Protein AF-A0A835YLX3-F1 (afdb_monomer_lite)

Radius of gyration: 23.57 Å; chains: 1; bounding box: 64×49×77 Å

Secondary structure (DSSP, 8-state):
--TT-S--HHHHHHTTSS--HHHHHHHHHTT----PPPS-HHHHHHHHHTTS--SPPP--SSTTSHHHHHHHHHHHHHHHTT-S---SS--TT-PPPP-PPPPPPTT------------HHHHHHHHHHHHHHHHHHHHHTT--TT--SSPPPHHHHHHHHHHHHHHHHHHHHHHHHHHHTT-S-SS-HHHHHHHHHHHHHHTT--HHHHIIIIIIIIHHHTT-TTT-HHHHTTTTT----TTS-GGGS-HHHHHTHHHHHHHHHHTSS-HHHHHHHHHHHHHHHTEETTEE-TT-TT---HHHHHHHHHHHHHHHTT--HHHHHHHHHHHHHHHHHHHHHHHS-HHHHHHHHH---TT----HHHHHHHHHT--PPPPP--------

pLDDT: mean 73.24, std 22.65, range [23.77, 98.12]

InterPro domains:
  IPR012171 Fatty acid desaturase [PTHR19353] (4-370)

Foldseek 3Di:
DPPPDPACVLVVVLCVLPPPVVVVCVVVVVVDQDDDDDPPQPVQVVCVVVVNDPDDDGFDPDVVGDVVVNVVVVLCVLVVVVPPPPPPDDDPPDDDADPFDDPADVVDDDDPFDNQAADPVNVVVLVVLVVLL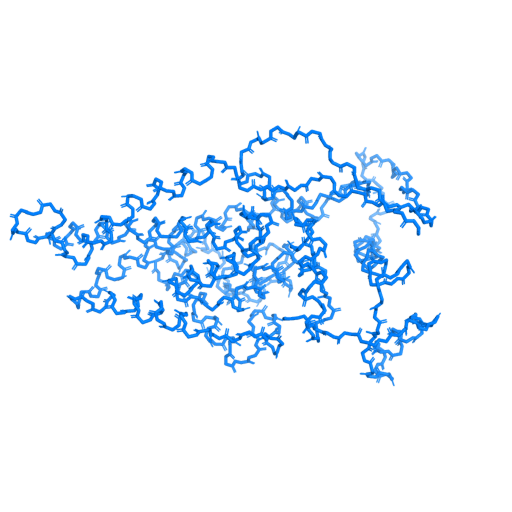VVLLCLLLQNPPPPPPDTDDPVSSLVSLLSNLLSLLVNLVVLLVCLLSVRYDNPPVVVSLVSNLLSCLLLLHHSLVVCLQPRNQCLVQFLPCQGNLLQQLCPQQEHLHPPNDVVRHDPVNHVCVVPVVLCVQQAVVHVSVSNSVQRVVCVVVQHGSNRGNVPSPDPRDPVSVVSNCVSVVSCPNVPDVSSNRSNSSSNRNNNCVVDSPLRSDPVNSCCQSPVSHSHDNPSVSNVVSCVVRPPDDDDDDDDDDDDD

Organism: NCBI:txid303371

Sequence (388 aa):
MARGLEDVTALFESYHALSNLTAIRHGLKAHLYTGKVTDDLQAKEAAMMRGVDRNPLAYTYEPGGFYDVLKARVKAHFLGCHTRTPPASPLPWEEAPKAAAPPLTPGESVTITRYVKATPAWYAKMAALLAVYIPLYLAMLGVDVLGRGAGLGVGARLAAAFAAGALLQCISFCALHDASHYALWRRAGAAQEALSRCCNAWTLWNHAMWMLHHVYGHHSFTGDPTRDPDLIHARPFIRKSLLSPLHEYFRWFVDWQHVVAPGFMCVIPGQSLGQTISYARGAAQGHVWRVPARDVRGGIRWYEWCVYALSVGSHLWGMNIFVSYAYLMGINTLYHLTIAPDHDTYESAVLNARHPKPSAPQDWGEAQVRNGHGRSRAKSGIQIHASM

Structure (mmCIF, N/CA/C/O backbone):
data_AF-A0A835YLX3-F1
#
_entry.id   AF-A0A835YLX3-F1
#
loop_
_atom_site.group_PDB
_atom_site.id
_atom_site.type_symbol
_atom_site.label_atom_id
_atom_site.label_alt_id
_atom_site.label_comp_id
_atom_site.label_asym_id
_atom_site.label_entity_id
_atom_site.label_seq_id
_atom_site.pdbx_PDB_ins_code
_atom_site.Cartn_x
_atom_site.Cartn_y
_atom_site.Cartn_z
_atom_site.occupancy
_atom_site.B_iso_or_equiv
_atom_site.auth_seq_id
_atom_site.auth_comp_id
_atom_site.auth_asym_id
_atom_site.auth_atom_id
_atom_site.pdbx_PDB_model_num
ATOM 1 N N . MET A 1 1 ? 18.430 -9.402 -2.420 1.00 48.00 1 MET A N 1
ATOM 2 C CA . MET A 1 1 ? 17.217 -9.879 -3.128 1.00 48.00 1 MET A CA 1
ATOM 3 C C . MET A 1 1 ? 17.434 -10.187 -4.620 1.00 48.00 1 MET A C 1
ATOM 5 O O . MET A 1 1 ? 16.495 -10.644 -5.241 1.00 48.00 1 MET A O 1
ATOM 9 N N . ALA A 1 2 ? 18.622 -9.984 -5.214 1.00 36.75 2 ALA A N 1
ATOM 10 C CA . ALA A 1 2 ? 18.773 -9.973 -6.683 1.00 36.75 2 ALA A CA 1
ATOM 11 C C . ALA A 1 2 ? 19.370 -11.242 -7.335 1.00 36.75 2 ALA A C 1
ATOM 13 O O . ALA A 1 2 ? 19.553 -11.286 -8.546 1.00 36.75 2 ALA A O 1
ATOM 14 N N . ARG A 1 3 ? 19.762 -12.255 -6.555 1.00 37.16 3 ARG A N 1
ATOM 15 C CA . ARG A 1 3 ? 20.468 -13.427 -7.098 1.00 37.16 3 ARG A CA 1
ATOM 16 C C . ARG A 1 3 ? 19.458 -14.357 -7.769 1.00 37.16 3 ARG A C 1
ATOM 18 O O . ARG A 1 3 ? 18.631 -14.878 -7.044 1.00 37.16 3 ARG A O 1
ATOM 25 N N . GLY A 1 4 ? 19.576 -14.588 -9.078 1.00 43.16 4 GLY A N 1
ATOM 26 C CA . GLY A 1 4 ? 18.703 -15.505 -9.831 1.00 43.16 4 GLY A CA 1
ATOM 27 C C . GLY A 1 4 ? 17.626 -14.833 -10.692 1.00 43.16 4 GLY A C 1
ATOM 28 O O . GLY A 1 4 ? 16.935 -15.531 -11.428 1.00 43.16 4 GLY A O 1
ATOM 29 N N . LEU A 1 5 ? 17.504 -13.502 -10.652 1.00 44.09 5 LEU A N 1
ATOM 30 C CA . LEU A 1 5 ? 16.558 -12.759 -11.492 1.00 44.09 5 LEU A CA 1
ATOM 31 C C . LEU A 1 5 ? 17.104 -12.599 -12.924 1.00 44.09 5 LEU A C 1
ATOM 33 O O . LEU A 1 5 ? 18.274 -12.266 -13.104 1.00 44.09 5 LEU A O 1
ATOM 37 N N . GLU A 1 6 ? 16.249 -12.832 -13.925 1.00 40.06 6 GLU A N 1
ATOM 38 C CA . GLU A 1 6 ? 16.574 -12.782 -15.367 1.00 40.06 6 GLU A CA 1
ATOM 39 C C . GLU A 1 6 ? 16.941 -11.368 -15.850 1.00 40.06 6 GLU A C 1
ATOM 41 O O . GLU A 1 6 ? 17.797 -11.178 -16.717 1.00 40.06 6 GLU A O 1
ATOM 46 N N . ASP A 1 7 ? 16.327 -10.372 -15.223 1.00 41.53 7 ASP A N 1
ATOM 47 C CA . ASP A 1 7 ? 16.539 -8.953 -15.450 1.00 41.53 7 ASP A CA 1
ATOM 48 C C . ASP A 1 7 ? 16.528 -8.277 -14.081 1.00 41.53 7 ASP A C 1
ATOM 50 O O . ASP A 1 7 ? 15.596 -8.502 -13.324 1.00 41.53 7 ASP A O 1
ATOM 54 N N . VAL A 1 8 ? 17.551 -7.504 -13.711 1.00 48.03 8 VAL A N 1
ATOM 55 C CA . VAL A 1 8 ? 17.537 -6.713 -12.464 1.00 48.03 8 VAL A CA 1
ATOM 56 C C . VAL A 1 8 ? 17.347 -5.224 -12.742 1.00 48.03 8 VAL A C 1
ATOM 58 O O . VAL A 1 8 ? 17.501 -4.435 -11.815 1.00 48.03 8 VAL A O 1
ATOM 61 N N . THR A 1 9 ? 16.990 -4.842 -13.979 1.00 46.12 9 THR A N 1
ATOM 62 C CA . THR A 1 9 ? 16.852 -3.451 -14.428 1.00 46.12 9 THR A CA 1
ATOM 63 C C . THR A 1 9 ? 15.955 -2.650 -13.519 1.00 46.12 9 THR A C 1
ATOM 65 O O . THR A 1 9 ? 16.436 -1.642 -13.049 1.00 46.12 9 THR A O 1
ATOM 68 N N . ALA A 1 10 ? 14.741 -3.071 -13.151 1.00 43.00 10 ALA A N 1
ATOM 69 C CA . ALA A 1 10 ? 13.945 -2.224 -12.255 1.00 43.00 10 ALA A CA 1
ATOM 70 C C . ALA A 1 10 ? 14.370 -2.263 -10.799 1.00 43.00 10 ALA A C 1
ATOM 72 O O . ALA A 1 10 ? 14.240 -1.252 -10.118 1.00 43.00 10 ALA A O 1
ATOM 73 N N . LEU A 1 11 ? 14.937 -3.372 -10.305 1.00 45.88 11 LEU A N 1
ATOM 74 C CA . LEU A 1 11 ? 15.575 -3.340 -8.986 1.00 45.88 11 LEU A CA 1
ATOM 75 C C . LEU A 1 11 ? 16.687 -2.288 -9.000 1.00 45.88 11 LEU A C 1
ATOM 77 O O . LEU A 1 11 ? 16.893 -1.570 -8.040 1.00 45.88 11 LEU A O 1
ATOM 81 N N . PHE A 1 12 ? 17.373 -2.181 -10.125 1.00 48.97 12 PHE A N 1
ATOM 82 C CA . PHE A 1 12 ? 18.469 -1.281 -10.372 1.00 48.97 12 PHE A CA 1
ATOM 83 C C . PHE A 1 12 ? 18.027 0.158 -10.740 1.00 48.97 12 PHE A C 1
ATOM 85 O O . PHE A 1 12 ? 18.686 1.110 -10.331 1.00 48.97 12 PHE A O 1
ATOM 92 N N . GLU A 1 13 ? 16.885 0.343 -11.408 1.00 45.34 13 GLU A N 1
ATOM 93 C CA . GLU A 1 13 ? 16.304 1.625 -11.824 1.00 45.34 13 GLU A CA 1
ATOM 94 C C . GLU A 1 13 ? 15.510 2.294 -10.706 1.00 45.34 13 GLU A C 1
ATOM 96 O O . GLU A 1 13 ? 15.596 3.506 -10.520 1.00 45.34 13 GLU A O 1
ATOM 101 N N . SER A 1 14 ? 14.872 1.508 -9.845 1.00 44.91 14 SER A N 1
ATOM 102 C CA . SER A 1 14 ? 14.398 1.988 -8.545 1.00 44.91 14 SER A CA 1
ATOM 103 C C . SER A 1 14 ? 15.556 2.457 -7.662 1.00 44.91 14 SER A C 1
ATOM 105 O O . SER A 1 14 ? 15.439 3.469 -6.973 1.00 44.91 14 SER A O 1
ATOM 107 N N . TYR A 1 15 ? 16.728 1.815 -7.771 1.00 42.78 15 TYR A N 1
ATOM 108 C CA . TYR A 1 15 ? 17.997 2.363 -7.289 1.00 42.78 15 TYR A CA 1
ATOM 109 C C . TYR A 1 15 ? 18.579 3.483 -8.175 1.00 42.78 15 TYR A C 1
ATOM 111 O O . TYR A 1 15 ? 19.517 4.128 -7.735 1.00 42.78 15 TYR A O 1
ATOM 119 N N . HIS A 1 16 ? 18.083 3.797 -9.372 1.00 40.06 16 HIS A N 1
ATOM 120 C CA . HIS A 1 16 ? 18.569 4.917 -10.200 1.00 40.06 16 HIS A CA 1
ATOM 121 C C . HIS A 1 16 ? 17.765 6.203 -10.101 1.00 40.06 16 HIS A C 1
ATOM 123 O O . HIS A 1 16 ? 18.376 7.270 -10.201 1.00 40.06 16 HIS A O 1
ATOM 129 N N . ALA A 1 17 ? 16.503 6.140 -9.671 1.00 39.38 17 ALA A N 1
ATOM 130 C CA . ALA A 1 17 ? 15.872 7.273 -8.987 1.00 39.38 17 ALA A CA 1
ATOM 131 C C . ALA A 1 17 ? 16.725 7.757 -7.779 1.00 39.38 17 ALA A C 1
ATOM 133 O O . ALA A 1 17 ? 16.572 8.868 -7.262 1.00 39.38 17 ALA A O 1
ATOM 134 N N . LEU A 1 18 ? 17.692 6.932 -7.352 1.00 43.41 18 LEU A N 1
ATOM 135 C CA . LEU A 1 18 ? 18.589 7.105 -6.226 1.00 43.41 18 LEU A CA 1
ATOM 136 C C . LEU A 1 18 ? 20.063 6.973 -6.619 1.00 43.41 18 LEU A C 1
ATOM 138 O O . LEU A 1 18 ? 20.703 5.974 -6.325 1.00 43.41 18 LEU A O 1
ATOM 142 N N . SER A 1 19 ? 20.692 8.006 -7.162 1.00 43.28 19 SER A N 1
ATOM 143 C CA . SER A 1 19 ? 22.127 8.003 -7.509 1.00 43.28 19 SER A CA 1
ATOM 144 C C . SER A 1 19 ? 23.124 7.833 -6.321 1.00 43.28 19 SER A C 1
ATOM 146 O O . SER A 1 19 ? 24.205 8.416 -6.304 1.00 43.28 19 SER A O 1
ATOM 148 N N . ASN A 1 20 ? 22.819 7.065 -5.268 1.00 51.44 20 ASN A N 1
ATOM 149 C CA . ASN A 1 20 ? 23.735 6.657 -4.206 1.00 51.44 20 ASN A CA 1
ATOM 150 C C . ASN A 1 20 ? 24.485 5.376 -4.610 1.00 51.44 20 ASN A C 1
ATOM 152 O O . ASN A 1 20 ? 24.236 4.286 -4.090 1.00 51.44 20 ASN A O 1
ATOM 156 N N . LEU A 1 21 ? 25.457 5.545 -5.511 1.00 49.66 21 LEU A N 1
ATOM 157 C CA . LEU A 1 21 ? 26.354 4.479 -5.964 1.00 49.66 21 LEU A CA 1
ATOM 158 C C . LEU A 1 21 ? 27.045 3.748 -4.806 1.00 49.66 21 LEU A C 1
ATOM 160 O O . LEU A 1 21 ? 27.321 2.564 -4.931 1.00 49.66 21 LEU A O 1
ATOM 164 N N . THR A 1 22 ? 27.297 4.398 -3.667 1.00 50.78 22 THR A N 1
ATOM 165 C CA . THR A 1 22 ? 27.907 3.750 -2.496 1.00 50.78 22 THR A CA 1
ATOM 166 C C . THR A 1 22 ? 26.954 2.766 -1.820 1.00 50.78 22 THR A C 1
ATOM 168 O O . THR A 1 22 ? 27.378 1.668 -1.478 1.00 50.78 22 THR A O 1
ATOM 171 N N . ALA A 1 23 ? 25.674 3.114 -1.656 1.00 51.25 23 ALA A N 1
ATOM 172 C CA . ALA A 1 23 ? 24.664 2.211 -1.099 1.00 51.25 23 ALA A CA 1
ATOM 173 C C . ALA A 1 23 ? 24.350 1.053 -2.058 1.00 51.25 23 ALA A C 1
ATOM 175 O O . ALA A 1 23 ? 24.272 -0.090 -1.615 1.00 51.25 23 ALA A O 1
ATOM 176 N N . ILE A 1 24 ? 24.277 1.339 -3.363 1.00 52.44 24 ILE A N 1
ATOM 177 C CA . ILE A 1 24 ? 24.155 0.335 -4.431 1.00 52.44 24 ILE A CA 1
ATOM 178 C C . ILE A 1 24 ? 25.353 -0.623 -4.382 1.00 52.44 24 ILE A C 1
ATOM 180 O O . ILE A 1 24 ? 25.182 -1.831 -4.245 1.00 52.44 24 ILE A O 1
ATOM 184 N N . ARG A 1 25 ? 26.583 -0.087 -4.383 1.00 51.38 25 ARG A N 1
ATOM 185 C CA . ARG A 1 25 ? 27.822 -0.873 -4.269 1.00 51.38 25 ARG A CA 1
ATOM 186 C C . ARG A 1 25 ? 27.879 -1.665 -2.967 1.00 51.38 25 ARG A C 1
ATOM 188 O O . ARG A 1 25 ? 28.347 -2.791 -2.992 1.00 51.38 25 ARG A O 1
ATOM 195 N N . HIS A 1 26 ? 27.421 -1.121 -1.841 1.00 54.31 26 HIS A N 1
ATOM 196 C CA . HIS A 1 26 ? 27.420 -1.818 -0.551 1.00 54.31 26 HIS A CA 1
ATOM 197 C C . HIS A 1 26 ? 26.390 -2.960 -0.512 1.00 54.31 26 HIS A C 1
ATOM 199 O O . HIS A 1 26 ? 26.727 -4.073 -0.113 1.00 54.31 26 HIS A O 1
ATOM 205 N N . GLY A 1 27 ? 25.161 -2.718 -0.982 1.00 49.38 27 GLY A N 1
ATOM 206 C CA . GLY A 1 27 ? 24.114 -3.739 -1.089 1.00 49.38 27 GLY A CA 1
ATOM 207 C C . GLY A 1 27 ? 24.485 -4.860 -2.062 1.00 49.38 27 GLY A C 1
ATOM 208 O O . GLY A 1 27 ? 24.259 -6.032 -1.772 1.00 49.38 27 GLY A O 1
ATOM 209 N N . LEU A 1 28 ? 25.139 -4.521 -3.174 1.00 49.88 28 LEU A N 1
ATOM 210 C CA . LEU A 1 28 ? 25.584 -5.492 -4.174 1.00 49.88 28 LEU A CA 1
ATOM 211 C C . LEU A 1 28 ? 26.897 -6.197 -3.775 1.00 49.88 28 LEU A C 1
ATOM 213 O O . LEU A 1 28 ? 27.042 -7.386 -4.051 1.00 49.88 28 LEU A O 1
ATOM 217 N N . LYS A 1 29 ? 27.807 -5.547 -3.027 1.00 47.22 29 LYS A N 1
ATOM 218 C CA . LYS A 1 29 ? 28.975 -6.202 -2.390 1.00 47.22 29 LYS A CA 1
ATOM 219 C C . LYS A 1 29 ? 28.552 -7.282 -1.394 1.00 47.22 29 LYS A C 1
ATOM 221 O O . LYS A 1 29 ? 29.153 -8.351 -1.377 1.00 47.22 29 LYS A O 1
ATOM 226 N N . ALA A 1 30 ? 27.482 -7.054 -0.631 1.00 47.19 30 ALA A N 1
ATOM 227 C CA . ALA A 1 30 ? 26.878 -8.071 0.237 1.00 47.19 30 ALA A CA 1
ATOM 228 C C . ALA A 1 30 ? 26.235 -9.245 -0.542 1.00 47.19 30 ALA A C 1
ATOM 230 O O . ALA A 1 30 ? 25.746 -10.206 0.057 1.00 47.19 30 ALA A O 1
ATOM 231 N N . HIS A 1 31 ? 26.208 -9.180 -1.877 1.00 43.66 31 HIS A N 1
ATOM 232 C CA . HIS A 1 31 ? 25.627 -10.185 -2.764 1.00 43.66 31 HIS A CA 1
ATOM 233 C C . HIS A 1 31 ? 26.649 -10.873 -3.690 1.00 43.66 31 HIS A C 1
ATOM 235 O O . HIS A 1 31 ? 26.215 -11.626 -4.555 1.00 43.66 31 HIS A O 1
ATOM 241 N N . LEU A 1 32 ? 27.960 -10.676 -3.448 1.00 35.72 32 LEU A N 1
ATOM 242 C CA . LEU A 1 32 ? 29.123 -11.391 -4.016 1.00 35.72 32 LEU A CA 1
ATOM 243 C C . LEU A 1 32 ? 28.914 -11.966 -5.430 1.00 35.72 32 LEU A C 1
ATOM 245 O O . LEU A 1 32 ? 28.464 -13.098 -5.600 1.00 35.72 32 LEU A O 1
ATOM 249 N N . TYR A 1 33 ? 29.352 -11.205 -6.434 1.00 36.12 33 TYR A N 1
ATOM 250 C CA . TYR A 1 33 ? 29.658 -11.720 -7.767 1.00 36.12 33 TYR A CA 1
ATOM 251 C C . TYR A 1 33 ? 31.161 -11.559 -7.998 1.00 36.12 33 TYR A C 1
ATOM 253 O O . TYR A 1 33 ? 31.660 -10.454 -8.199 1.00 36.12 33 TYR A O 1
ATOM 261 N N . THR A 1 34 ? 31.903 -12.656 -7.880 1.00 31.73 34 THR A N 1
ATOM 262 C CA . THR A 1 34 ? 33.357 -12.698 -8.072 1.00 31.73 34 THR A CA 1
ATOM 263 C C . THR A 1 34 ? 33.653 -13.435 -9.365 1.00 31.73 34 THR A C 1
ATOM 265 O O . THR A 1 34 ? 33.739 -14.659 -9.386 1.00 31.73 34 THR A O 1
ATOM 268 N N . GLY A 1 35 ? 33.792 -12.690 -10.453 1.00 34.97 35 GLY A N 1
ATOM 269 C CA . GLY A 1 35 ? 34.266 -13.219 -11.724 1.00 34.97 35 GLY A CA 1
ATOM 270 C C . GLY A 1 35 ? 34.690 -12.077 -12.634 1.00 34.97 35 GLY A C 1
ATOM 271 O O . GLY A 1 35 ? 33.958 -11.099 -12.769 1.00 34.97 35 GLY A O 1
ATOM 272 N N . LYS A 1 36 ? 35.885 -12.180 -13.223 1.00 33.69 36 LYS A N 1
ATOM 273 C CA . LYS A 1 36 ? 36.305 -11.297 -14.316 1.00 33.69 36 LYS A CA 1
ATOM 274 C C . LYS A 1 36 ? 35.461 -11.615 -15.554 1.00 33.69 36 LYS A C 1
ATOM 276 O O . LYS A 1 36 ? 35.225 -12.786 -15.847 1.00 33.69 36 LYS A O 1
ATOM 281 N N . VAL A 1 37 ? 35.034 -10.575 -16.265 1.00 38.25 37 VAL A N 1
ATOM 282 C CA . VAL A 1 37 ? 34.420 -10.691 -17.593 1.00 38.25 37 VAL A CA 1
ATOM 283 C C . VAL A 1 37 ? 35.453 -11.290 -18.548 1.00 38.25 37 VAL A C 1
ATOM 285 O O . VAL A 1 37 ? 36.580 -10.810 -18.622 1.00 38.25 37 VAL A O 1
ATOM 288 N N . THR A 1 38 ? 35.080 -12.373 -19.227 1.00 44.38 38 THR A N 1
ATOM 289 C CA . THR A 1 38 ? 35.796 -12.893 -20.400 1.00 44.38 38 THR A CA 1
ATOM 290 C C . THR A 1 38 ? 35.095 -12.384 -21.654 1.00 44.38 38 THR A C 1
ATOM 292 O O . THR A 1 38 ? 33.864 -12.367 -21.662 1.00 44.38 38 THR A O 1
ATOM 295 N N . ASP A 1 39 ? 35.864 -12.061 -22.695 1.00 43.47 39 ASP A N 1
ATOM 296 C CA . ASP A 1 39 ? 35.484 -11.357 -23.939 1.00 43.47 39 ASP A CA 1
ATOM 297 C C . ASP A 1 39 ? 34.405 -12.019 -24.825 1.00 43.47 39 ASP A C 1
ATOM 299 O O . ASP A 1 39 ? 34.158 -11.575 -25.941 1.00 43.47 39 ASP A O 1
ATOM 303 N N . ASP A 1 40 ? 33.714 -13.052 -24.343 1.00 55.28 40 ASP A N 1
ATOM 304 C CA . ASP A 1 40 ? 32.722 -13.810 -25.111 1.00 55.28 40 ASP A CA 1
ATOM 305 C C . ASP A 1 40 ? 31.344 -13.849 -24.430 1.00 55.28 40 ASP A C 1
ATOM 307 O O . ASP A 1 40 ? 30.772 -14.895 -24.108 1.00 55.28 40 ASP A O 1
ATOM 311 N N . LEU A 1 41 ? 30.823 -12.659 -24.132 1.00 53.41 41 LEU A N 1
ATOM 312 C CA . LEU A 1 41 ? 29.540 -12.484 -23.449 1.00 53.41 41 LEU A CA 1
ATOM 313 C C . LEU A 1 41 ? 28.360 -12.864 -24.359 1.00 53.41 41 LEU A C 1
ATOM 315 O O . LEU A 1 41 ? 27.400 -13.478 -23.899 1.00 53.41 41 LEU A O 1
ATOM 319 N N . GLN A 1 42 ? 28.470 -12.587 -25.662 1.00 52.03 42 GLN A N 1
ATOM 320 C CA . GLN A 1 42 ? 27.434 -12.908 -26.645 1.00 52.03 42 GLN A CA 1
ATOM 321 C C . GLN A 1 42 ? 27.316 -14.412 -26.924 1.00 52.03 42 GLN A C 1
ATOM 323 O O . GLN A 1 42 ? 26.189 -14.911 -26.987 1.00 52.03 42 GLN A O 1
ATOM 328 N N . ALA A 1 43 ? 28.416 -15.171 -27.056 1.00 56.00 43 ALA A N 1
ATOM 329 C CA . ALA A 1 43 ? 28.285 -16.611 -27.286 1.00 56.00 43 ALA A CA 1
ATOM 330 C C . ALA A 1 43 ? 27.841 -17.355 -26.022 1.00 56.00 43 ALA A C 1
ATOM 332 O O . ALA A 1 43 ? 27.058 -18.301 -26.134 1.00 56.00 43 ALA A O 1
ATOM 333 N N . LYS A 1 44 ? 28.253 -16.905 -24.826 1.00 54.03 44 LYS A N 1
ATOM 334 C CA . LYS A 1 44 ? 27.749 -17.449 -23.553 1.00 54.03 44 LYS A CA 1
ATOM 335 C C . LYS A 1 44 ? 26.266 -17.151 -23.336 1.00 54.03 44 LYS A C 1
ATOM 337 O O . LYS A 1 44 ? 25.528 -18.055 -22.957 1.00 54.03 44 LYS A O 1
ATOM 342 N N . GLU A 1 45 ? 25.795 -15.941 -23.639 1.00 49.97 45 GLU A N 1
ATOM 343 C CA . GLU A 1 45 ? 24.361 -15.611 -23.615 1.00 49.97 45 GLU A CA 1
ATOM 344 C C . GLU A 1 45 ? 23.564 -16.474 -24.596 1.00 49.97 45 GLU A C 1
ATOM 346 O O . GLU A 1 45 ? 22.542 -17.057 -24.229 1.00 49.97 45 GLU A O 1
ATOM 351 N N . ALA A 1 46 ? 24.063 -16.635 -25.823 1.00 55.44 46 ALA A N 1
ATOM 352 C CA . ALA A 1 46 ? 23.431 -17.487 -26.820 1.00 55.44 46 ALA A CA 1
ATOM 353 C C . ALA A 1 46 ? 23.436 -18.972 -26.408 1.00 55.44 46 ALA A C 1
ATOM 355 O O . ALA A 1 46 ? 22.477 -19.694 -26.679 1.00 55.44 46 ALA A O 1
ATOM 356 N N . ALA A 1 47 ? 24.489 -19.447 -25.739 1.00 53.09 47 ALA A N 1
ATOM 357 C CA . ALA A 1 47 ? 24.556 -20.798 -25.186 1.00 53.09 47 ALA A CA 1
ATOM 358 C C . ALA A 1 47 ? 23.568 -20.994 -24.025 1.00 53.09 47 ALA A C 1
ATOM 360 O O . ALA A 1 47 ? 22.900 -22.026 -23.972 1.00 53.09 47 ALA A O 1
ATOM 361 N N . MET A 1 48 ? 23.410 -19.997 -23.151 1.00 47.50 48 MET A N 1
ATOM 362 C CA . MET A 1 48 ? 22.487 -20.040 -22.014 1.00 47.50 48 MET A CA 1
ATOM 363 C C . MET A 1 48 ? 21.019 -20.018 -22.464 1.00 47.50 48 MET A C 1
ATOM 365 O O . MET A 1 48 ? 20.223 -20.834 -22.005 1.00 47.50 48 MET A O 1
ATOM 369 N N . MET A 1 49 ? 20.677 -19.178 -23.450 1.00 49.25 49 MET A N 1
ATOM 370 C CA . MET A 1 49 ? 19.338 -19.133 -24.065 1.00 49.25 49 MET A CA 1
ATOM 371 C C . MET A 1 49 ? 18.976 -20.430 -24.802 1.00 49.25 49 MET A C 1
ATOM 373 O O . MET A 1 49 ? 17.804 -20.786 -24.898 1.00 49.25 49 MET A O 1
ATOM 377 N N . ARG A 1 50 ? 19.978 -21.169 -25.296 1.00 59.62 50 ARG A N 1
ATOM 378 C CA . ARG A 1 50 ? 19.806 -22.510 -25.879 1.00 59.62 50 ARG A CA 1
ATOM 379 C C . ARG A 1 50 ? 19.843 -23.638 -24.837 1.00 59.62 50 ARG A C 1
ATOM 381 O O . ARG A 1 50 ? 19.743 -24.802 -25.210 1.00 59.62 50 ARG A O 1
ATOM 388 N N . GLY A 1 51 ? 20.017 -23.319 -23.552 1.00 49.94 51 GLY A N 1
ATOM 389 C CA . GLY A 1 51 ? 20.136 -24.296 -22.464 1.00 49.94 51 GLY A CA 1
ATOM 390 C C . GLY A 1 51 ? 21.426 -25.126 -22.481 1.00 49.94 51 GLY A C 1
ATOM 391 O O . GLY A 1 51 ? 21.505 -26.130 -21.774 1.00 49.94 51 GLY A O 1
ATOM 392 N N . VAL A 1 52 ? 22.417 -24.721 -23.282 1.00 58.59 52 VAL A N 1
ATOM 393 C CA . VAL A 1 52 ? 23.708 -25.403 -23.480 1.00 58.59 52 VAL A CA 1
ATOM 394 C C . VAL A 1 52 ? 24.692 -25.070 -22.356 1.00 58.59 52 VAL A C 1
ATOM 396 O O . VAL A 1 52 ? 25.490 -25.920 -21.972 1.00 58.59 52 VAL A O 1
ATOM 399 N N . ASP A 1 53 ? 24.604 -23.867 -21.786 1.00 43.12 53 ASP A N 1
ATOM 400 C CA . ASP A 1 53 ? 25.361 -23.464 -20.599 1.00 43.12 53 ASP A CA 1
ATOM 401 C C . ASP A 1 53 ? 24.386 -23.044 -19.490 1.00 43.12 53 ASP A C 1
ATOM 403 O O . ASP A 1 53 ? 23.417 -22.332 -19.742 1.00 43.12 53 ASP A O 1
ATOM 407 N N . ARG A 1 54 ? 24.605 -23.521 -18.262 1.00 47.56 54 ARG A N 1
ATOM 408 C CA . ARG A 1 54 ? 23.784 -23.188 -17.080 1.00 47.56 54 ARG A CA 1
ATOM 409 C C . ARG A 1 54 ? 24.550 -22.356 -16.056 1.00 47.56 54 ARG A C 1
ATOM 411 O O . ARG A 1 54 ? 24.022 -22.072 -14.980 1.00 47.56 54 ARG A O 1
ATOM 418 N N . ASN A 1 55 ? 25.794 -21.994 -16.359 1.00 46.72 55 ASN A N 1
ATOM 419 C CA . ASN A 1 55 ? 26.591 -21.177 -15.466 1.00 46.72 55 ASN A CA 1
ATOM 420 C C . ASN A 1 55 ? 26.109 -19.718 -15.526 1.00 46.72 55 ASN A C 1
ATOM 422 O O . ASN A 1 55 ? 25.975 -19.164 -16.617 1.00 46.72 55 ASN A O 1
ATOM 426 N N . PRO A 1 56 ? 25.852 -19.071 -14.375 1.00 45.03 56 PRO A N 1
ATOM 427 C CA . PRO A 1 56 ? 25.419 -17.680 -14.343 1.00 45.03 56 PRO A CA 1
ATOM 428 C C . PRO A 1 56 ? 26.443 -16.756 -15.013 1.00 45.03 56 PRO A C 1
ATOM 430 O O . PRO A 1 56 ? 27.631 -16.800 -14.683 1.00 45.03 56 PRO A O 1
ATOM 433 N N . LEU A 1 57 ? 25.987 -15.877 -15.908 1.00 45.50 57 LEU A N 1
ATOM 434 C CA . LEU A 1 57 ? 26.834 -14.839 -16.500 1.00 45.50 57 LEU A CA 1
ATOM 435 C C . LEU A 1 57 ? 27.367 -13.905 -15.409 1.00 45.50 57 LEU A C 1
ATOM 437 O O . LEU A 1 57 ? 26.622 -13.462 -14.532 1.00 45.50 57 LEU A O 1
ATOM 441 N N . ALA A 1 58 ? 28.672 -13.639 -15.447 1.00 48.03 58 ALA A N 1
ATOM 442 C CA . ALA A 1 58 ? 29.343 -12.731 -14.529 1.00 48.03 58 ALA A CA 1
ATOM 443 C C . ALA A 1 58 ? 29.485 -11.353 -15.153 1.00 48.03 58 ALA A C 1
ATOM 445 O O . ALA A 1 58 ? 30.162 -11.187 -16.163 1.00 48.03 58 ALA A O 1
ATOM 446 N N . TYR A 1 59 ? 28.850 -10.372 -14.522 1.00 48.25 59 TYR A N 1
ATOM 447 C CA . TYR A 1 59 ? 28.904 -8.986 -14.948 1.00 48.25 59 TYR A CA 1
ATOM 448 C C . TYR A 1 59 ? 29.817 -8.178 -14.018 1.00 48.25 59 TYR A C 1
ATOM 450 O O . TYR A 1 59 ? 29.701 -8.259 -12.794 1.00 48.25 59 TYR A O 1
ATOM 458 N N . THR A 1 60 ? 30.728 -7.391 -14.592 1.00 48.69 60 THR A N 1
ATOM 459 C CA . THR A 1 60 ? 31.595 -6.449 -13.860 1.00 48.69 60 THR A CA 1
ATOM 460 C C . THR A 1 60 ? 31.022 -5.028 -13.901 1.00 48.69 60 THR A C 1
ATOM 462 O O . THR A 1 60 ? 30.060 -4.759 -14.612 1.00 48.69 60 THR A O 1
ATOM 465 N N . TYR A 1 61 ? 31.593 -4.106 -13.121 1.00 44.25 61 TYR A N 1
ATOM 466 C CA . TYR A 1 61 ? 31.232 -2.674 -13.141 1.00 44.25 61 TYR A CA 1
ATOM 467 C C . TYR A 1 61 ? 32.127 -1.833 -14.057 1.00 44.25 61 TYR A C 1
ATOM 469 O O . TYR A 1 61 ? 31.974 -0.615 -14.105 1.00 44.25 61 TYR A O 1
ATOM 477 N N . GLU A 1 62 ? 33.075 -2.475 -14.732 1.00 55.00 62 GLU A N 1
ATOM 478 C CA . GLU A 1 62 ? 33.953 -1.818 -15.692 1.00 55.00 62 GLU A CA 1
ATOM 479 C C . GLU A 1 62 ? 33.176 -1.482 -16.975 1.00 55.00 62 GLU A C 1
ATOM 481 O O . GLU A 1 62 ? 32.132 -2.097 -17.229 1.00 55.00 62 GLU A O 1
ATOM 486 N N . PRO A 1 63 ? 33.656 -0.532 -17.794 1.00 47.06 63 PRO A N 1
ATOM 487 C CA . PRO A 1 63 ? 33.139 -0.325 -19.146 1.00 47.06 63 PRO A CA 1
ATOM 488 C C . PRO A 1 63 ? 33.032 -1.658 -19.914 1.00 47.06 63 PRO A C 1
ATOM 490 O O . PRO A 1 63 ? 33.954 -2.471 -19.881 1.00 47.06 63 PRO A O 1
ATOM 493 N N . GLY A 1 64 ? 31.892 -1.908 -20.560 1.00 55.16 64 GLY A N 1
ATOM 494 C CA . GLY A 1 64 ? 31.522 -3.190 -21.179 1.00 55.16 64 GLY A CA 1
ATOM 495 C C . GLY A 1 64 ? 30.874 -4.210 -20.227 1.00 55.16 64 GLY A C 1
ATOM 496 O O . GLY A 1 64 ? 30.494 -5.299 -20.655 1.00 55.16 64 GLY A O 1
ATOM 497 N N . GLY A 1 65 ? 30.741 -3.878 -18.940 1.00 57.16 65 GLY A N 1
ATOM 498 C CA . GLY A 1 65 ? 30.167 -4.732 -17.903 1.00 57.16 65 GLY A CA 1
ATOM 499 C C . GLY A 1 65 ? 28.639 -4.640 -17.777 1.00 57.16 65 GLY A C 1
ATOM 500 O O . GLY A 1 65 ? 27.921 -4.317 -18.722 1.00 57.16 65 GLY A O 1
ATOM 501 N N . PHE A 1 66 ? 28.126 -4.914 -16.575 1.00 54.06 66 PHE A N 1
ATOM 502 C CA . PHE A 1 66 ? 26.698 -5.030 -16.249 1.00 54.06 66 PHE A CA 1
ATOM 503 C C . PHE A 1 66 ? 25.845 -3.909 -16.851 1.00 54.06 66 PHE A C 1
ATOM 505 O O . PHE A 1 66 ? 24.829 -4.169 -17.485 1.00 54.06 66 PHE A O 1
ATOM 512 N N . TYR A 1 67 ? 26.281 -2.663 -16.671 1.00 47.91 67 TYR A N 1
ATOM 513 C CA . TYR A 1 67 ? 25.529 -1.475 -17.063 1.00 47.91 67 TYR A CA 1
ATOM 514 C C . TYR A 1 67 ? 25.381 -1.309 -18.565 1.00 47.91 67 TYR A C 1
ATOM 516 O O . TYR A 1 67 ? 24.324 -0.885 -19.028 1.00 47.91 67 TYR A O 1
ATOM 524 N N . ASP A 1 68 ? 26.431 -1.613 -19.316 1.00 51.97 68 ASP A N 1
ATOM 525 C CA . ASP A 1 68 ? 26.412 -1.437 -20.762 1.00 51.97 68 ASP A CA 1
ATOM 526 C C . ASP A 1 68 ? 25.570 -2.536 -21.406 1.00 51.97 68 ASP A C 1
ATOM 528 O O . ASP A 1 68 ? 24.782 -2.250 -22.307 1.00 51.97 68 ASP A O 1
ATOM 532 N N . VAL A 1 69 ? 25.619 -3.754 -20.852 1.00 51.16 69 VAL A N 1
ATOM 533 C CA . VAL A 1 69 ? 24.728 -4.853 -21.246 1.00 51.16 69 VAL A CA 1
ATOM 534 C C . VAL A 1 69 ? 23.273 -4.538 -20.899 1.00 51.16 69 VAL A C 1
ATOM 536 O O . VAL A 1 69 ? 22.395 -4.710 -21.741 1.00 51.16 69 VAL A O 1
ATOM 539 N N . LEU A 1 70 ? 23.000 -4.028 -19.696 1.00 51.75 70 LEU A N 1
ATOM 540 C CA . LEU A 1 70 ? 21.652 -3.661 -19.263 1.00 51.75 70 LEU A CA 1
ATOM 541 C C . LEU A 1 70 ? 21.066 -2.548 -20.141 1.00 51.75 70 LEU A C 1
ATOM 543 O O . LEU A 1 70 ? 19.985 -2.705 -20.701 1.00 51.75 70 LEU A O 1
ATOM 547 N N . LYS A 1 71 ? 21.819 -1.459 -20.349 1.00 48.03 71 LYS A N 1
ATOM 548 C CA . LYS A 1 71 ? 21.432 -0.370 -21.257 1.00 48.03 71 LYS A CA 1
ATOM 549 C C . LYS A 1 71 ? 21.191 -0.881 -22.672 1.00 48.03 71 LYS A C 1
ATOM 551 O O . LYS A 1 71 ? 20.211 -0.482 -23.295 1.00 48.03 71 LYS A O 1
ATOM 556 N N . ALA A 1 72 ? 22.061 -1.752 -23.185 1.00 49.84 72 ALA A N 1
ATOM 557 C CA . ALA A 1 72 ? 21.904 -2.335 -24.512 1.00 49.84 72 ALA A CA 1
ATOM 558 C C . ALA A 1 72 ? 20.647 -3.208 -24.609 1.00 49.84 72 ALA A C 1
ATOM 560 O O . ALA A 1 72 ? 19.941 -3.121 -25.608 1.00 49.84 72 ALA A O 1
ATOM 561 N N . ARG A 1 73 ? 20.324 -3.991 -23.573 1.00 50.81 73 ARG A N 1
ATOM 562 C CA . ARG A 1 73 ? 19.126 -4.844 -23.510 1.00 50.81 73 ARG A CA 1
ATOM 563 C C . ARG A 1 73 ? 17.838 -4.048 -23.395 1.00 50.81 73 ARG A C 1
ATOM 565 O O . ARG A 1 73 ? 16.912 -4.322 -24.145 1.00 50.81 73 ARG A O 1
ATOM 572 N N . VAL A 1 74 ? 17.792 -3.042 -22.526 1.00 46.53 74 VAL A N 1
ATOM 573 C CA . VAL A 1 74 ? 16.655 -2.116 -22.425 1.00 46.53 74 VAL A CA 1
ATOM 574 C C . VAL A 1 74 ? 16.438 -1.442 -23.777 1.00 46.53 74 VAL A C 1
ATOM 576 O O . VAL A 1 74 ? 15.351 -1.507 -24.347 1.00 46.53 74 VAL A O 1
ATOM 579 N N . LYS A 1 75 ? 17.509 -0.901 -24.369 1.00 46.38 75 LYS A N 1
ATOM 580 C CA . LYS A 1 75 ? 17.464 -0.292 -25.700 1.00 46.38 75 LYS A CA 1
ATOM 581 C C . LYS A 1 75 ? 16.992 -1.290 -26.765 1.00 46.38 75 LYS A C 1
ATOM 583 O O . LYS A 1 75 ? 16.131 -0.944 -27.562 1.00 46.38 75 LYS A O 1
ATOM 588 N N . ALA A 1 76 ? 17.492 -2.523 -26.768 1.00 48.88 76 ALA A N 1
ATOM 589 C CA . ALA A 1 76 ? 17.097 -3.563 -27.717 1.00 48.88 76 ALA A CA 1
ATOM 590 C C . ALA A 1 76 ? 15.658 -4.058 -27.509 1.00 48.88 76 ALA A C 1
ATOM 592 O O . ALA A 1 76 ? 14.983 -4.334 -28.491 1.00 48.88 76 ALA A O 1
ATOM 593 N N . HIS A 1 77 ? 15.164 -4.140 -26.272 1.00 50.41 77 HIS A N 1
ATOM 594 C CA . HIS A 1 77 ? 13.782 -4.509 -25.962 1.00 50.41 77 HIS A CA 1
ATOM 595 C C . HIS A 1 77 ? 12.812 -3.474 -26.533 1.00 50.41 77 HIS A C 1
ATOM 597 O O . HIS A 1 77 ? 11.907 -3.821 -27.289 1.00 50.41 77 HIS A O 1
ATOM 603 N N . PHE A 1 78 ? 13.060 -2.192 -26.260 1.00 44.19 78 PHE A N 1
ATOM 604 C CA . PHE A 1 78 ? 12.237 -1.113 -26.797 1.00 44.19 78 PHE A CA 1
ATOM 605 C C . PHE A 1 78 ? 12.371 -0.983 -28.322 1.00 44.19 78 PHE A C 1
ATOM 607 O O . PHE A 1 78 ? 11.366 -0.817 -29.004 1.00 44.19 78 PHE A O 1
ATOM 614 N N . LEU A 1 79 ? 13.569 -1.158 -28.893 1.00 47.22 79 LEU A N 1
ATOM 615 C CA . LEU A 1 79 ? 13.759 -1.154 -30.352 1.00 47.22 79 LEU A CA 1
ATOM 616 C C . LEU A 1 79 ? 13.166 -2.396 -31.046 1.00 47.22 79 LEU A C 1
ATOM 618 O O . LEU A 1 79 ? 12.673 -2.293 -32.166 1.00 47.22 79 LEU A O 1
ATOM 622 N N . GLY A 1 80 ? 13.178 -3.561 -30.397 1.00 43.94 80 GLY A N 1
ATOM 623 C CA . GLY A 1 80 ? 12.641 -4.825 -30.910 1.00 43.94 80 GLY A CA 1
ATOM 624 C C . GLY A 1 80 ? 11.114 -4.898 -30.867 1.00 43.94 80 GLY A C 1
ATOM 625 O O . GLY A 1 80 ? 10.499 -5.467 -31.762 1.00 43.94 80 GLY A O 1
ATOM 626 N N . CYS A 1 81 ? 10.467 -4.240 -29.903 1.00 42.91 81 CYS A N 1
ATOM 627 C CA . CYS A 1 81 ? 9.012 -4.051 -29.913 1.00 42.91 81 CYS A CA 1
ATOM 628 C C . CYS A 1 81 ? 8.526 -3.194 -31.104 1.00 42.91 81 CYS A C 1
ATOM 630 O O . CYS A 1 81 ? 7.351 -3.263 -31.470 1.00 42.91 81 CYS A O 1
ATOM 632 N N . HIS A 1 82 ? 9.427 -2.447 -31.753 1.00 41.03 82 HIS A N 1
ATOM 633 C CA . HIS A 1 82 ? 9.156 -1.648 -32.951 1.00 41.03 82 HIS A CA 1
ATOM 634 C C . HIS A 1 82 ? 9.500 -2.346 -34.279 1.00 41.03 82 HIS A C 1
ATOM 636 O O . HIS A 1 82 ? 9.272 -1.762 -35.334 1.00 41.03 82 HIS A O 1
ATOM 642 N N . THR A 1 83 ? 9.994 -3.593 -34.273 1.00 39.50 83 THR A N 1
ATOM 643 C CA . THR A 1 83 ? 10.206 -4.363 -35.519 1.00 39.50 83 THR A CA 1
ATOM 644 C C . THR A 1 83 ? 8.973 -5.141 -35.976 1.00 39.50 83 THR A C 1
ATOM 646 O O . THR A 1 83 ? 9.026 -5.825 -37.000 1.00 39.50 83 THR A O 1
ATOM 649 N N . ARG A 1 84 ? 7.821 -4.993 -35.297 1.00 41.06 84 ARG A N 1
ATOM 650 C CA . ARG A 1 84 ? 6.534 -5.240 -35.962 1.00 41.06 84 ARG A CA 1
ATOM 651 C C . ARG A 1 84 ? 6.484 -4.323 -37.172 1.00 41.06 84 ARG A C 1
ATOM 653 O O . ARG A 1 84 ? 6.545 -3.110 -37.008 1.00 41.06 84 ARG A O 1
ATOM 660 N N . THR A 1 85 ? 6.423 -4.925 -38.357 1.00 43.03 85 THR A N 1
ATOM 661 C CA . THR A 1 85 ? 6.434 -4.229 -39.641 1.00 43.03 85 THR A CA 1
ATOM 662 C C . THR A 1 85 ? 5.493 -3.027 -39.554 1.00 43.03 85 THR A C 1
ATOM 664 O O . THR A 1 85 ? 4.299 -3.230 -39.309 1.00 43.03 85 THR A O 1
ATOM 667 N N . PRO A 1 86 ? 6.006 -1.787 -39.655 1.00 46.56 86 PRO A N 1
ATOM 668 C CA . PRO A 1 86 ? 5.142 -0.621 -39.632 1.00 46.56 86 PRO A CA 1
ATOM 669 C C . PRO A 1 86 ? 4.135 -0.745 -40.785 1.00 46.56 86 PRO A C 1
ATOM 671 O O . PRO A 1 86 ? 4.468 -1.335 -41.821 1.00 46.56 86 PRO A O 1
ATOM 674 N N . PRO A 1 87 ? 2.893 -0.251 -40.625 1.00 48.38 87 PRO A N 1
ATOM 675 C CA . PRO A 1 87 ? 1.954 -0.194 -41.737 1.00 48.38 87 PRO A CA 1
ATOM 676 C C . PRO A 1 87 ? 2.630 0.485 -42.936 1.00 48.38 87 PRO A C 1
ATOM 678 O O . PRO A 1 87 ? 3.399 1.428 -42.769 1.00 48.38 87 PRO A O 1
ATOM 681 N N . ALA A 1 88 ? 2.365 -0.022 -44.144 1.00 61.25 88 ALA A N 1
ATOM 682 C CA . ALA A 1 88 ? 3.105 0.298 -45.372 1.00 61.25 88 ALA A CA 1
ATOM 683 C C . ALA A 1 88 ? 3.091 1.785 -45.793 1.00 61.25 88 ALA A C 1
ATOM 685 O O . ALA A 1 88 ? 3.747 2.147 -46.767 1.00 61.25 88 ALA A O 1
ATOM 686 N N . SER A 1 89 ? 2.381 2.651 -45.069 1.00 51.34 89 SER A N 1
ATOM 687 C CA . SER A 1 89 ? 2.484 4.098 -45.209 1.00 51.34 89 SER A CA 1
ATOM 688 C C . SER A 1 89 ? 2.666 4.750 -43.834 1.00 51.34 89 SER A C 1
ATOM 690 O O . SER A 1 89 ? 1.830 4.496 -42.958 1.00 51.34 89 SER A O 1
ATOM 692 N N . PRO A 1 90 ? 3.680 5.617 -43.644 1.00 50.59 90 PRO A N 1
ATOM 693 C CA . PRO A 1 90 ? 3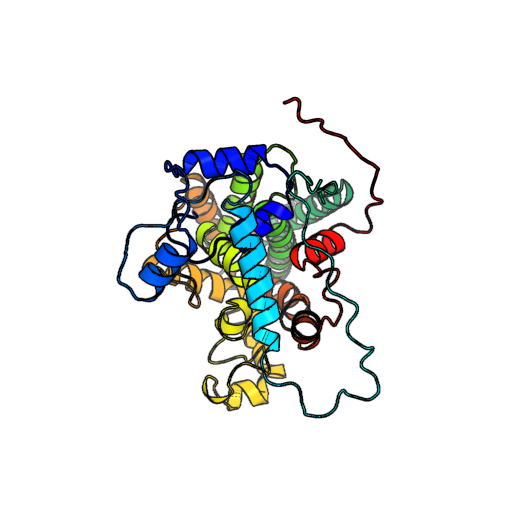.735 6.480 -42.471 1.00 50.59 90 PRO A CA 1
ATOM 694 C C . PRO A 1 90 ? 2.458 7.316 -42.415 1.00 50.59 90 PRO A C 1
ATOM 696 O O . PRO A 1 90 ? 1.947 7.772 -43.446 1.00 50.59 90 PRO A O 1
ATOM 699 N N . LEU A 1 91 ? 1.901 7.477 -41.218 1.00 59.66 91 LEU A N 1
ATOM 700 C CA . LEU A 1 91 ? 0.714 8.308 -41.059 1.00 59.66 91 LEU A CA 1
ATOM 701 C C . LEU A 1 91 ? 1.087 9.764 -41.405 1.00 59.66 91 LEU A C 1
ATOM 703 O O . LEU A 1 91 ? 2.205 10.179 -41.100 1.00 59.66 91 LEU A O 1
ATOM 707 N N . PRO A 1 92 ? 0.187 10.572 -42.002 1.00 59.78 92 PRO A N 1
ATOM 708 C CA . PRO A 1 92 ? 0.496 11.928 -42.488 1.00 59.78 92 PRO A CA 1
ATOM 709 C C . PRO A 1 92 ? 1.071 12.908 -41.447 1.00 59.78 92 PRO A C 1
ATOM 711 O O . PRO A 1 92 ? 1.485 14.007 -41.802 1.00 59.78 92 PRO A O 1
ATOM 714 N N . TRP A 1 93 ? 1.065 12.538 -40.167 1.00 59.94 93 TRP A N 1
ATOM 715 C CA . TRP A 1 93 ? 1.550 13.325 -39.034 1.00 59.94 93 TRP A CA 1
ATOM 716 C C . TRP A 1 93 ? 2.815 12.752 -38.368 1.00 59.94 93 TRP A C 1
ATOM 718 O O . TRP A 1 93 ? 3.244 13.273 -37.339 1.00 59.94 93 TRP A O 1
ATOM 728 N N . GLU A 1 94 ? 3.413 11.684 -38.901 1.00 43.78 94 GLU A N 1
ATOM 729 C CA . GLU A 1 94 ? 4.690 11.162 -38.407 1.00 43.78 94 GLU A CA 1
ATOM 730 C C . GLU A 1 94 ? 5.851 11.969 -39.007 1.00 43.78 94 GLU A C 1
ATOM 732 O O . GLU A 1 94 ? 6.189 11.840 -40.183 1.00 43.78 94 GLU A O 1
ATOM 737 N N . GLU A 1 95 ? 6.468 12.833 -38.192 1.00 49.53 95 GLU A N 1
ATOM 738 C CA . GLU A 1 95 ? 7.755 13.447 -38.531 1.00 49.53 95 GLU A CA 1
ATOM 739 C C . GLU A 1 95 ? 8.788 12.344 -38.815 1.00 49.53 95 GLU A C 1
ATOM 741 O O . GLU A 1 95 ? 8.876 11.362 -38.073 1.00 49.53 95 GLU A O 1
ATOM 746 N N . ALA A 1 96 ? 9.594 12.518 -39.870 1.00 56.03 96 ALA A N 1
ATOM 747 C CA . ALA A 1 96 ? 10.685 11.602 -40.192 1.00 56.03 96 ALA A CA 1
ATOM 748 C C . ALA A 1 96 ? 11.543 11.319 -38.937 1.00 56.03 96 ALA A C 1
ATOM 750 O O . ALA A 1 96 ? 11.861 12.261 -38.198 1.00 56.03 96 ALA A O 1
ATOM 751 N N . PRO A 1 97 ? 11.932 10.054 -38.680 1.00 51.81 97 PRO A N 1
ATOM 752 C CA . PRO A 1 97 ? 12.674 9.705 -37.481 1.00 51.81 97 PRO A CA 1
ATOM 753 C C . PRO A 1 97 ? 13.952 10.539 -37.402 1.00 51.81 97 PRO A C 1
ATOM 755 O O . PRO A 1 97 ? 14.825 10.454 -38.268 1.00 51.81 97 PRO A O 1
ATOM 758 N N . LYS A 1 98 ? 14.070 11.364 -36.356 1.00 44.88 98 LYS A N 1
ATOM 759 C CA . LYS A 1 98 ? 15.327 12.053 -36.055 1.00 44.88 98 LYS A CA 1
ATOM 760 C C . LYS A 1 98 ? 16.411 10.996 -35.875 1.00 44.88 98 LYS A C 1
ATOM 762 O O . LYS A 1 98 ? 16.184 10.005 -35.179 1.00 44.88 98 LYS A O 1
ATOM 767 N N . ALA A 1 99 ? 17.565 11.216 -36.508 1.00 56.50 99 ALA A N 1
ATOM 768 C CA . ALA A 1 99 ? 18.719 10.332 -36.414 1.00 56.50 99 ALA A CA 1
ATOM 769 C C . ALA A 1 99 ? 18.960 9.927 -34.952 1.00 56.50 99 ALA A C 1
ATOM 771 O O . ALA A 1 99 ? 18.923 10.773 -34.052 1.00 56.50 99 ALA A O 1
ATOM 772 N N . ALA A 1 100 ? 19.150 8.625 -34.720 1.00 50.75 100 ALA A N 1
ATOM 773 C CA . ALA A 1 100 ? 19.402 8.093 -33.390 1.00 50.75 100 ALA A CA 1
ATOM 774 C C . ALA A 1 100 ? 20.574 8.845 -32.746 1.00 50.75 100 ALA A C 1
ATOM 776 O O . ALA A 1 100 ? 21.576 9.121 -33.408 1.00 50.75 100 ALA A O 1
ATOM 777 N N . ALA A 1 101 ? 20.445 9.173 -31.458 1.00 47.75 101 ALA A N 1
ATOM 778 C CA . ALA A 1 101 ? 21.542 9.783 -30.719 1.00 47.75 101 ALA A CA 1
ATOM 779 C C . ALA A 1 101 ? 22.800 8.899 -30.855 1.00 47.75 101 ALA A C 1
ATOM 781 O O . ALA A 1 101 ? 22.678 7.668 -30.753 1.00 47.75 101 ALA A O 1
ATOM 782 N N . PRO A 1 102 ? 23.980 9.494 -31.109 1.00 61.25 102 PRO A N 1
ATOM 783 C CA . PRO A 1 102 ? 25.210 8.732 -31.244 1.00 61.25 102 PRO A CA 1
ATOM 784 C C . PRO A 1 102 ? 25.467 7.913 -29.967 1.00 61.25 102 PRO A C 1
ATOM 786 O O . PRO A 1 102 ? 25.078 8.336 -28.873 1.00 61.25 102 PRO A O 1
ATOM 789 N N . PRO A 1 103 ? 26.069 6.717 -30.085 1.00 57.44 103 PRO A N 1
ATOM 790 C CA . PRO A 1 103 ? 26.486 5.952 -28.918 1.00 57.44 103 PRO A CA 1
ATOM 791 C C . PRO A 1 103 ? 27.435 6.792 -28.054 1.00 57.44 103 PRO A C 1
ATOM 793 O O . PRO A 1 103 ? 28.232 7.566 -28.584 1.00 57.44 103 PRO A O 1
ATOM 796 N N . LEU A 1 104 ? 27.336 6.631 -26.730 1.00 43.69 104 LEU A N 1
ATOM 797 C CA . LEU A 1 104 ? 28.269 7.250 -25.787 1.00 43.69 104 LEU A CA 1
ATOM 798 C C . LEU A 1 104 ? 29.698 6.855 -26.165 1.00 43.69 104 LEU A C 1
ATOM 800 O O . LEU A 1 104 ? 29.965 5.691 -26.479 1.00 43.69 104 LEU A O 1
ATOM 804 N N . THR A 1 105 ? 30.607 7.821 -26.135 1.00 63.44 105 THR A N 1
ATOM 805 C CA . THR A 1 105 ? 32.017 7.552 -26.420 1.00 63.44 105 THR A CA 1
ATOM 806 C C . THR A 1 105 ? 32.663 6.794 -25.252 1.00 63.44 105 THR A C 1
ATOM 808 O O . THR A 1 105 ? 32.330 7.052 -24.092 1.00 63.44 105 THR A O 1
ATOM 811 N N . PRO A 1 106 ? 33.580 5.837 -25.501 1.00 53.38 106 PRO A N 1
ATOM 812 C CA . PRO A 1 106 ? 34.341 5.195 -24.431 1.00 53.38 106 PRO A CA 1
ATOM 813 C C . PRO A 1 106 ? 35.024 6.249 -23.542 1.00 53.38 106 PRO A C 1
ATOM 815 O O . PRO A 1 106 ? 35.788 7.073 -24.034 1.00 53.38 106 PRO A O 1
ATOM 818 N N . GLY A 1 107 ? 34.722 6.240 -22.239 1.00 65.25 107 GLY A N 1
ATOM 819 C CA . GLY A 1 107 ? 35.199 7.243 -21.270 1.00 65.25 107 GLY A CA 1
ATOM 820 C C . GLY A 1 107 ? 34.195 8.354 -20.932 1.00 65.25 107 GLY A C 1
ATOM 821 O O . GLY A 1 107 ? 34.426 9.127 -20.002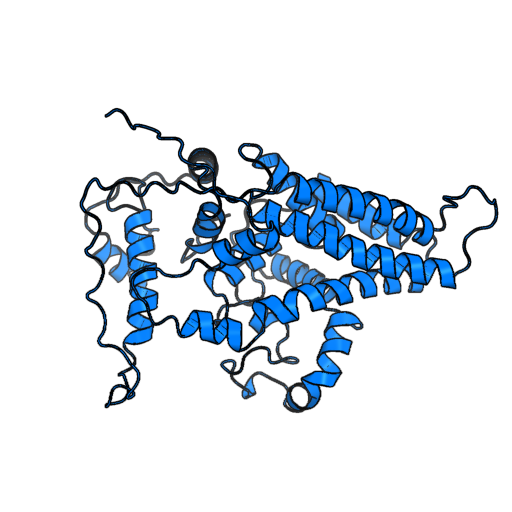 1.00 65.25 107 GLY A O 1
ATOM 822 N N . GLU A 1 108 ? 33.055 8.420 -21.618 1.00 46.16 108 GLU A N 1
ATOM 823 C CA . GLU A 1 108 ? 32.008 9.400 -21.341 1.00 46.16 108 GLU A CA 1
ATOM 824 C C . GLU A 1 108 ? 31.204 8.996 -20.092 1.00 46.16 108 GLU A C 1
ATOM 826 O O . GLU A 1 108 ? 30.437 8.030 -20.084 1.00 46.16 108 GLU A O 1
ATOM 831 N N . SER A 1 109 ? 31.402 9.724 -18.989 1.00 44.69 109 SER A N 1
ATOM 832 C CA . SER A 1 109 ? 30.675 9.471 -17.742 1.00 44.69 109 SER A CA 1
ATOM 833 C C . SER A 1 109 ? 29.323 10.188 -17.740 1.00 44.69 109 SER A C 1
ATOM 835 O O . SER A 1 109 ? 29.230 11.415 -17.784 1.00 44.69 109 SER A O 1
ATOM 837 N N . VAL A 1 110 ? 28.237 9.418 -17.652 1.00 39.97 110 VAL A N 1
ATOM 838 C CA . VAL A 1 110 ? 26.901 9.986 -17.440 1.00 39.97 110 VAL A CA 1
ATOM 839 C C . VAL A 1 110 ? 26.793 10.421 -15.982 1.00 39.97 110 VAL A C 1
ATOM 841 O O . VAL A 1 110 ? 26.649 9.599 -15.076 1.00 39.97 110 VAL A O 1
ATOM 844 N N . THR A 1 111 ? 26.858 11.729 -15.740 1.00 39.78 111 THR A N 1
ATOM 845 C CA . THR A 1 111 ? 26.651 12.281 -14.398 1.00 39.78 111 THR A CA 1
ATOM 846 C C . THR A 1 111 ? 25.153 12.437 -14.136 1.00 39.78 111 THR A C 1
ATOM 848 O O . THR A 1 111 ? 24.524 13.395 -14.587 1.00 39.78 111 THR A O 1
ATOM 851 N N . ILE A 1 112 ? 24.569 11.515 -13.366 1.00 43.66 112 ILE A N 1
ATOM 852 C CA . ILE A 1 112 ? 23.194 11.654 -12.862 1.00 43.66 112 ILE A CA 1
ATOM 853 C C . ILE A 1 112 ? 23.197 12.726 -11.762 1.00 43.66 112 ILE A C 1
ATOM 855 O O . ILE A 1 112 ? 23.461 12.457 -10.592 1.00 43.66 112 ILE A O 1
ATOM 859 N N . THR A 1 113 ? 22.944 13.975 -12.148 1.00 41.44 113 THR A N 1
ATOM 860 C CA . THR A 1 113 ? 23.041 15.151 -11.263 1.00 41.44 113 THR A CA 1
ATOM 861 C C . THR A 1 113 ? 21.803 15.396 -10.400 1.00 41.44 113 THR A C 1
ATOM 863 O O . THR A 1 113 ? 21.827 16.286 -9.548 1.00 41.44 113 THR A O 1
ATOM 866 N N . ARG A 1 114 ? 20.713 14.640 -10.580 1.00 50.81 114 ARG A N 1
ATOM 867 C CA . ARG A 1 114 ? 19.446 14.900 -9.885 1.00 50.81 114 ARG A CA 1
ATOM 868 C C . ARG A 1 114 ? 19.069 13.751 -8.964 1.00 50.81 114 ARG A C 1
ATOM 870 O O . ARG A 1 114 ? 18.708 12.674 -9.408 1.00 50.81 114 ARG A O 1
ATOM 877 N N . TYR A 1 115 ? 19.134 14.031 -7.668 1.00 59.38 115 TYR A N 1
ATOM 878 C CA . TYR A 1 115 ? 18.450 13.248 -6.649 1.00 59.38 115 TYR A CA 1
ATOM 879 C C . TYR A 1 115 ? 17.101 13.909 -6.420 1.00 59.38 115 TYR A C 1
ATOM 881 O O . TYR A 1 115 ? 17.062 15.060 -5.975 1.00 59.38 115 TYR A O 1
ATOM 889 N N . VAL A 1 116 ? 16.011 13.202 -6.685 1.00 65.44 116 VAL A N 1
ATOM 890 C CA . VAL A 1 116 ? 14.709 13.654 -6.203 1.00 65.44 116 VAL A CA 1
ATOM 891 C C . VAL A 1 116 ? 14.554 13.118 -4.780 1.00 65.44 116 VAL A C 1
ATOM 893 O O . VAL A 1 116 ? 14.811 11.943 -4.512 1.00 65.44 116 VAL A O 1
ATOM 896 N N . LYS A 1 117 ? 14.282 14.014 -3.832 1.00 79.00 117 LYS A N 1
ATOM 897 C CA . LYS A 1 117 ? 14.180 13.689 -2.407 1.00 79.00 117 LYS A CA 1
ATOM 898 C C . LYS A 1 117 ? 12.925 14.292 -1.818 1.00 79.00 117 LYS A C 1
ATOM 900 O O . LYS A 1 117 ? 12.500 15.368 -2.245 1.00 79.00 117 LYS A O 1
ATOM 905 N N . ALA A 1 118 ? 12.417 13.630 -0.781 1.00 84.75 118 ALA A N 1
ATOM 906 C CA . ALA A 1 118 ? 11.350 14.172 0.037 1.00 84.75 118 ALA A CA 1
ATOM 907 C C . ALA A 1 118 ? 11.724 15.577 0.527 1.00 84.75 118 ALA A C 1
ATOM 909 O O . ALA A 1 118 ? 12.778 15.807 1.130 1.00 84.75 118 ALA A O 1
ATOM 910 N N . THR A 1 119 ? 10.856 16.536 0.223 1.00 88.38 119 THR A N 1
ATOM 911 C CA . THR A 1 119 ? 11.019 17.934 0.617 1.00 88.38 119 THR A CA 1
ATOM 912 C C . THR A 1 119 ? 10.586 18.122 2.075 1.00 88.38 119 THR A C 1
ATOM 914 O O . THR A 1 119 ? 9.820 17.311 2.598 1.00 88.38 119 THR A O 1
ATOM 917 N N . PRO A 1 120 ? 10.987 19.212 2.757 1.00 92.88 120 PRO A N 1
ATOM 918 C CA . PRO A 1 120 ? 10.450 19.538 4.082 1.00 92.88 120 PRO A CA 1
ATOM 919 C C . PRO A 1 120 ? 8.913 19.556 4.133 1.00 92.88 120 PRO A C 1
ATOM 921 O O . PRO A 1 120 ? 8.324 19.132 5.123 1.00 92.88 120 PRO A O 1
ATOM 924 N N . ALA A 1 121 ? 8.258 19.971 3.042 1.00 91.12 121 ALA A N 1
ATOM 925 C CA . ALA A 1 121 ? 6.802 19.954 2.921 1.00 91.12 121 ALA A CA 1
ATOM 926 C C . ALA A 1 121 ? 6.215 18.531 2.952 1.00 91.12 121 ALA A C 1
ATOM 928 O O . ALA A 1 121 ? 5.160 18.324 3.548 1.00 91.12 121 ALA A O 1
ATOM 929 N N . TRP A 1 122 ? 6.903 17.543 2.370 1.00 92.50 122 TRP A N 1
ATOM 930 C CA . TRP A 1 122 ? 6.500 16.137 2.464 1.00 92.50 122 TRP A CA 1
ATOM 931 C C . TRP A 1 122 ? 6.507 15.662 3.924 1.00 92.50 122 TRP A C 1
ATOM 933 O O . TRP A 1 122 ? 5.519 15.099 4.392 1.00 92.50 122 TRP A O 1
ATOM 943 N N . TYR A 1 123 ? 7.570 15.968 4.678 1.00 94.06 123 TYR A N 1
ATOM 944 C CA . TYR A 1 123 ? 7.663 15.596 6.097 1.00 94.06 123 TYR A CA 1
ATOM 945 C C . TYR A 1 123 ? 6.600 16.298 6.944 1.00 94.06 123 TYR A C 1
ATOM 947 O O . TYR A 1 123 ? 5.969 15.658 7.783 1.00 94.06 123 TYR A O 1
ATOM 955 N N . ALA A 1 124 ? 6.356 17.587 6.691 1.00 95.00 124 ALA A N 1
ATOM 956 C CA . ALA A 1 124 ? 5.296 18.338 7.355 1.00 95.00 124 ALA A CA 1
ATOM 957 C C . ALA A 1 124 ? 3.908 17.735 7.075 1.00 95.00 124 ALA A C 1
ATOM 959 O O . ALA A 1 124 ? 3.116 17.568 8.000 1.00 95.00 124 ALA A O 1
ATOM 960 N N . LYS A 1 125 ? 3.634 17.335 5.824 1.00 95.00 125 LYS A N 1
ATOM 961 C CA . LYS A 1 125 ? 2.399 16.630 5.449 1.00 95.00 125 LYS A CA 1
ATOM 962 C C . LYS A 1 125 ? 2.257 15.314 6.215 1.00 95.00 125 LYS A C 1
ATOM 964 O O . LYS A 1 125 ? 1.203 15.070 6.791 1.00 95.00 125 LYS A O 1
ATOM 969 N N . MET A 1 126 ? 3.301 14.483 6.256 1.00 96.06 126 MET A N 1
ATOM 970 C CA . MET A 1 126 ? 3.259 13.207 6.983 1.00 96.06 126 MET A CA 1
ATOM 971 C C . MET A 1 126 ? 3.048 13.401 8.486 1.00 96.06 126 MET A C 1
ATOM 973 O O . MET A 1 126 ? 2.239 12.694 9.083 1.00 96.06 126 MET A O 1
ATOM 977 N N . ALA A 1 127 ? 3.711 14.390 9.090 1.00 96.75 127 ALA A N 1
ATOM 978 C CA . ALA A 1 127 ? 3.520 14.729 10.497 1.00 96.75 127 ALA A CA 1
ATOM 979 C C . ALA A 1 127 ? 2.082 15.188 10.787 1.00 96.75 127 ALA A C 1
ATOM 981 O O . ALA A 1 127 ? 1.482 14.737 11.760 1.00 96.75 127 ALA A O 1
ATOM 982 N N . ALA A 1 128 ? 1.501 16.027 9.922 1.00 97.19 128 ALA A N 1
ATOM 983 C CA . ALA A 1 128 ? 0.116 16.472 10.057 1.00 97.19 128 ALA A CA 1
ATOM 984 C C . ALA A 1 128 ? -0.881 15.308 9.934 1.00 97.19 128 ALA A C 1
ATOM 986 O O . ALA A 1 128 ? -1.795 15.193 10.747 1.00 97.19 128 ALA A O 1
ATOM 987 N N . LEU A 1 129 ? -0.684 14.408 8.963 1.00 97.00 129 LEU A N 1
ATOM 988 C CA . LEU A 1 129 ? -1.525 13.218 8.815 1.00 97.00 129 LEU A CA 1
ATOM 989 C C . LEU A 1 129 ? -1.427 12.306 10.047 1.00 97.00 129 LEU A C 1
ATOM 991 O O . LEU A 1 129 ? -2.456 11.853 10.543 1.00 97.00 129 LEU A O 1
ATOM 995 N N . LEU A 1 130 ? -0.221 12.079 10.579 1.00 97.31 130 LEU A N 1
ATOM 996 C CA . LEU A 1 130 ? -0.013 11.297 11.803 1.00 97.31 130 LEU A CA 1
ATOM 997 C C . LEU A 1 130 ? -0.692 11.931 13.023 1.00 97.31 130 LEU A C 1
ATOM 999 O O . LEU A 1 130 ? -1.322 11.219 13.804 1.00 97.31 130 LEU A O 1
ATOM 1003 N N . ALA A 1 131 ? -0.612 13.256 13.161 1.00 97.06 131 ALA A N 1
ATOM 1004 C CA . ALA A 1 131 ? -1.243 13.989 14.256 1.00 97.06 131 ALA A CA 1
ATOM 1005 C C . ALA A 1 131 ? -2.775 13.840 14.270 1.00 97.06 131 ALA A C 1
ATOM 1007 O O . ALA A 1 131 ? -3.374 13.869 15.341 1.00 97.06 131 ALA A O 1
ATOM 1008 N N . VAL A 1 132 ? -3.404 13.640 13.106 1.00 97.62 132 VAL A N 1
ATOM 1009 C CA . VAL A 1 132 ? -4.848 13.367 12.986 1.00 97.62 132 VAL A CA 1
ATOM 1010 C C . VAL A 1 132 ? -5.156 11.870 13.104 1.00 97.62 132 VAL A C 1
ATOM 1012 O O . VAL A 1 132 ? -6.139 11.483 13.732 1.00 97.62 132 VAL A O 1
ATOM 1015 N N . TYR A 1 133 ? -4.310 11.012 12.537 1.00 97.56 133 TYR A N 1
ATOM 1016 C CA . TYR A 1 133 ? -4.482 9.560 12.568 1.00 97.56 133 TYR A CA 1
ATOM 1017 C C . TYR A 1 133 ? -4.476 8.998 13.994 1.00 97.56 133 TYR A C 1
ATOM 1019 O O . TYR A 1 133 ? -5.371 8.234 14.344 1.00 97.56 133 TYR A O 1
ATOM 1027 N N . ILE A 1 134 ? -3.504 9.389 14.825 1.00 96.38 134 ILE A N 1
ATOM 1028 C CA . ILE A 1 134 ? -3.345 8.857 16.188 1.00 96.38 134 ILE A CA 1
ATOM 1029 C C . ILE A 1 134 ? -4.624 9.015 17.033 1.00 96.38 134 ILE A C 1
ATOM 1031 O O . ILE A 1 134 ? -5.108 8.002 17.540 1.00 96.38 134 ILE A O 1
ATOM 1035 N N . PRO A 1 135 ? -5.224 10.213 17.187 1.00 96.19 135 PRO A N 1
ATOM 1036 C CA . PRO A 1 135 ? -6.438 10.360 17.987 1.00 96.19 135 PRO A CA 1
ATOM 1037 C C . PRO A 1 135 ? -7.637 9.605 17.398 1.00 96.19 135 PRO A C 1
ATOM 1039 O O . PRO A 1 135 ? -8.415 9.040 18.162 1.00 96.19 135 PRO A O 1
ATOM 1042 N N . LEU A 1 136 ? -7.777 9.526 16.068 1.00 96.38 136 LEU A N 1
ATOM 1043 C CA . LEU A 1 136 ? -8.840 8.735 15.430 1.00 96.38 136 LEU A CA 1
ATOM 1044 C C . LEU A 1 136 ? -8.666 7.232 15.674 1.00 96.38 136 LEU A C 1
ATOM 1046 O O . LEU A 1 136 ? -9.636 6.527 15.951 1.00 96.38 136 LEU A O 1
ATOM 1050 N N . TYR A 1 137 ? -7.429 6.747 15.617 1.00 96.31 137 TYR A N 1
ATOM 1051 C CA . TYR A 1 137 ? -7.099 5.360 15.906 1.00 96.31 137 TYR A CA 1
ATOM 1052 C C . TYR A 1 137 ? -7.361 5.014 17.378 1.00 96.31 137 TYR A C 1
ATOM 1054 O O . TYR A 1 137 ? -7.983 4.000 17.678 1.00 96.31 137 TYR A O 1
ATOM 1062 N N . LEU A 1 138 ? -6.980 5.886 18.314 1.00 94.19 138 LEU A N 1
ATOM 1063 C CA . LEU A 1 138 ? -7.301 5.710 19.735 1.00 94.19 138 LEU A CA 1
ATOM 1064 C C . LEU A 1 138 ? -8.820 5.743 19.989 1.00 94.19 138 LEU A C 1
ATOM 1066 O O . LEU A 1 138 ? -9.342 4.898 20.718 1.00 94.19 138 LEU A O 1
ATOM 1070 N N . ALA A 1 139 ? -9.542 6.653 19.330 1.00 93.50 139 ALA A N 1
ATOM 1071 C CA . ALA A 1 139 ? -11.000 6.728 19.382 1.00 93.50 139 ALA A CA 1
ATOM 1072 C C . ALA A 1 139 ? -11.669 5.439 18.868 1.00 93.50 139 ALA A C 1
ATOM 1074 O O . ALA A 1 139 ? -12.603 4.932 19.493 1.00 93.50 139 ALA A O 1
ATOM 1075 N N . MET A 1 140 ? -11.166 4.857 17.773 1.00 94.81 140 MET A N 1
ATOM 1076 C CA . MET A 1 140 ? -11.603 3.549 17.267 1.00 94.81 140 MET A CA 1
ATOM 1077 C C . MET A 1 140 ? -11.472 2.455 18.340 1.00 94.81 140 MET A C 1
ATOM 1079 O O . MET A 1 140 ? -12.418 1.689 18.574 1.00 94.81 140 MET A O 1
ATOM 1083 N N . LEU A 1 141 ? -10.332 2.414 19.037 1.00 93.06 141 LEU A N 1
ATOM 1084 C CA . LEU A 1 141 ? -10.057 1.457 20.117 1.00 93.06 141 LEU A CA 1
ATOM 1085 C C . LEU A 1 141 ? -10.923 1.679 21.368 1.00 93.06 141 LEU A C 1
ATOM 1087 O O . LEU A 1 141 ? -10.898 0.859 22.284 1.00 93.06 141 LEU A O 1
ATOM 1091 N N . GLY A 1 142 ? -11.729 2.745 21.400 1.00 90.00 142 GLY A N 1
ATOM 1092 C CA . GLY A 1 142 ? -12.572 3.097 22.539 1.00 90.00 142 GLY A CA 1
ATOM 1093 C C . GLY A 1 142 ? -11.801 3.772 23.672 1.00 90.00 142 GLY A C 1
ATOM 1094 O O . GLY A 1 142 ? -12.334 3.886 24.772 1.00 90.00 142 GLY A O 1
ATOM 1095 N N . VAL A 1 143 ? -10.566 4.218 23.417 1.00 88.50 143 VAL A N 1
ATOM 1096 C CA . VAL A 1 143 ? -9.805 5.025 24.370 1.00 88.50 143 VAL A CA 1
ATOM 1097 C C . VAL A 1 143 ? -10.425 6.416 24.408 1.00 88.50 143 VAL A C 1
ATOM 1099 O O . VAL A 1 143 ? -10.590 7.066 23.374 1.00 88.50 143 VAL A O 1
ATOM 1102 N N . ASP A 1 144 ? -10.776 6.874 25.604 1.00 80.62 144 ASP A N 1
ATOM 1103 C CA . ASP A 1 144 ? -11.314 8.212 25.814 1.00 80.62 144 ASP A CA 1
ATOM 1104 C C . ASP A 1 144 ? -10.198 9.260 25.724 1.00 80.62 144 ASP A C 1
ATOM 1106 O O . ASP A 1 144 ? -9.604 9.674 26.716 1.00 80.62 144 ASP A O 1
ATOM 1110 N N . VAL A 1 145 ? -9.906 9.685 24.495 1.00 75.69 145 VAL A N 1
ATOM 1111 C CA . VAL A 1 145 ? -8.889 10.707 24.203 1.00 75.69 145 VAL A CA 1
ATOM 1112 C C . VAL A 1 145 ? -9.254 12.069 24.814 1.00 75.69 145 VAL A C 1
ATOM 1114 O O . VAL A 1 145 ? -8.375 12.901 25.021 1.00 75.69 145 VAL A O 1
ATOM 1117 N N . LEU A 1 146 ? -10.537 12.315 25.110 1.00 76.69 146 LEU A N 1
ATOM 1118 C CA . LEU A 1 146 ? -11.031 13.601 25.612 1.00 76.69 146 LEU A CA 1
ATOM 1119 C C . LEU A 1 146 ? -11.239 13.626 27.134 1.00 76.69 146 LEU A C 1
ATOM 1121 O O . LEU A 1 146 ? -11.628 14.670 27.657 1.00 76.69 146 LEU A O 1
ATOM 1125 N N . GLY A 1 147 ? -11.006 12.509 27.831 1.00 75.75 147 GLY A N 1
ATOM 1126 C CA . GLY A 1 147 ? -11.155 12.399 29.285 1.00 75.75 147 GLY A CA 1
ATOM 1127 C C . GLY A 1 147 ? -12.568 12.708 29.795 1.00 75.75 147 GLY A C 1
ATOM 1128 O O . GLY A 1 147 ? -12.723 13.208 30.907 1.00 75.75 147 GLY A O 1
ATOM 1129 N N . ARG A 1 148 ? -13.602 12.472 28.980 1.00 71.69 148 ARG A N 1
ATOM 1130 C CA . ARG A 1 148 ? -15.009 12.749 29.315 1.00 71.69 148 ARG A CA 1
ATOM 1131 C C . ARG A 1 148 ? -15.684 11.645 30.136 1.00 71.69 148 ARG A C 1
ATOM 1133 O O . ARG A 1 148 ? -16.839 11.810 30.514 1.00 71.69 148 ARG A O 1
ATOM 1140 N N . GLY A 1 149 ? -15.017 10.523 30.400 1.00 66.25 149 GLY A N 1
ATOM 1141 C CA . GLY A 1 149 ? -15.498 9.422 31.242 1.00 66.25 149 GLY A CA 1
ATOM 1142 C C . GLY A 1 149 ? -16.586 8.543 30.610 1.00 66.25 149 GLY A C 1
ATOM 1143 O O . GLY A 1 149 ? -16.828 7.437 31.088 1.00 66.25 149 GLY A O 1
ATOM 1144 N N . ALA A 1 150 ? -17.211 8.985 29.516 1.00 68.06 150 ALA A N 1
ATOM 1145 C CA . ALA A 1 150 ? -18.137 8.198 28.710 1.00 68.06 150 ALA A CA 1
ATOM 1146 C C . ALA A 1 150 ? -17.441 7.743 27.420 1.00 68.06 150 ALA A C 1
ATOM 1148 O O . ALA A 1 150 ? -17.017 8.566 26.608 1.00 68.06 150 ALA A O 1
ATOM 1149 N N . GLY A 1 151 ? -17.326 6.427 27.226 1.00 78.81 151 GLY A N 1
ATOM 1150 C CA . GLY A 1 151 ? -16.785 5.858 25.993 1.00 78.81 151 GLY A CA 1
ATOM 1151 C C . GLY A 1 151 ? -17.561 6.330 24.757 1.00 78.81 151 GLY A C 1
ATOM 1152 O O . GLY A 1 151 ? -18.766 6.579 24.814 1.00 78.81 151 GLY A O 1
ATOM 1153 N N . LEU A 1 152 ? -16.875 6.445 23.618 1.00 85.94 152 LEU A N 1
ATOM 1154 C CA . LEU A 1 152 ? -17.512 6.820 22.355 1.00 85.94 152 LEU A CA 1
ATOM 1155 C C . LEU A 1 152 ? -18.572 5.787 21.948 1.00 85.94 152 LEU A C 1
ATOM 1157 O O . LEU A 1 152 ? -18.319 4.579 21.955 1.00 85.94 152 LEU A O 1
ATOM 1161 N N . GLY A 1 153 ? -19.744 6.270 21.526 1.00 91.38 153 GLY A N 1
ATOM 1162 C CA . GLY A 1 153 ? -20.787 5.420 20.955 1.00 91.38 153 GLY A CA 1
ATOM 1163 C C . GLY A 1 153 ? -20.295 4.665 19.715 1.00 91.38 153 GLY A C 1
ATOM 1164 O O . GLY A 1 153 ? -19.410 5.130 18.994 1.00 91.38 153 GLY A O 1
ATOM 1165 N N . VAL A 1 154 ? -20.889 3.500 19.436 1.00 92.12 154 VAL A N 1
ATOM 1166 C CA . VAL A 1 154 ? -20.441 2.608 18.349 1.00 92.12 154 VAL A CA 1
ATOM 1167 C C . VAL A 1 154 ? -20.384 3.302 16.983 1.00 92.12 154 VAL A C 1
ATOM 1169 O O . VAL A 1 154 ? -19.422 3.106 16.249 1.00 92.12 154 VAL A O 1
ATOM 1172 N N . GLY A 1 155 ? -21.344 4.179 16.668 1.00 94.56 155 GLY A N 1
ATOM 1173 C CA . GLY A 1 155 ? -21.350 4.942 15.415 1.00 94.56 155 GLY A CA 1
ATOM 1174 C C . GLY A 1 155 ? -20.145 5.878 15.272 1.00 94.56 155 GLY A C 1
ATOM 1175 O O . GLY A 1 155 ? -19.501 5.899 14.226 1.00 94.56 155 GLY A O 1
ATOM 1176 N N . ALA A 1 156 ? -19.779 6.590 16.343 1.00 93.50 156 ALA A N 1
ATOM 1177 C CA . ALA A 1 156 ? -18.595 7.448 16.353 1.00 93.50 156 ALA A CA 1
ATOM 1178 C C . ALA A 1 156 ? -17.304 6.628 16.212 1.00 93.50 156 ALA A C 1
ATOM 1180 O O . ALA A 1 156 ? -16.397 7.027 15.485 1.00 93.50 156 ALA A O 1
ATOM 1181 N N . ARG A 1 157 ? -17.243 5.448 16.845 1.00 94.31 157 ARG A N 1
ATOM 1182 C CA . ARG A 1 157 ? -16.111 4.521 16.703 1.00 94.31 157 ARG A CA 1
ATOM 1183 C C . ARG A 1 157 ? -15.981 3.982 15.281 1.00 94.31 157 ARG A C 1
ATOM 1185 O O . ARG A 1 157 ? -14.866 3.920 14.785 1.00 94.31 157 ARG A O 1
ATOM 1192 N N . LEU A 1 158 ? -17.086 3.636 14.617 1.00 96.44 158 LEU A N 1
ATOM 1193 C CA . LEU A 1 158 ? -17.094 3.193 13.215 1.00 96.44 158 LEU A CA 1
ATOM 1194 C C . LEU A 1 158 ? -16.594 4.292 12.268 1.00 96.44 158 LEU A C 1
ATOM 1196 O O . LEU A 1 158 ? -15.751 4.029 11.413 1.00 96.44 158 LEU A O 1
ATOM 1200 N N . ALA A 1 159 ? -17.066 5.528 12.448 1.00 96.75 159 ALA A N 1
ATOM 1201 C CA . ALA A 1 159 ? -16.610 6.670 11.657 1.00 96.75 159 ALA A CA 1
ATOM 1202 C C . ALA A 1 159 ? -15.118 6.964 11.888 1.00 96.75 159 ALA A C 1
ATOM 1204 O O . ALA A 1 159 ? -14.365 7.146 10.930 1.00 96.75 159 ALA A O 1
ATOM 1205 N N . ALA A 1 160 ? -14.678 6.949 13.151 1.00 96.31 160 ALA A N 1
ATOM 1206 C CA . ALA A 1 160 ? -13.272 7.110 13.509 1.00 96.31 160 ALA A CA 1
ATOM 1207 C C . ALA A 1 160 ? -12.405 5.987 12.926 1.00 96.31 160 ALA A C 1
ATOM 1209 O O . ALA A 1 160 ? -11.332 6.268 12.403 1.00 96.31 160 ALA A O 1
ATOM 1210 N N . ALA A 1 161 ? -12.887 4.741 12.948 1.00 97.00 161 ALA A N 1
ATOM 1211 C CA . ALA A 1 161 ? -12.216 3.590 12.358 1.00 97.00 161 ALA A CA 1
ATOM 1212 C C . ALA A 1 161 ? -12.012 3.767 10.853 1.00 97.00 161 ALA A C 1
ATOM 1214 O O . ALA A 1 161 ? -10.886 3.678 10.373 1.00 97.00 161 ALA A O 1
ATOM 1215 N N . PHE A 1 162 ? -13.075 4.084 10.112 1.00 97.94 162 PHE A N 1
ATOM 1216 C CA . PHE A 1 162 ? -12.983 4.312 8.672 1.00 97.94 162 PHE A CA 1
ATOM 1217 C C . PHE A 1 162 ? -11.993 5.437 8.337 1.00 97.94 162 PHE A C 1
ATOM 1219 O O . PHE A 1 162 ? -11.104 5.256 7.504 1.00 97.94 162 PHE A O 1
ATOM 1226 N N . ALA A 1 163 ? -12.091 6.576 9.031 1.00 98.00 163 ALA A N 1
ATOM 1227 C CA . ALA A 1 163 ? -11.184 7.704 8.829 1.00 98.00 163 ALA A CA 1
ATOM 1228 C C . ALA A 1 163 ? -9.729 7.361 9.198 1.00 98.00 163 ALA A C 1
ATOM 1230 O O . ALA A 1 163 ? -8.808 7.721 8.464 1.00 98.00 163 ALA A O 1
ATOM 1231 N N . ALA A 1 164 ? -9.510 6.633 10.297 1.00 97.94 164 ALA A N 1
ATOM 1232 C CA . ALA A 1 164 ? -8.187 6.173 10.702 1.00 97.94 164 ALA A CA 1
ATOM 1233 C C . ALA A 1 164 ? -7.590 5.203 9.673 1.00 97.94 164 ALA A C 1
ATOM 1235 O O . ALA A 1 164 ? -6.425 5.350 9.322 1.00 97.94 164 ALA A O 1
ATOM 1236 N N . GLY A 1 165 ? -8.376 4.266 9.139 1.00 97.81 165 GLY A N 1
ATOM 1237 C CA . GLY A 1 165 ? -7.928 3.340 8.098 1.00 97.81 165 GLY A CA 1
ATOM 1238 C C . GLY A 1 165 ? -7.553 4.060 6.801 1.00 97.81 165 GLY A C 1
ATOM 1239 O O . GLY A 1 165 ? -6.488 3.820 6.235 1.00 97.81 165 GLY A O 1
ATOM 1240 N N . ALA A 1 166 ? -8.380 5.015 6.372 1.00 97.94 166 ALA A N 1
ATOM 1241 C CA . ALA A 1 166 ? -8.098 5.866 5.218 1.00 97.94 166 ALA A CA 1
ATOM 1242 C C . ALA A 1 166 ? -6.796 6.672 5.394 1.00 97.94 166 ALA A C 1
ATOM 1244 O O . ALA A 1 166 ? -5.939 6.687 4.509 1.00 97.94 166 ALA A O 1
ATOM 1245 N N . LEU A 1 167 ? -6.613 7.309 6.557 1.00 97.69 167 LEU A N 1
ATOM 1246 C CA . LEU A 1 167 ? -5.398 8.065 6.867 1.00 97.69 167 LEU A CA 1
ATOM 1247 C C . LEU A 1 167 ? -4.172 7.171 6.998 1.00 97.69 167 LEU A C 1
ATOM 1249 O O . LEU A 1 167 ? -3.104 7.558 6.521 1.00 97.69 167 LEU A O 1
ATOM 1253 N N . LEU A 1 168 ? -4.313 5.983 7.594 1.00 97.38 168 LEU A N 1
ATOM 1254 C CA . LEU A 1 168 ? -3.236 5.008 7.613 1.00 97.38 168 LEU A CA 1
ATOM 1255 C C . LEU A 1 168 ? -2.791 4.718 6.189 1.00 97.38 168 LEU A C 1
ATOM 1257 O O . LEU A 1 168 ? -1.592 4.736 5.937 1.00 97.38 168 LEU A O 1
ATOM 1261 N N . GLN A 1 169 ? -3.713 4.452 5.264 1.00 97.06 169 GLN A N 1
ATOM 1262 C CA . GLN A 1 169 ? -3.338 4.160 3.887 1.00 97.06 169 GLN A CA 1
ATOM 1263 C C . GLN A 1 169 ? -2.595 5.340 3.253 1.00 97.06 169 GLN A C 1
ATOM 1265 O O . GLN A 1 169 ? -1.551 5.129 2.651 1.00 97.06 169 GLN A O 1
ATOM 1270 N N . CYS A 1 170 ? -3.042 6.582 3.456 1.00 95.69 170 CYS A N 1
ATOM 1271 C CA . CYS A 1 170 ? -2.318 7.764 2.975 1.00 95.69 170 CYS A CA 1
ATOM 1272 C C . CYS A 1 170 ? -0.890 7.863 3.545 1.00 95.69 170 CYS A C 1
ATOM 1274 O O . CYS A 1 170 ? 0.056 8.126 2.806 1.00 95.69 170 CYS A O 1
ATOM 1276 N N . ILE A 1 171 ? -0.726 7.665 4.856 1.00 95.81 171 ILE A N 1
ATOM 1277 C CA . ILE A 1 171 ? 0.573 7.766 5.539 1.00 95.81 171 ILE A CA 1
ATOM 1278 C C . ILE A 1 171 ? 1.478 6.614 5.118 1.00 95.81 171 ILE A C 1
ATOM 1280 O O . ILE A 1 171 ? 2.596 6.829 4.654 1.00 95.81 171 ILE A O 1
ATOM 1284 N N . SER A 1 172 ? 0.989 5.389 5.305 1.00 95.00 172 SER A N 1
ATOM 1285 C CA . SER A 1 172 ? 1.737 4.166 5.056 1.00 95.00 172 SER A CA 1
ATOM 1286 C C . SER A 1 172 ? 2.089 4.055 3.588 1.00 95.00 172 SER A C 1
ATOM 1288 O O . SER A 1 172 ? 3.257 3.837 3.321 1.00 95.00 172 SER A O 1
ATOM 1290 N N . PHE A 1 173 ? 1.164 4.286 2.650 1.00 93.38 173 PHE A N 1
ATOM 1291 C CA . PHE A 1 173 ? 1.459 4.178 1.225 1.00 93.38 173 PHE A CA 1
ATOM 1292 C C . PHE A 1 173 ? 2.517 5.187 0.795 1.00 93.38 173 PHE A C 1
ATOM 1294 O O . PHE A 1 173 ? 3.510 4.777 0.215 1.00 93.38 173 PHE A O 1
ATOM 1301 N N . CYS A 1 174 ? 2.394 6.471 1.154 1.00 92.69 174 CYS A N 1
ATOM 1302 C CA . CYS A 1 174 ? 3.431 7.454 0.828 1.00 92.69 174 CYS A CA 1
ATOM 1303 C C . CYS A 1 174 ? 4.783 7.103 1.468 1.00 92.69 174 CYS A C 1
ATOM 1305 O O . CYS A 1 174 ? 5.808 7.102 0.790 1.00 92.69 174 CYS A O 1
ATOM 1307 N N . ALA A 1 175 ? 4.802 6.789 2.766 1.00 94.94 175 ALA A N 1
ATOM 1308 C CA . ALA A 1 175 ? 6.038 6.483 3.477 1.00 94.94 175 ALA A CA 1
ATOM 1309 C C . ALA A 1 175 ? 6.688 5.187 2.977 1.00 94.94 175 ALA A C 1
ATOM 1311 O O . ALA A 1 175 ? 7.890 5.170 2.731 1.00 94.94 175 ALA A O 1
ATOM 1312 N N . LEU A 1 176 ? 5.916 4.111 2.802 1.00 95.31 176 LEU A N 1
ATOM 1313 C CA . LEU A 1 176 ? 6.406 2.810 2.346 1.00 95.31 176 LEU A CA 1
ATOM 1314 C C . LEU A 1 176 ? 6.844 2.852 0.889 1.00 95.31 176 LEU A C 1
ATOM 1316 O O . LEU A 1 176 ? 7.869 2.247 0.579 1.00 95.31 176 LEU A O 1
ATOM 1320 N N . HIS A 1 177 ? 6.109 3.574 0.035 1.00 93.38 177 HIS A N 1
ATOM 1321 C CA . HIS A 1 177 ? 6.417 3.751 -1.379 1.00 93.38 177 HIS A CA 1
ATOM 1322 C C . HIS A 1 177 ? 7.760 4.461 -1.520 1.00 93.38 177 HIS A C 1
ATOM 1324 O O . HIS A 1 177 ? 8.728 3.885 -2.020 1.00 93.38 177 HIS A O 1
ATOM 1330 N N . ASP A 1 178 ? 7.860 5.668 -0.965 1.00 91.06 178 ASP A N 1
ATOM 1331 C CA . ASP A 1 178 ? 9.050 6.502 -1.092 1.00 91.06 178 ASP A CA 1
ATOM 1332 C C . ASP A 1 178 ? 10.251 5.875 -0.370 1.00 91.06 178 ASP A C 1
ATOM 1334 O O . ASP A 1 178 ? 11.379 5.953 -0.857 1.00 91.06 178 ASP A O 1
ATOM 1338 N N . ALA A 1 179 ? 10.039 5.195 0.763 1.00 92.56 179 ALA A N 1
ATOM 1339 C CA . ALA A 1 179 ? 11.106 4.477 1.454 1.00 92.56 179 ALA A CA 1
ATOM 1340 C C . ALA A 1 179 ? 11.575 3.224 0.697 1.00 92.56 179 ALA A C 1
ATOM 1342 O O . ALA A 1 179 ? 12.773 2.938 0.712 1.00 92.56 179 ALA A O 1
ATOM 1343 N N . SER A 1 180 ? 10.677 2.497 0.015 1.00 91.19 180 SER A N 1
ATOM 1344 C CA . SER A 1 180 ? 11.055 1.359 -0.845 1.00 91.19 180 SER A CA 1
ATOM 1345 C C . SER A 1 180 ? 11.901 1.795 -2.044 1.00 91.19 180 SER A C 1
ATOM 1347 O O . SER A 1 180 ? 12.802 1.074 -2.462 1.00 91.19 180 SER A O 1
ATOM 1349 N N . HIS A 1 181 ? 11.695 3.036 -2.487 1.00 85.06 181 HIS A N 1
ATOM 1350 C CA . HIS A 1 181 ? 12.508 3.740 -3.474 1.00 85.06 181 HIS A CA 1
ATOM 1351 C C . HIS A 1 181 ? 13.592 4.613 -2.847 1.00 85.06 181 HIS A C 1
ATOM 1353 O O . HIS A 1 181 ? 14.027 5.556 -3.488 1.00 85.06 181 HIS A O 1
ATOM 1359 N N . TYR A 1 182 ? 14.001 4.379 -1.591 1.00 85.69 182 TYR A N 1
ATOM 1360 C CA . TYR A 1 182 ? 14.974 5.155 -0.791 1.00 85.69 182 TYR A CA 1
ATOM 1361 C C . TYR A 1 182 ? 14.981 6.697 -0.994 1.00 85.69 182 TYR A C 1
ATOM 1363 O O . TYR A 1 182 ? 16.026 7.369 -0.875 1.00 85.69 182 TYR A O 1
ATOM 1371 N N . ALA A 1 183 ? 13.821 7.286 -1.280 1.00 86.88 183 ALA A N 1
ATOM 1372 C CA . ALA A 1 183 ? 13.644 8.681 -1.673 1.00 86.88 183 ALA A CA 1
ATOM 1373 C C . ALA A 1 183 ? 13.577 9.652 -0.481 1.00 86.88 183 ALA A C 1
ATOM 1375 O O . ALA A 1 183 ? 13.677 10.867 -0.659 1.00 86.88 183 ALA A O 1
ATOM 1376 N N . LEU A 1 184 ? 13.501 9.148 0.750 1.00 88.31 184 LEU A N 1
ATOM 1377 C CA . LEU A 1 184 ? 13.388 9.969 1.955 1.00 88.31 184 LEU A CA 1
ATOM 1378 C C . LEU A 1 184 ? 14.745 10.540 2.382 1.00 88.31 184 LEU A C 1
ATOM 1380 O O . LEU A 1 184 ? 14.931 11.758 2.441 1.00 88.31 184 LEU A O 1
ATOM 1384 N N . TRP A 1 185 ? 15.739 9.676 2.621 1.00 89.19 185 TRP A N 1
ATOM 1385 C CA . TRP A 1 185 ? 17.018 10.073 3.231 1.00 89.19 185 TRP A CA 1
ATOM 1386 C C . TRP A 1 185 ? 18.234 9.750 2.349 1.00 89.19 185 TRP A C 1
ATOM 1388 O O . TRP A 1 185 ? 18.319 8.710 1.702 1.00 89.19 185 TRP A O 1
ATOM 1398 N N . ARG A 1 186 ? 19.244 10.636 2.330 1.00 79.12 186 ARG A N 1
ATOM 1399 C CA . ARG A 1 186 ? 20.415 10.512 1.429 1.00 79.12 186 ARG A CA 1
ATOM 1400 C C . ARG A 1 186 ? 21.395 9.400 1.829 1.00 79.12 186 ARG A C 1
ATOM 1402 O O . ARG A 1 186 ? 22.110 8.890 0.972 1.00 79.12 186 ARG A O 1
ATOM 1409 N N . ARG A 1 187 ? 21.464 9.041 3.114 1.00 81.00 187 ARG A N 1
ATOM 1410 C CA . ARG A 1 187 ? 22.488 8.124 3.660 1.00 81.00 187 ARG A CA 1
ATOM 1411 C C . ARG A 1 187 ? 21.965 7.166 4.732 1.00 81.00 187 ARG A C 1
ATOM 1413 O O . ARG A 1 187 ? 22.754 6.544 5.427 1.00 81.00 187 ARG A O 1
ATOM 1420 N N . ALA A 1 188 ? 20.649 7.028 4.854 1.00 88.50 188 ALA A N 1
ATOM 1421 C CA . ALA A 1 188 ? 20.023 6.194 5.877 1.00 88.50 188 ALA A CA 1
ATOM 1422 C C . ALA A 1 188 ? 19.294 5.004 5.237 1.00 88.50 188 ALA A C 1
ATOM 1424 O O . ALA A 1 188 ? 18.092 4.839 5.404 1.00 88.50 188 ALA A O 1
ATOM 1425 N N . GLY A 1 189 ? 20.018 4.196 4.452 1.00 87.25 189 GLY A N 1
ATOM 1426 C CA . GLY A 1 189 ? 19.433 3.066 3.718 1.00 87.25 189 GLY A CA 1
ATOM 1427 C C . GLY A 1 189 ? 18.689 2.092 4.634 1.00 87.25 189 GLY A C 1
ATOM 1428 O O . GLY A 1 189 ? 17.520 1.804 4.408 1.00 87.25 189 GLY A O 1
ATOM 1429 N N . ALA A 1 190 ? 19.334 1.688 5.730 1.00 89.75 190 ALA A N 1
ATOM 1430 C CA . ALA A 1 190 ? 18.730 0.811 6.731 1.00 89.75 190 ALA A CA 1
ATOM 1431 C C . ALA A 1 190 ? 17.474 1.418 7.384 1.00 89.75 190 ALA A C 1
ATOM 1433 O O . ALA A 1 190 ? 16.519 0.696 7.645 1.00 89.75 190 ALA A O 1
ATOM 1434 N N . ALA A 1 191 ? 17.449 2.736 7.613 1.00 93.56 191 ALA A N 1
ATOM 1435 C CA . ALA A 1 191 ? 16.287 3.405 8.200 1.00 93.56 191 ALA A CA 1
ATOM 1436 C C . ALA A 1 191 ? 15.092 3.434 7.236 1.00 93.56 191 ALA A C 1
ATOM 1438 O O . ALA A 1 191 ? 13.957 3.276 7.669 1.00 93.56 191 ALA A O 1
ATOM 1439 N N . GLN A 1 192 ? 15.335 3.601 5.932 1.00 93.62 192 GLN A N 1
ATOM 1440 C CA . GLN A 1 192 ? 14.275 3.550 4.917 1.00 93.62 192 GLN A CA 1
ATOM 1441 C C . GLN A 1 192 ? 13.734 2.137 4.748 1.00 93.62 192 GLN A C 1
ATOM 1443 O O . GLN A 1 192 ? 12.524 1.948 4.735 1.00 93.62 192 GLN A O 1
ATOM 1448 N N . GLU A 1 193 ? 14.616 1.137 4.704 1.00 92.62 193 GLU A N 1
ATOM 1449 C CA . GLU A 1 193 ? 14.182 -0.259 4.686 1.00 92.62 193 GLU A CA 1
ATOM 1450 C C . GLU A 1 193 ? 13.347 -0.586 5.934 1.00 92.62 193 GLU A C 1
ATOM 1452 O O . GLU A 1 193 ? 12.259 -1.142 5.810 1.00 92.62 193 GLU A O 1
ATOM 1457 N N . ALA A 1 194 ? 13.807 -0.186 7.125 1.00 96.19 194 ALA A N 1
ATOM 1458 C CA . ALA A 1 194 ? 13.066 -0.382 8.368 1.00 96.19 194 ALA A CA 1
ATOM 1459 C C . ALA A 1 194 ? 11.704 0.331 8.349 1.00 96.19 194 ALA A C 1
ATOM 1461 O O . ALA A 1 194 ? 10.704 -0.275 8.723 1.00 96.19 194 ALA A O 1
ATOM 1462 N N . LEU A 1 195 ? 11.636 1.577 7.866 1.00 97.00 195 LEU A N 1
ATOM 1463 C CA . LEU A 1 195 ? 10.373 2.303 7.724 1.00 97.00 195 LEU A CA 1
ATOM 1464 C C . LEU A 1 195 ? 9.421 1.590 6.755 1.00 97.00 195 LEU A C 1
ATOM 1466 O O . LEU A 1 195 ? 8.267 1.356 7.104 1.00 97.00 195 LEU A O 1
ATOM 1470 N N . SER A 1 196 ? 9.904 1.192 5.574 1.00 96.25 196 SER A N 1
ATOM 1471 C CA . SER A 1 196 ? 9.101 0.455 4.592 1.00 96.25 196 SER A CA 1
ATOM 1472 C C . SER A 1 196 ? 8.587 -0.864 5.173 1.00 96.25 196 SER A C 1
ATOM 1474 O O . SER A 1 196 ? 7.411 -1.185 5.005 1.00 96.25 196 SER A O 1
ATOM 1476 N N . ARG A 1 197 ? 9.428 -1.597 5.914 1.00 97.06 197 ARG A N 1
ATOM 1477 C CA . ARG A 1 197 ? 9.053 -2.829 6.623 1.00 97.06 197 ARG A CA 1
ATOM 1478 C C . ARG A 1 197 ? 7.992 -2.597 7.688 1.00 97.06 197 ARG A C 1
ATOM 1480 O O . ARG A 1 197 ? 7.008 -3.324 7.707 1.00 97.06 197 ARG A O 1
ATOM 1487 N N . CYS A 1 198 ? 8.147 -1.577 8.528 1.00 98.00 198 CYS A N 1
ATOM 1488 C CA . CYS A 1 198 ? 7.160 -1.244 9.553 1.00 98.00 198 CYS A CA 1
ATOM 1489 C C . CYS A 1 198 ? 5.815 -0.834 8.942 1.00 98.00 198 CYS A C 1
ATOM 1491 O O . CYS A 1 198 ? 4.778 -1.300 9.400 1.00 98.00 198 CYS A O 1
ATOM 1493 N N . CYS A 1 199 ? 5.812 -0.011 7.890 1.00 97.88 199 CYS A N 1
ATOM 1494 C CA . CYS A 1 199 ? 4.574 0.375 7.216 1.00 97.88 199 CYS A CA 1
ATOM 1495 C C . CYS A 1 199 ? 3.883 -0.824 6.555 1.00 97.88 199 CYS A C 1
ATOM 1497 O O . CYS A 1 199 ? 2.681 -0.989 6.739 1.00 97.88 199 CYS A O 1
ATOM 1499 N N . ASN A 1 200 ? 4.641 -1.679 5.857 1.00 97.44 200 ASN A N 1
ATOM 1500 C CA . ASN A 1 200 ? 4.120 -2.921 5.286 1.00 97.44 200 ASN A CA 1
ATOM 1501 C C . ASN A 1 200 ? 3.547 -3.835 6.379 1.00 97.44 200 ASN A C 1
ATOM 1503 O O . ASN A 1 200 ? 2.406 -4.268 6.280 1.00 97.44 200 ASN A O 1
ATOM 1507 N N . ALA A 1 201 ? 4.283 -4.073 7.466 1.00 97.75 201 ALA A N 1
ATOM 1508 C CA . ALA A 1 201 ? 3.803 -4.927 8.548 1.00 97.75 201 ALA A CA 1
ATOM 1509 C C . ALA A 1 201 ? 2.542 -4.362 9.226 1.00 97.75 201 ALA A C 1
ATOM 1511 O O . ALA A 1 201 ? 1.633 -5.116 9.570 1.00 97.75 201 ALA A O 1
ATOM 1512 N N . TRP A 1 202 ? 2.439 -3.036 9.366 1.00 97.75 202 TRP A N 1
ATOM 1513 C CA . TRP A 1 202 ? 1.253 -2.393 9.932 1.00 97.75 202 TRP A CA 1
ATOM 1514 C C . TRP A 1 202 ? 0.018 -2.550 9.032 1.00 97.75 202 TRP A C 1
ATOM 1516 O O . TRP A 1 202 ? -1.079 -2.757 9.548 1.00 97.75 202 TRP A O 1
ATOM 1526 N N . THR A 1 203 ? 0.192 -2.541 7.704 1.00 96.38 203 THR A N 1
ATOM 1527 C CA . THR A 1 203 ? -0.864 -2.857 6.720 1.00 96.38 203 THR A CA 1
ATOM 1528 C C . THR A 1 203 ? -1.030 -4.360 6.461 1.00 96.38 203 THR A C 1
ATOM 1530 O O . THR A 1 203 ? -1.774 -4.756 5.566 1.00 96.38 203 THR A O 1
ATOM 1533 N N . LEU A 1 204 ? -0.367 -5.209 7.255 1.00 96.75 204 LEU A N 1
ATOM 1534 C CA . LEU A 1 204 ? -0.346 -6.670 7.135 1.00 96.75 204 LEU A CA 1
ATOM 1535 C C . LEU A 1 204 ? 0.274 -7.196 5.825 1.00 96.75 204 LEU A C 1
ATOM 1537 O O . LEU A 1 204 ? 0.068 -8.345 5.443 1.00 96.75 204 LEU A O 1
ATOM 1541 N N . TRP A 1 205 ? 1.070 -6.384 5.140 1.00 97.12 205 TRP A N 1
ATOM 1542 C CA . TRP A 1 205 ? 1.801 -6.761 3.937 1.00 97.12 205 TRP A CA 1
ATOM 1543 C C . TRP A 1 205 ? 3.211 -7.246 4.252 1.00 97.12 205 TRP A C 1
ATOM 1545 O O . TRP A 1 205 ? 3.914 -6.708 5.101 1.00 97.12 205 TRP A O 1
ATOM 1555 N N . ASN A 1 206 ? 3.676 -8.225 3.479 1.00 95.25 206 ASN A N 1
ATOM 1556 C CA . ASN A 1 206 ? 5.067 -8.645 3.501 1.00 95.25 206 ASN A CA 1
ATOM 1557 C C . ASN A 1 206 ? 5.933 -7.664 2.690 1.00 95.25 206 ASN A C 1
ATOM 1559 O O . ASN A 1 206 ? 5.806 -7.597 1.469 1.00 95.25 206 ASN A O 1
ATOM 1563 N N . HIS A 1 207 ? 6.858 -6.956 3.347 1.00 95.06 207 HIS A N 1
ATOM 1564 C CA . HIS A 1 207 ? 7.760 -5.998 2.688 1.00 95.06 207 HIS A CA 1
ATOM 1565 C C . HIS A 1 207 ? 8.548 -6.604 1.523 1.00 95.06 207 HIS A C 1
ATOM 1567 O O . HIS A 1 207 ? 8.797 -5.967 0.506 1.00 95.06 207 HIS A O 1
ATOM 1573 N N . ALA A 1 208 ? 8.955 -7.852 1.672 1.00 92.75 208 ALA A N 1
ATOM 1574 C CA . ALA A 1 208 ? 9.791 -8.532 0.710 1.00 92.75 208 ALA A CA 1
ATOM 1575 C C . ALA A 1 208 ? 8.990 -8.882 -0.567 1.00 92.75 208 ALA A C 1
ATOM 1577 O O . ALA A 1 208 ? 9.492 -8.715 -1.678 1.00 92.75 208 ALA A O 1
ATOM 1578 N N . MET A 1 209 ? 7.716 -9.260 -0.407 1.00 94.56 209 MET A N 1
ATOM 1579 C CA . MET A 1 209 ? 6.759 -9.367 -1.515 1.00 94.56 209 MET A CA 1
ATOM 1580 C C . MET A 1 209 ? 6.428 -8.001 -2.111 1.00 94.56 209 MET A C 1
ATOM 1582 O O . MET A 1 209 ? 6.348 -7.905 -3.326 1.00 94.56 209 MET A O 1
ATOM 1586 N N . TRP A 1 210 ? 6.304 -6.945 -1.301 1.00 95.38 210 TRP A N 1
ATOM 1587 C CA . TRP A 1 210 ? 6.120 -5.577 -1.798 1.00 95.38 210 TRP A CA 1
ATOM 1588 C C . TRP A 1 210 ? 7.265 -5.135 -2.713 1.00 95.38 210 TRP A C 1
ATOM 1590 O O . TRP A 1 210 ? 7.010 -4.639 -3.803 1.00 95.38 210 TRP A O 1
ATOM 1600 N N . MET A 1 211 ? 8.522 -5.372 -2.327 1.00 91.75 211 MET A N 1
ATOM 1601 C CA . MET A 1 211 ? 9.674 -5.060 -3.181 1.00 91.75 211 MET A CA 1
ATOM 1602 C C . MET A 1 211 ? 9.625 -5.823 -4.510 1.00 91.75 211 MET A C 1
ATOM 1604 O O . MET A 1 211 ? 9.930 -5.260 -5.556 1.00 91.75 211 MET A O 1
ATOM 1608 N N . LEU A 1 212 ? 9.217 -7.093 -4.497 1.00 90.62 212 LEU A N 1
ATOM 1609 C CA . LEU A 1 212 ? 9.060 -7.856 -5.734 1.00 90.62 212 LEU A CA 1
ATOM 1610 C C . LEU A 1 212 ? 7.880 -7.397 -6.582 1.00 90.62 212 LEU A C 1
ATOM 1612 O O . LEU A 1 212 ? 7.969 -7.350 -7.802 1.00 90.62 212 LEU A O 1
ATOM 1616 N N . HIS A 1 213 ? 6.764 -7.108 -5.935 1.00 93.75 213 HIS A N 1
ATOM 1617 C CA . HIS A 1 213 ? 5.545 -6.696 -6.590 1.00 93.75 213 HIS A CA 1
ATOM 1618 C C . HIS A 1 213 ? 5.725 -5.320 -7.229 1.00 93.75 213 HIS A C 1
ATOM 1620 O O . HIS A 1 213 ? 5.674 -5.188 -8.445 1.00 93.75 213 HIS A O 1
ATOM 1626 N N . HIS A 1 214 ? 5.972 -4.320 -6.391 1.00 92.94 214 HIS A N 1
ATOM 1627 C CA . HIS A 1 214 ? 5.981 -2.917 -6.766 1.00 92.94 214 HIS A CA 1
ATOM 1628 C C . HIS A 1 214 ? 7.281 -2.554 -7.473 1.00 92.94 214 HIS A C 1
ATOM 1630 O O . HIS A 1 214 ? 7.299 -2.174 -8.637 1.00 92.94 214 HIS A O 1
ATOM 1636 N N . VAL A 1 215 ? 8.401 -2.708 -6.769 1.00 86.50 215 VAL A N 1
ATOM 1637 C CA . VAL A 1 215 ? 9.692 -2.179 -7.223 1.00 86.50 215 VAL A CA 1
ATOM 1638 C C . VAL A 1 215 ? 10.264 -2.993 -8.379 1.00 86.50 215 VAL A C 1
ATOM 1640 O O . VAL A 1 215 ? 10.823 -2.436 -9.316 1.00 86.50 215 VAL A O 1
ATOM 1643 N N . TYR A 1 216 ? 10.137 -4.315 -8.321 1.00 85.31 216 TYR A N 1
ATOM 1644 C CA . TYR A 1 216 ? 10.601 -5.181 -9.394 1.00 85.31 216 TYR A CA 1
ATOM 1645 C C . TYR A 1 216 ? 9.548 -5.350 -10.490 1.00 85.31 216 TYR A C 1
ATOM 1647 O O . TYR A 1 216 ? 9.811 -4.989 -11.628 1.00 85.31 216 TYR A O 1
ATOM 1655 N N . GLY A 1 217 ? 8.375 -5.900 -10.178 1.00 87.69 217 GLY A N 1
ATOM 1656 C CA . GLY A 1 217 ? 7.376 -6.263 -11.179 1.00 87.69 217 GLY A CA 1
ATOM 1657 C C . GLY A 1 217 ? 6.764 -5.039 -11.850 1.00 87.69 217 GLY A C 1
ATOM 1658 O O . GLY A 1 217 ? 6.948 -4.833 -13.047 1.00 87.69 217 GLY A O 1
ATOM 1659 N N . HIS A 1 218 ? 6.068 -4.218 -11.069 1.00 90.81 218 HIS A N 1
ATOM 1660 C CA . HIS A 1 218 ? 5.311 -3.088 -11.588 1.00 90.81 218 HIS A CA 1
ATOM 1661 C C . HIS A 1 218 ? 6.214 -2.056 -12.270 1.00 90.81 218 HIS A C 1
ATOM 1663 O O . HIS A 1 218 ? 5.980 -1.734 -13.428 1.00 90.81 218 HIS A O 1
ATOM 1669 N N . HIS A 1 219 ? 7.295 -1.606 -11.627 1.00 82.19 219 HIS A N 1
ATOM 1670 C CA . HIS A 1 219 ? 8.206 -0.619 -12.230 1.00 82.19 219 HIS A CA 1
ATOM 1671 C C . HIS A 1 219 ? 9.002 -1.148 -13.438 1.00 82.19 219 HIS A C 1
ATOM 1673 O O . HIS A 1 219 ? 9.304 -0.365 -14.332 1.00 82.19 219 HIS A O 1
ATOM 1679 N N . SER A 1 220 ? 9.309 -2.454 -13.532 1.00 79.81 220 SER A N 1
ATOM 1680 C CA . SER A 1 220 ? 9.949 -3.010 -14.751 1.00 79.81 220 SER A CA 1
ATOM 1681 C C . SER A 1 220 ? 8.998 -3.074 -15.935 1.00 79.81 220 SER A C 1
ATOM 1683 O O . SER A 1 220 ? 9.427 -3.029 -17.086 1.00 79.81 220 SER A O 1
ATOM 1685 N N . PHE A 1 221 ? 7.720 -3.323 -15.656 1.00 82.25 221 PHE A N 1
ATOM 1686 C CA . PHE A 1 221 ? 6.782 -3.823 -16.653 1.00 82.25 221 PHE A CA 1
ATOM 1687 C C . PHE A 1 221 ? 5.492 -3.008 -16.699 1.00 82.25 221 PHE A C 1
ATOM 1689 O O . PHE A 1 221 ? 4.494 -3.522 -17.188 1.00 82.25 221 PHE A O 1
ATOM 1696 N N . THR A 1 222 ? 5.498 -1.761 -16.217 1.00 82.25 222 THR A N 1
ATOM 1697 C CA . THR A 1 222 ? 4.304 -0.911 -16.113 1.00 82.25 222 THR A CA 1
ATOM 1698 C C . THR A 1 222 ? 3.511 -0.902 -17.419 1.00 82.25 222 THR A C 1
ATOM 1700 O O . THR A 1 222 ? 4.008 -0.487 -18.468 1.00 82.25 222 THR A O 1
ATOM 1703 N N . GLY A 1 223 ? 2.252 -1.333 -17.357 1.00 80.88 223 GLY A N 1
ATOM 1704 C CA . GLY A 1 223 ? 1.347 -1.365 -18.507 1.00 80.88 223 GLY A CA 1
ATOM 1705 C C . GLY A 1 223 ? 1.452 -2.618 -19.389 1.00 80.88 223 GLY A C 1
ATOM 1706 O O . GLY A 1 223 ? 0.630 -2.782 -20.295 1.00 80.88 223 GLY A O 1
ATOM 1707 N N . ASP A 1 224 ? 2.402 -3.525 -19.136 1.00 82.44 224 ASP A N 1
ATOM 1708 C CA . ASP A 1 224 ? 2.507 -4.807 -19.839 1.00 82.44 224 ASP A CA 1
ATOM 1709 C C . ASP A 1 224 ? 1.464 -5.800 -19.291 1.00 82.44 224 ASP A C 1
ATOM 1711 O O . ASP A 1 224 ? 1.602 -6.299 -18.172 1.00 82.44 224 ASP A O 1
ATOM 1715 N N . PRO A 1 225 ? 0.438 -6.188 -20.069 1.00 85.75 225 PRO A N 1
ATOM 1716 C CA . PRO A 1 225 ? -0.638 -7.055 -19.585 1.00 85.75 225 PRO A CA 1
ATOM 1717 C C . PRO A 1 225 ? -0.174 -8.475 -19.225 1.00 85.75 225 PRO A C 1
ATOM 1719 O O . PRO A 1 225 ? -0.942 -9.248 -18.650 1.00 85.75 225 PRO A O 1
ATOM 1722 N N . THR A 1 226 ? 1.039 -8.878 -19.599 1.00 87.62 226 THR A N 1
ATOM 1723 C CA . THR A 1 226 ? 1.560 -10.225 -19.345 1.00 87.62 226 THR A CA 1
ATOM 1724 C C . THR A 1 226 ? 2.490 -10.299 -18.141 1.00 87.62 226 THR A C 1
ATOM 1726 O O . THR A 1 226 ? 2.586 -11.380 -17.546 1.00 87.62 226 THR A O 1
ATOM 1729 N N . ARG A 1 227 ? 3.122 -9.172 -17.784 1.00 86.81 227 ARG A N 1
ATOM 1730 C CA . ARG A 1 227 ? 4.182 -9.080 -16.772 1.00 86.81 227 ARG A CA 1
ATOM 1731 C C . ARG A 1 227 ? 3.885 -8.095 -15.640 1.00 86.81 227 ARG A C 1
ATOM 1733 O O . ARG A 1 227 ? 4.394 -8.330 -14.550 1.00 86.81 227 ARG A O 1
ATOM 1740 N N . ASP A 1 228 ? 3.073 -7.057 -15.861 1.00 90.69 228 ASP A N 1
ATOM 1741 C CA . ASP A 1 228 ? 2.707 -6.091 -14.820 1.00 90.69 228 ASP A CA 1
ATOM 1742 C C . ASP A 1 228 ? 1.768 -6.741 -13.793 1.00 90.69 228 ASP A C 1
ATOM 1744 O O . ASP A 1 228 ? 0.609 -7.049 -14.114 1.00 90.69 228 ASP A O 1
ATOM 1748 N N . PRO A 1 229 ? 2.222 -6.970 -12.554 1.00 93.69 229 PRO A N 1
ATOM 1749 C CA . PRO A 1 229 ? 1.378 -7.567 -11.532 1.00 93.69 229 PRO A CA 1
ATOM 1750 C C . PRO A 1 229 ? 0.143 -6.711 -11.202 1.00 93.69 229 PRO A C 1
ATOM 1752 O O . PRO A 1 229 ? -0.914 -7.286 -10.909 1.00 93.69 229 PRO A O 1
ATOM 1755 N N . ASP A 1 230 ? 0.217 -5.383 -11.361 1.00 92.06 230 ASP A N 1
ATOM 1756 C CA . ASP A 1 230 ? -0.911 -4.477 -11.116 1.00 92.06 230 ASP A CA 1
ATOM 1757 C C . ASP A 1 230 ? -2.037 -4.643 -12.153 1.00 92.06 230 ASP A C 1
ATOM 1759 O O . ASP A 1 230 ? -3.204 -4.381 -11.854 1.00 92.06 230 ASP A O 1
ATOM 1763 N N . LEU A 1 231 ? -1.753 -5.194 -13.339 1.00 90.12 231 LEU A N 1
ATOM 1764 C CA . LEU A 1 231 ? -2.777 -5.536 -14.337 1.00 90.12 231 LEU A CA 1
ATOM 1765 C C . LEU A 1 231 ? -3.343 -6.956 -14.171 1.00 90.12 231 LEU A C 1
ATOM 1767 O O . LEU A 1 231 ? -4.396 -7.284 -14.735 1.00 90.12 231 LEU A O 1
ATOM 1771 N N . ILE A 1 232 ? -2.644 -7.814 -13.423 1.00 93.69 232 ILE A N 1
ATOM 1772 C CA . ILE A 1 232 ? -2.934 -9.250 -13.305 1.00 93.69 232 ILE A CA 1
ATOM 1773 C C . ILE A 1 232 ? -3.679 -9.570 -12.007 1.00 93.69 232 ILE A C 1
ATOM 1775 O O . ILE A 1 232 ? -4.507 -10.482 -12.000 1.00 93.69 232 ILE A O 1
ATOM 1779 N N . HIS A 1 233 ? -3.429 -8.836 -10.918 1.00 93.56 233 HIS A N 1
ATOM 1780 C CA . HIS A 1 233 ? -3.889 -9.221 -9.579 1.00 93.56 233 HIS A CA 1
ATOM 1781 C C . HIS A 1 233 ? -5.409 -9.358 -9.421 1.00 93.56 233 HIS A C 1
ATOM 1783 O O . HIS A 1 233 ? -5.871 -10.068 -8.529 1.00 93.56 233 HIS A O 1
ATOM 1789 N N . ALA A 1 234 ? -6.186 -8.694 -10.279 1.00 92.56 234 ALA A N 1
ATOM 1790 C CA . ALA A 1 234 ? -7.643 -8.718 -10.240 1.00 92.56 234 ALA A CA 1
ATOM 1791 C C . ALA A 1 234 ? -8.279 -9.745 -11.201 1.00 92.56 234 ALA A C 1
ATOM 1793 O O . ALA A 1 234 ? -9.505 -9.793 -11.324 1.00 92.56 234 ALA A O 1
ATOM 1794 N N . ARG A 1 235 ? -7.480 -10.577 -11.889 1.00 94.12 235 ARG A N 1
ATOM 1795 C CA . ARG A 1 235 ? -7.990 -11.675 -12.730 1.00 94.12 235 ARG A CA 1
ATOM 1796 C C . ARG A 1 235 ? -8.656 -12.766 -11.879 1.00 94.12 235 ARG A C 1
ATOM 1798 O O . ARG A 1 235 ? -8.147 -13.081 -10.804 1.00 94.12 235 ARG A O 1
ATOM 1805 N N . PRO A 1 236 ? -9.745 -13.393 -12.362 1.00 95.31 236 PRO A N 1
ATOM 1806 C CA . PRO A 1 236 ? -10.430 -13.177 -13.648 1.00 95.31 236 PRO A CA 1
ATOM 1807 C C . PRO A 1 236 ? -11.564 -12.125 -13.596 1.00 95.31 236 PRO A C 1
ATOM 1809 O O . PRO A 1 236 ? -12.423 -12.106 -14.477 1.00 95.31 236 PRO A O 1
ATOM 1812 N N . PHE A 1 237 ? -11.622 -11.270 -12.570 1.00 94.62 237 PHE A N 1
ATOM 1813 C CA . PHE A 1 237 ? -12.788 -10.421 -12.296 1.00 94.62 237 PHE A CA 1
ATOM 1814 C C . PHE A 1 237 ? -12.719 -9.035 -12.952 1.00 94.62 237 PHE A C 1
ATOM 1816 O O . PHE A 1 237 ? -13.679 -8.622 -13.588 1.00 94.62 237 PHE A O 1
ATOM 1823 N N . ILE A 1 238 ? -11.606 -8.306 -12.834 1.00 93.81 238 ILE A N 1
ATOM 1824 C CA . ILE A 1 238 ? -11.517 -6.910 -13.306 1.00 93.81 238 ILE A CA 1
ATOM 1825 C C . ILE A 1 238 ? -10.473 -6.795 -14.413 1.00 93.81 238 ILE A C 1
ATOM 1827 O O . ILE A 1 238 ? -9.307 -7.143 -14.214 1.00 93.81 238 ILE A O 1
ATOM 1831 N N . ARG A 1 239 ? -10.874 -6.267 -15.577 1.00 93.50 239 ARG A N 1
ATOM 1832 C CA . ARG A 1 239 ? -9.992 -6.077 -16.735 1.00 93.50 239 ARG A CA 1
ATOM 1833 C C . ARG A 1 239 ? -9.478 -4.638 -16.788 1.00 93.50 239 ARG A C 1
ATOM 1835 O O . ARG A 1 239 ? -10.122 -3.760 -17.347 1.00 93.50 239 ARG A O 1
ATOM 1842 N N . LYS A 1 240 ? -8.272 -4.434 -16.258 1.00 89.00 240 LYS A N 1
ATOM 1843 C CA . LYS A 1 240 ? -7.608 -3.122 -16.172 1.00 89.00 240 LYS A CA 1
ATOM 1844 C C . LYS A 1 240 ? -6.951 -2.633 -17.469 1.00 89.00 240 LYS A C 1
ATOM 1846 O O . LYS A 1 240 ? -6.723 -1.447 -17.630 1.00 89.00 240 LYS A O 1
ATOM 1851 N N . SER A 1 241 ? -6.658 -3.529 -18.416 1.00 86.25 241 SER A N 1
ATOM 1852 C CA . SER A 1 241 ? -6.033 -3.168 -19.697 1.00 86.25 241 SER A CA 1
ATOM 1853 C C . SER A 1 241 ? -6.795 -3.752 -20.881 1.00 86.25 241 SER A C 1
ATOM 1855 O O . SER A 1 241 ? -7.167 -4.929 -20.886 1.00 86.25 241 SER A O 1
ATOM 1857 N N . LEU A 1 242 ? -6.978 -2.936 -21.923 1.00 86.31 242 LEU A N 1
ATOM 1858 C CA . LEU A 1 242 ? -7.546 -3.363 -23.206 1.00 86.31 242 LEU A CA 1
ATOM 1859 C C . LEU A 1 242 ? -6.624 -4.322 -23.972 1.00 86.31 242 LEU A C 1
ATOM 1861 O O . LEU A 1 242 ? -7.095 -5.027 -24.863 1.00 86.31 242 LEU A O 1
ATOM 1865 N N . LEU A 1 243 ? -5.338 -4.374 -23.617 1.00 85.94 243 LEU A N 1
ATOM 1866 C CA . LEU A 1 243 ? -4.377 -5.314 -24.192 1.00 85.94 243 LEU A CA 1
ATOM 1867 C C . LEU A 1 243 ? -4.449 -6.695 -23.525 1.00 85.94 243 LEU A C 1
ATOM 1869 O O . LEU A 1 243 ? -4.028 -7.684 -24.121 1.00 85.94 243 LEU A O 1
ATOM 1873 N N . SER A 1 244 ? -5.019 -6.791 -22.319 1.00 88.69 244 SER A N 1
ATOM 1874 C CA . SER A 1 244 ? -5.264 -8.079 -21.669 1.00 88.69 244 SER A CA 1
ATOM 1875 C C . SER A 1 244 ? -6.342 -8.855 -22.436 1.00 88.69 244 SER A C 1
ATOM 1877 O O . SER A 1 244 ? -7.407 -8.288 -22.718 1.00 88.69 244 SER A O 1
ATOM 1879 N N . PRO A 1 245 ? -6.125 -10.139 -22.766 1.00 90.94 245 PRO A N 1
ATOM 1880 C CA . PRO A 1 245 ? -7.069 -10.919 -23.559 1.00 90.94 245 PRO A CA 1
ATOM 1881 C C . PRO A 1 245 ? -8.381 -11.141 -22.800 1.00 90.94 245 PRO A C 1
ATOM 1883 O O . PRO A 1 245 ? -8.390 -11.594 -21.660 1.00 90.94 245 PRO A O 1
ATOM 1886 N N . LEU A 1 246 ? -9.511 -10.839 -23.445 1.00 94.69 246 LEU A N 1
ATOM 1887 C CA . LEU A 1 246 ? -10.833 -10.875 -22.809 1.00 94.69 246 LEU A CA 1
ATOM 1888 C C . LEU A 1 246 ? -11.233 -12.276 -22.304 1.00 94.69 246 LEU A C 1
ATOM 1890 O O . LEU A 1 246 ? -11.967 -12.370 -21.327 1.00 94.69 246 LEU A O 1
ATOM 1894 N N . HIS A 1 247 ? -10.743 -13.350 -22.932 1.00 96.38 247 HIS A N 1
ATOM 1895 C CA . HIS A 1 247 ? -11.078 -14.731 -22.558 1.00 96.38 247 HIS A CA 1
ATOM 1896 C C . HIS A 1 247 ? -10.473 -15.184 -21.215 1.00 96.38 247 HIS A C 1
ATOM 1898 O O . HIS A 1 247 ? -10.884 -16.210 -20.687 1.00 96.38 247 HIS A O 1
ATOM 1904 N N . GLU A 1 248 ? -9.526 -14.430 -20.643 1.00 95.75 248 GLU A N 1
ATOM 1905 C CA . GLU A 1 248 ? -9.003 -14.677 -19.289 1.00 95.75 248 GLU A CA 1
ATOM 1906 C C . GLU A 1 248 ? -9.931 -14.140 -18.179 1.00 95.75 248 GLU A C 1
ATOM 1908 O O . GLU A 1 248 ? -9.612 -14.257 -16.995 1.00 95.75 248 GLU A O 1
ATOM 1913 N N . TYR A 1 249 ? -11.065 -13.532 -18.545 1.00 96.75 249 TYR A N 1
ATOM 1914 C CA . TYR A 1 249 ? -11.963 -12.843 -17.624 1.00 96.75 249 TYR A CA 1
ATOM 1915 C C . TYR A 1 249 ? -13.394 -13.362 -17.707 1.00 96.75 249 TYR A C 1
ATOM 1917 O O . TYR A 1 249 ? -13.879 -13.787 -18.758 1.00 96.75 249 TYR A O 1
ATOM 1925 N N . PHE A 1 250 ? -14.117 -13.243 -16.598 1.00 97.25 250 PHE A N 1
ATOM 1926 C CA . PHE A 1 250 ? -15.551 -13.486 -16.593 1.00 97.25 250 PHE A CA 1
ATOM 1927 C C . PHE A 1 250 ? -16.287 -12.327 -17.261 1.00 97.25 250 PHE A C 1
ATOM 1929 O O . PHE A 1 250 ? -16.284 -11.200 -16.765 1.00 97.25 250 PHE A O 1
ATOM 1936 N N . ARG A 1 251 ? -16.960 -12.620 -18.382 1.00 96.06 251 ARG A N 1
ATOM 1937 C CA . ARG A 1 251 ? -17.604 -11.607 -19.228 1.00 96.06 251 ARG A CA 1
ATOM 1938 C C . ARG A 1 251 ? -18.574 -10.708 -18.459 1.00 96.06 251 ARG A C 1
ATOM 1940 O O . ARG A 1 251 ? -18.503 -9.496 -18.611 1.00 96.06 251 ARG A O 1
ATOM 1947 N N . TRP A 1 252 ? -19.394 -11.288 -17.579 1.00 97.12 252 TRP A N 1
ATOM 1948 C CA . TRP A 1 252 ? -20.334 -10.529 -16.749 1.00 97.12 252 TRP A CA 1
ATOM 1949 C C . TRP A 1 252 ? -19.630 -9.491 -15.864 1.00 97.12 252 TRP A C 1
ATOM 1951 O O . TRP A 1 252 ? -20.055 -8.341 -15.819 1.00 97.12 252 TRP A O 1
ATOM 1961 N N . PHE A 1 253 ? -18.520 -9.857 -15.213 1.00 96.19 253 PHE A N 1
ATOM 1962 C CA . PHE A 1 253 ? -17.779 -8.913 -14.375 1.00 96.19 253 PHE A CA 1
ATOM 1963 C C . PHE A 1 253 ? -17.157 -7.785 -15.198 1.00 96.19 253 PHE A C 1
ATOM 1965 O O . PHE A 1 253 ? -17.177 -6.647 -14.748 1.00 96.19 253 PHE A O 1
ATOM 1972 N N . VAL A 1 254 ? -16.648 -8.077 -16.399 1.00 95.06 254 VAL A N 1
ATOM 1973 C CA . VAL A 1 254 ? -16.076 -7.058 -17.293 1.00 95.06 254 VAL A CA 1
ATOM 1974 C C . VAL A 1 254 ? -17.150 -6.096 -17.797 1.00 95.06 254 VAL A C 1
ATOM 1976 O O . VAL A 1 254 ? -16.942 -4.885 -17.761 1.00 95.06 254 VAL A O 1
ATOM 1979 N N . ASP A 1 255 ? -18.307 -6.609 -18.219 1.00 95.44 255 ASP A N 1
ATOM 1980 C CA . ASP A 1 255 ? -19.415 -5.784 -18.719 1.00 95.44 255 ASP A CA 1
ATOM 1981 C C . ASP A 1 255 ? -19.964 -4.852 -17.616 1.00 95.44 255 ASP A C 1
ATOM 1983 O O . ASP A 1 255 ? -20.305 -3.697 -17.879 1.00 95.44 255 ASP A O 1
ATOM 1987 N N . TRP A 1 256 ? -19.952 -5.310 -16.359 1.00 96.44 256 TRP A N 1
ATOM 1988 C CA . TRP A 1 256 ? -20.412 -4.555 -15.186 1.00 96.44 256 TRP A CA 1
ATOM 1989 C C . TRP A 1 256 ? -19.283 -3.965 -14.328 1.00 96.44 256 TRP A C 1
ATOM 1991 O O . TRP A 1 256 ? -19.529 -3.519 -13.205 1.00 96.44 256 TRP A O 1
ATOM 2001 N N . GLN A 1 257 ? -18.042 -3.919 -14.824 1.00 94.44 257 GLN A N 1
ATOM 2002 C CA . GLN A 1 257 ? -16.882 -3.596 -13.980 1.00 94.44 257 GLN A CA 1
ATOM 2003 C C . GLN A 1 257 ? -16.947 -2.195 -13.362 1.00 94.44 257 GLN A C 1
ATOM 2005 O O . GLN A 1 257 ? -16.467 -1.997 -12.254 1.00 94.44 257 GLN A O 1
ATOM 2010 N N . HIS A 1 258 ? -17.587 -1.235 -14.031 1.00 90.50 258 HIS A N 1
ATOM 2011 C CA . HIS A 1 258 ? -17.778 0.126 -13.522 1.00 90.50 258 HIS A CA 1
ATOM 2012 C C . HIS A 1 258 ? -18.636 0.176 -12.244 1.00 90.50 258 HIS A C 1
ATOM 2014 O O . HIS A 1 258 ? -18.492 1.100 -11.450 1.00 90.50 258 HIS A O 1
ATOM 2020 N N . VAL A 1 259 ? -19.492 -0.829 -12.022 1.00 92.31 259 VAL A N 1
ATOM 2021 C CA . VAL A 1 259 ? -20.283 -0.991 -10.792 1.00 92.31 259 VAL A CA 1
ATOM 2022 C C . VAL A 1 259 ? -19.586 -1.937 -9.818 1.00 92.31 259 VAL A C 1
ATOM 2024 O O . VAL A 1 259 ? -19.492 -1.655 -8.625 1.00 92.31 259 VAL A O 1
ATOM 2027 N N . VAL A 1 260 ? -19.089 -3.070 -10.320 1.00 92.25 260 VAL A N 1
ATOM 2028 C CA . VAL A 1 260 ? -18.579 -4.150 -9.468 1.00 92.25 260 VAL A CA 1
ATOM 2029 C C . VAL A 1 260 ? -17.186 -3.845 -8.921 1.00 92.25 260 VAL A C 1
ATOM 2031 O O . VAL A 1 260 ? -16.921 -4.151 -7.760 1.00 92.25 260 VAL A O 1
ATOM 2034 N N . ALA A 1 261 ? -16.298 -3.227 -9.706 1.00 91.69 261 ALA A N 1
ATOM 2035 C CA . ALA A 1 261 ? -14.922 -2.980 -9.282 1.00 91.69 261 ALA A CA 1
ATOM 2036 C C . ALA A 1 261 ? -14.837 -2.079 -8.039 1.00 91.69 261 ALA A C 1
ATOM 2038 O O . ALA A 1 261 ? -14.152 -2.491 -7.104 1.00 91.69 261 ALA A O 1
ATOM 2039 N N . PRO A 1 262 ? -15.559 -0.943 -7.925 1.00 91.44 262 PRO A N 1
ATOM 2040 C CA . PRO A 1 262 ? -15.544 -0.156 -6.692 1.00 91.44 262 PRO A CA 1
ATOM 2041 C C . PRO A 1 262 ? -16.017 -0.955 -5.471 1.00 91.44 262 PRO A C 1
ATOM 2043 O O . PRO A 1 262 ? -15.372 -0.923 -4.428 1.00 91.44 262 PRO A O 1
ATOM 2046 N N . GLY A 1 263 ? -17.098 -1.735 -5.590 1.00 92.31 263 GLY A N 1
ATOM 2047 C CA . GLY A 1 263 ? -17.575 -2.579 -4.488 1.00 92.31 263 GLY A CA 1
ATOM 2048 C C . GLY A 1 263 ? -16.559 -3.653 -4.087 1.00 92.31 263 GLY A C 1
ATOM 2049 O O . GLY A 1 263 ? -16.270 -3.839 -2.903 1.00 92.31 263 GLY A O 1
ATOM 2050 N N . PHE A 1 264 ? -15.961 -4.317 -5.076 1.00 91.75 264 PHE A N 1
ATOM 2051 C CA . PHE A 1 264 ? -15.012 -5.404 -4.854 1.00 91.75 264 PHE A CA 1
ATOM 2052 C C . PHE A 1 264 ? -13.664 -4.915 -4.305 1.00 91.75 264 PHE A C 1
ATOM 2054 O O . PHE A 1 264 ? -13.082 -5.542 -3.419 1.00 91.75 264 PHE A O 1
ATOM 2061 N N . MET A 1 265 ? -13.179 -3.774 -4.802 1.00 93.56 265 MET A N 1
ATOM 2062 C CA . MET A 1 265 ? -11.868 -3.212 -4.466 1.00 93.56 265 MET A CA 1
ATOM 2063 C C . MET A 1 265 ? -11.895 -2.304 -3.234 1.00 93.56 265 MET A C 1
ATOM 2065 O O . MET A 1 265 ? -10.902 -2.257 -2.510 1.00 93.56 265 MET A O 1
ATOM 2069 N N . CYS A 1 266 ? -13.009 -1.630 -2.939 1.00 93.94 266 CYS A N 1
ATOM 2070 C CA . CYS A 1 266 ? -13.118 -0.761 -1.762 1.00 93.94 266 CYS A CA 1
ATOM 2071 C C . CYS A 1 266 ? -13.748 -1.460 -0.547 1.00 93.94 266 CYS A C 1
ATOM 2073 O O . CYS A 1 266 ? -13.435 -1.087 0.582 1.00 93.94 266 CYS A O 1
ATOM 2075 N N . VAL A 1 267 ? -14.636 -2.448 -0.746 1.00 90.56 267 VAL A N 1
ATOM 2076 C CA . VAL A 1 267 ? -15.525 -2.942 0.326 1.00 90.56 267 VAL A CA 1
ATOM 2077 C C . VAL A 1 267 ? -15.330 -4.429 0.636 1.00 90.56 267 VAL A C 1
ATOM 2079 O O . VAL A 1 267 ? -14.908 -4.753 1.748 1.00 90.56 267 VAL A O 1
ATOM 2082 N N . ILE A 1 268 ? -15.628 -5.347 -0.298 1.00 88.12 268 ILE A N 1
ATOM 2083 C CA . ILE A 1 268 ? -15.530 -6.806 -0.060 1.00 88.12 268 ILE A CA 1
ATOM 2084 C C . ILE A 1 268 ? -14.966 -7.529 -1.289 1.00 88.12 268 ILE A C 1
ATOM 2086 O O . ILE A 1 268 ? -15.621 -7.523 -2.329 1.00 88.12 268 ILE A O 1
ATOM 2090 N N . PRO A 1 269 ? -13.826 -8.239 -1.172 1.00 84.81 269 PRO A N 1
ATOM 2091 C CA . PRO A 1 269 ? -12.944 -8.342 0.000 1.00 84.81 269 PRO A CA 1
ATOM 2092 C C . PRO A 1 269 ? -12.085 -7.084 0.217 1.00 84.81 269 PRO A C 1
ATOM 2094 O O . PRO A 1 269 ? -11.528 -6.894 1.296 1.00 84.81 269 PRO A O 1
ATOM 2097 N N . GLY A 1 270 ? -11.997 -6.222 -0.797 1.00 93.69 270 GLY A N 1
ATOM 2098 C CA . GLY A 1 270 ? -11.146 -5.045 -0.817 1.00 93.69 270 GLY A CA 1
ATOM 2099 C C . GLY A 1 270 ? -9.722 -5.330 -1.301 1.00 93.69 270 GLY A C 1
ATOM 2100 O O . GLY A 1 270 ? -9.166 -6.411 -1.096 1.00 93.69 270 GLY A O 1
ATOM 2101 N N . GLN A 1 271 ? -9.123 -4.349 -1.975 1.00 94.31 271 GLN A N 1
ATOM 2102 C CA . GLN A 1 271 ? -7.851 -4.496 -2.680 1.00 94.31 271 GLN A CA 1
ATOM 2103 C C . GLN A 1 271 ? -6.669 -4.702 -1.723 1.00 94.31 271 GLN A C 1
ATOM 2105 O O . GLN A 1 271 ? -5.806 -5.536 -1.993 1.00 94.31 271 GLN A O 1
ATOM 2110 N N . SER A 1 272 ? -6.637 -3.993 -0.589 1.00 95.19 272 SER A N 1
ATOM 2111 C CA . SER A 1 272 ? -5.542 -4.103 0.385 1.00 95.19 272 SER A CA 1
ATOM 2112 C C . SER A 1 272 ? -5.554 -5.467 1.072 1.00 95.19 272 SER A C 1
ATOM 2114 O O . SER A 1 272 ? -4.519 -6.128 1.159 1.00 95.19 272 SER A O 1
ATOM 2116 N N . LEU A 1 273 ? -6.741 -5.951 1.458 1.00 93.56 273 LEU A N 1
ATOM 2117 C CA . LEU A 1 273 ? -6.901 -7.299 2.009 1.00 93.56 273 LEU A CA 1
ATOM 2118 C C . LEU A 1 273 ? -6.570 -8.384 0.972 1.00 93.56 273 LEU A C 1
ATOM 2120 O O . LEU A 1 273 ? -5.875 -9.352 1.286 1.00 93.56 273 LEU A O 1
ATOM 2124 N N . GLY A 1 274 ? -7.027 -8.220 -0.273 1.00 94.50 274 GLY A N 1
ATOM 2125 C CA . GLY A 1 274 ? -6.681 -9.122 -1.372 1.00 94.50 274 GLY A CA 1
ATOM 2126 C C . GLY A 1 274 ? -5.169 -9.215 -1.599 1.00 94.50 274 GLY A C 1
ATOM 2127 O O . GLY A 1 274 ? -4.641 -10.310 -1.814 1.00 94.50 274 GLY A O 1
ATOM 2128 N N . GLN A 1 275 ? -4.456 -8.093 -1.475 1.00 95.69 275 GLN A N 1
ATOM 2129 C CA . GLN A 1 275 ? -2.997 -8.048 -1.531 1.00 95.69 275 GLN A CA 1
ATOM 2130 C C . GLN A 1 275 ? -2.346 -8.753 -0.338 1.00 95.69 275 GLN A C 1
ATOM 2132 O O . GLN A 1 275 ? -1.451 -9.569 -0.550 1.00 95.69 275 GLN A O 1
ATOM 2137 N N . THR A 1 276 ? -2.831 -8.537 0.889 1.00 95.88 276 THR A N 1
ATOM 2138 C CA . THR A 1 276 ? -2.376 -9.267 2.088 1.00 95.88 276 THR A CA 1
ATOM 2139 C C . THR A 1 276 ? -2.449 -10.781 1.884 1.00 95.88 276 THR A C 1
ATOM 2141 O O . THR A 1 276 ? -1.460 -11.492 2.076 1.00 95.88 276 THR A O 1
ATOM 2144 N N . ILE A 1 277 ? -3.602 -11.280 1.425 1.00 95.81 277 ILE A N 1
ATOM 2145 C CA . ILE A 1 277 ? -3.816 -12.710 1.164 1.00 95.81 277 ILE A CA 1
ATOM 2146 C C . ILE A 1 277 ? -2.895 -13.198 0.040 1.00 95.81 277 ILE A C 1
ATOM 2148 O O . ILE A 1 277 ? -2.272 -14.255 0.158 1.00 95.81 277 ILE A O 1
ATOM 2152 N N . SER A 1 278 ? -2.773 -12.424 -1.041 1.00 95.88 278 SER A N 1
ATOM 2153 C CA . SER A 1 278 ? -1.927 -12.771 -2.187 1.00 95.88 278 SER A CA 1
ATOM 2154 C C . SER A 1 278 ? -0.447 -12.829 -1.815 1.00 95.88 278 SER A C 1
ATOM 2156 O O . SER A 1 278 ? 0.253 -13.730 -2.267 1.00 95.88 278 SER A O 1
ATOM 2158 N N . TYR A 1 279 ? 0.029 -11.933 -0.949 1.00 96.06 279 TYR A N 1
ATOM 2159 C CA . TYR A 1 279 ? 1.402 -11.941 -0.444 1.00 96.06 279 TYR A CA 1
ATOM 2160 C C . TYR A 1 279 ? 1.664 -13.119 0.487 1.00 96.06 279 TYR A C 1
ATOM 2162 O O . TYR A 1 279 ? 2.697 -13.770 0.352 1.00 96.06 279 TYR A O 1
ATOM 2170 N N . ALA A 1 280 ? 0.734 -13.440 1.390 1.00 94.44 280 ALA A N 1
ATOM 2171 C CA . ALA A 1 280 ? 0.854 -14.617 2.247 1.00 94.44 280 ALA A CA 1
ATOM 2172 C C . ALA A 1 280 ? 0.908 -15.909 1.413 1.00 94.44 280 ALA A C 1
ATOM 2174 O O . ALA A 1 280 ? 1.804 -16.738 1.584 1.00 94.44 280 ALA A O 1
ATOM 2175 N N . ARG A 1 281 ? -0.003 -16.043 0.440 1.00 95.25 281 ARG A N 1
ATOM 2176 C CA . ARG A 1 281 ? -0.012 -17.158 -0.513 1.00 95.25 281 ARG A CA 1
ATOM 2177 C C . ARG A 1 281 ? 1.267 -17.192 -1.348 1.00 95.25 281 ARG A C 1
ATOM 2179 O O . ARG A 1 281 ? 1.837 -18.264 -1.530 1.00 95.25 281 ARG A O 1
ATOM 2186 N N . GLY A 1 282 ? 1.726 -16.046 -1.840 1.00 93.12 282 GLY A N 1
ATOM 2187 C CA . GLY A 1 282 ? 2.917 -15.955 -2.678 1.00 93.12 282 GLY A CA 1
ATOM 2188 C C . GLY A 1 282 ? 4.204 -16.284 -1.930 1.00 93.12 282 GLY A C 1
ATOM 2189 O O . GLY A 1 282 ? 5.071 -16.956 -2.485 1.00 93.12 282 GLY A O 1
ATOM 2190 N N . ALA A 1 283 ? 4.288 -15.922 -0.648 1.00 91.06 283 ALA A N 1
ATOM 2191 C CA . ALA A 1 283 ? 5.371 -16.344 0.232 1.00 91.06 283 ALA A CA 1
ATOM 2192 C C . ALA A 1 283 ? 5.406 -17.872 0.410 1.00 91.06 283 ALA A C 1
ATOM 2194 O O . ALA A 1 283 ? 6.487 -18.455 0.407 1.00 91.06 283 ALA A O 1
ATOM 2195 N N . ALA A 1 284 ? 4.244 -18.529 0.505 1.00 91.56 284 ALA A N 1
ATOM 2196 C CA . ALA A 1 284 ? 4.156 -19.987 0.603 1.00 91.56 284 ALA A CA 1
ATOM 2197 C C . ALA A 1 284 ? 4.418 -20.706 -0.738 1.00 91.56 284 ALA A C 1
ATOM 2199 O O . ALA A 1 284 ? 5.036 -21.766 -0.762 1.00 91.56 284 ALA A O 1
ATOM 2200 N N . GLN A 1 285 ? 3.953 -20.141 -1.857 1.00 93.31 285 GLN A N 1
ATOM 2201 C CA . GLN A 1 285 ? 4.047 -20.753 -3.194 1.00 93.31 285 GLN A CA 1
ATOM 2202 C C . GLN A 1 285 ? 5.349 -20.413 -3.935 1.00 93.31 285 GLN A C 1
ATOM 2204 O O . GLN A 1 285 ? 5.682 -21.042 -4.941 1.00 93.31 285 GLN A O 1
ATOM 2209 N 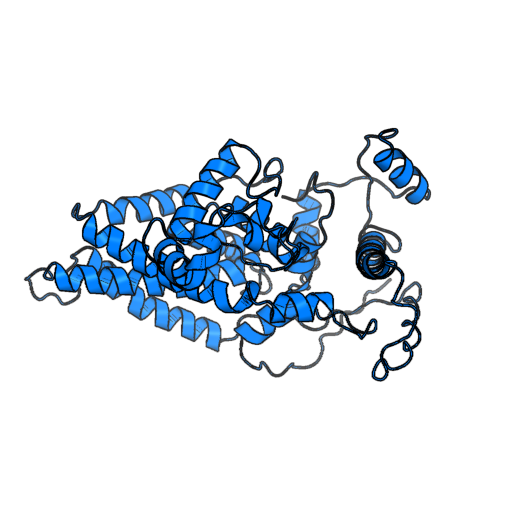N . GLY A 1 286 ? 6.098 -19.418 -3.459 1.00 92.00 286 GLY A N 1
ATOM 2210 C CA . GLY A 1 286 ? 7.317 -18.946 -4.105 1.00 92.00 286 GLY A CA 1
ATOM 2211 C C . GLY A 1 286 ? 7.066 -18.138 -5.382 1.00 92.00 286 GLY A C 1
ATOM 2212 O O . GLY A 1 286 ? 7.981 -18.024 -6.196 1.00 92.00 286 GLY A O 1
ATOM 2213 N N . HIS A 1 287 ? 5.863 -17.589 -5.579 1.00 93.00 287 HIS A N 1
ATOM 2214 C CA . HIS A 1 287 ? 5.557 -16.615 -6.631 1.00 93.00 287 HIS A CA 1
ATOM 2215 C C . HIS A 1 287 ? 4.301 -15.794 -6.299 1.00 93.00 287 HIS A C 1
ATOM 2217 O O . HIS A 1 287 ? 3.349 -16.317 -5.725 1.00 93.00 287 HIS A O 1
ATOM 2223 N N . VAL A 1 288 ? 4.240 -14.534 -6.731 1.00 94.06 288 VAL A N 1
ATOM 2224 C CA . VAL A 1 288 ? 3.043 -13.681 -6.639 1.00 94.06 288 VAL A CA 1
ATOM 2225 C C . VAL A 1 288 ? 2.789 -13.031 -7.996 1.00 94.06 288 VAL A C 1
ATOM 2227 O O . VAL A 1 288 ? 3.693 -12.444 -8.569 1.00 94.06 288 VAL A O 1
ATOM 2230 N N . TRP A 1 289 ? 1.591 -13.213 -8.561 1.00 94.88 289 TRP A N 1
ATOM 2231 C CA . TRP A 1 289 ? 1.199 -12.646 -9.867 1.00 94.88 289 TRP A CA 1
ATOM 2232 C C . TRP A 1 289 ? 2.258 -12.796 -10.973 1.00 94.88 289 TRP A C 1
ATOM 2234 O O . TRP A 1 289 ? 2.600 -11.843 -11.659 1.00 94.88 289 TRP A O 1
ATOM 2244 N N . ARG A 1 290 ? 2.769 -14.024 -11.145 1.00 92.44 290 ARG A N 1
ATOM 2245 C CA . ARG A 1 290 ? 3.842 -14.400 -12.093 1.00 92.44 290 ARG A CA 1
ATOM 2246 C C . ARG A 1 290 ? 5.240 -13.866 -11.759 1.00 92.44 290 ARG A C 1
ATOM 2248 O O . ARG A 1 290 ? 6.186 -14.279 -12.416 1.00 92.44 290 ARG A O 1
ATOM 2255 N N . VAL A 1 291 ? 5.401 -13.060 -10.713 1.00 89.56 291 VAL A N 1
ATOM 2256 C CA . VAL A 1 291 ? 6.711 -12.658 -10.189 1.00 89.56 291 VAL A CA 1
ATOM 2257 C C . VAL A 1 291 ? 7.268 -13.779 -9.299 1.00 89.56 291 VAL A C 1
ATOM 2259 O O . VAL A 1 291 ? 6.648 -14.106 -8.279 1.00 89.56 291 VAL A O 1
ATOM 2262 N N . PRO A 1 292 ? 8.414 -14.400 -9.640 1.00 89.69 292 PRO A N 1
ATOM 2263 C CA . PRO A 1 292 ? 9.032 -15.425 -8.804 1.00 89.69 292 PRO A CA 1
ATOM 2264 C C . PRO A 1 292 ? 9.486 -14.843 -7.462 1.00 89.69 292 PRO A C 1
ATOM 2266 O O . PRO A 1 292 ? 10.207 -13.854 -7.411 1.00 89.69 292 PRO A O 1
ATOM 2269 N N . ALA A 1 293 ? 9.109 -15.497 -6.364 1.00 87.00 293 ALA A N 1
ATOM 2270 C CA . ALA A 1 293 ? 9.463 -15.100 -5.001 1.00 87.00 293 ALA A CA 1
ATOM 2271 C C . ALA A 1 293 ? 10.555 -15.974 -4.361 1.00 87.00 293 ALA A C 1
ATOM 2273 O O . ALA A 1 293 ? 10.858 -15.845 -3.174 1.00 87.00 293 ALA A O 1
ATOM 2274 N N . ARG A 1 294 ? 11.167 -16.864 -5.151 1.00 71.69 294 ARG A N 1
ATOM 2275 C CA . ARG A 1 294 ? 12.161 -17.851 -4.693 1.00 71.69 294 ARG A CA 1
ATOM 2276 C C . ARG A 1 294 ? 13.469 -17.221 -4.196 1.00 71.69 294 ARG A C 1
ATOM 2278 O O . ARG A 1 294 ? 14.161 -17.836 -3.391 1.00 71.69 294 ARG A O 1
ATOM 2285 N N . ASP A 1 295 ? 13.750 -15.977 -4.584 1.00 60.25 295 ASP A N 1
ATOM 2286 C CA . ASP A 1 295 ? 15.020 -15.295 -4.297 1.00 60.25 295 ASP A CA 1
ATOM 2287 C C . ASP A 1 295 ? 14.908 -14.131 -3.306 1.00 60.25 295 ASP A C 1
ATOM 2289 O O . ASP A 1 295 ? 15.844 -13.332 -3.136 1.00 60.25 295 ASP A O 1
ATOM 2293 N N . VAL A 1 296 ? 13.783 -14.042 -2.590 1.00 64.56 296 VAL A N 1
ATOM 2294 C CA . VAL A 1 296 ? 13.550 -12.984 -1.606 1.00 64.56 296 VAL A CA 1
ATOM 2295 C C . VAL A 1 296 ? 14.354 -13.231 -0.333 1.00 64.56 296 VAL A C 1
ATOM 2297 O O . VAL A 1 296 ? 13.869 -13.639 0.721 1.00 64.56 296 VAL A O 1
ATOM 2300 N N . ARG A 1 297 ? 15.651 -12.954 -0.429 1.00 58.25 297 ARG A N 1
ATOM 2301 C CA . ARG A 1 297 ? 16.567 -12.928 0.706 1.00 58.25 297 ARG A CA 1
ATOM 2302 C C . ARG A 1 297 ? 16.228 -11.727 1.578 1.00 58.25 297 ARG A C 1
ATOM 2304 O O . ARG A 1 297 ? 16.357 -10.588 1.136 1.00 58.25 297 ARG A O 1
ATOM 2311 N N . GLY A 1 298 ? 15.830 -11.987 2.817 1.00 70.31 298 GLY A N 1
ATOM 2312 C CA . GLY A 1 298 ? 15.574 -10.946 3.811 1.00 70.31 298 GLY A CA 1
ATOM 2313 C C . GLY A 1 298 ? 14.601 -11.376 4.898 1.00 70.31 298 GLY A C 1
ATOM 2314 O O . GLY A 1 298 ? 14.748 -10.915 6.027 1.00 70.31 298 GLY A O 1
ATOM 2315 N N . GLY A 1 299 ? 13.674 -12.284 4.566 1.00 84.00 299 GLY A N 1
ATOM 2316 C CA . GLY A 1 299 ? 12.670 -12.800 5.494 1.00 84.00 299 GLY A CA 1
ATOM 2317 C C . GLY A 1 299 ? 11.840 -11.704 6.170 1.00 84.00 299 GLY A C 1
ATOM 2318 O O . GLY A 1 299 ? 11.934 -10.517 5.838 1.00 84.00 299 GLY A O 1
ATOM 2319 N N . ILE A 1 300 ? 11.034 -12.132 7.137 1.00 92.00 300 ILE A N 1
ATOM 2320 C CA . ILE A 1 300 ? 10.353 -11.242 8.078 1.00 92.00 300 ILE A CA 1
ATOM 2321 C C . ILE A 1 300 ? 11.301 -11.025 9.259 1.00 92.00 300 ILE A C 1
ATOM 2323 O O . ILE A 1 300 ? 11.772 -11.989 9.869 1.00 92.00 300 ILE A O 1
ATOM 2327 N N . ARG A 1 301 ? 11.627 -9.770 9.572 1.00 94.81 301 ARG A N 1
ATOM 2328 C CA . ARG A 1 301 ? 12.450 -9.423 10.738 1.00 94.81 301 ARG A CA 1
ATOM 2329 C C . ARG A 1 301 ? 11.630 -9.542 12.024 1.00 94.81 301 ARG A C 1
ATOM 2331 O O . ARG A 1 301 ? 10.413 -9.400 12.012 1.00 94.81 301 ARG A O 1
ATOM 2338 N N . TRP A 1 302 ? 12.295 -9.747 13.161 1.00 96.44 302 TRP A N 1
ATOM 2339 C CA . TRP A 1 302 ? 11.616 -9.890 14.457 1.00 96.44 302 TRP A CA 1
ATOM 2340 C C . TRP A 1 302 ? 10.709 -8.692 14.794 1.00 96.44 302 TRP A C 1
ATOM 2342 O O . TRP A 1 302 ? 9.612 -8.884 15.306 1.00 96.44 302 TRP A O 1
ATOM 2352 N N . TYR A 1 303 ? 11.119 -7.465 14.453 1.00 97.00 303 TYR A N 1
ATOM 2353 C CA . TYR A 1 303 ? 10.317 -6.272 14.733 1.00 97.00 303 TYR A CA 1
ATOM 2354 C C . TYR A 1 303 ? 9.083 -6.178 13.831 1.00 97.00 303 TYR A C 1
ATOM 2356 O O . TYR A 1 303 ? 8.076 -5.624 14.254 1.00 97.00 303 TYR A O 1
ATOM 2364 N N . GLU A 1 304 ? 9.115 -6.752 12.623 1.00 97.31 304 GLU A N 1
ATOM 2365 C CA . GLU A 1 304 ? 7.922 -6.849 11.776 1.00 97.31 304 GLU A CA 1
ATOM 2366 C C . GLU A 1 304 ? 6.876 -7.737 12.455 1.00 97.31 304 GLU A C 1
ATOM 2368 O O . GLU A 1 304 ? 5.710 -7.367 12.484 1.00 97.31 304 GLU A O 1
ATOM 2373 N N . TRP A 1 305 ? 7.281 -8.843 13.095 1.00 97.44 305 TRP A N 1
ATOM 2374 C CA . TRP A 1 305 ? 6.373 -9.668 13.905 1.00 97.44 305 TRP A CA 1
ATOM 2375 C C . TRP A 1 305 ? 5.748 -8.901 15.068 1.00 97.44 305 TRP A C 1
ATOM 2377 O O . TRP A 1 305 ? 4.552 -9.051 15.307 1.00 97.44 305 TRP A O 1
ATOM 2387 N N . CYS A 1 306 ? 6.508 -8.038 15.747 1.00 98.06 306 CYS A N 1
ATOM 2388 C CA . CYS A 1 306 ? 5.951 -7.158 16.775 1.00 98.06 306 CYS A CA 1
ATOM 2389 C C . CYS A 1 306 ? 4.907 -6.193 16.192 1.00 98.06 306 CYS A C 1
ATOM 2391 O O . CYS A 1 306 ? 3.855 -5.993 16.793 1.00 98.06 306 CYS A O 1
ATOM 2393 N N . VAL A 1 307 ? 5.172 -5.626 15.012 1.00 98.12 307 VAL A N 1
ATOM 2394 C CA . VAL A 1 307 ? 4.253 -4.708 14.324 1.00 98.12 307 VAL A CA 1
ATOM 2395 C C . VAL A 1 307 ? 2.998 -5.439 13.829 1.00 98.12 307 VAL A C 1
ATOM 2397 O O . VAL A 1 307 ? 1.898 -4.932 14.034 1.00 98.12 307 VAL A O 1
ATOM 2400 N N . TYR A 1 308 ? 3.126 -6.645 13.263 1.00 97.62 308 TYR A N 1
ATOM 2401 C CA . TYR A 1 308 ? 1.983 -7.494 12.907 1.00 97.62 308 TYR A CA 1
ATOM 2402 C C . TYR A 1 308 ? 1.138 -7.824 14.137 1.00 97.62 308 TYR A C 1
ATOM 2404 O O . TYR A 1 308 ? -0.077 -7.661 14.105 1.00 97.62 308 TYR A O 1
ATOM 2412 N N . ALA A 1 309 ? 1.771 -8.261 15.230 1.00 97.31 309 ALA A N 1
ATOM 2413 C CA . ALA A 1 309 ? 1.075 -8.602 16.465 1.00 97.31 309 ALA A CA 1
ATOM 2414 C C . ALA A 1 309 ? 0.347 -7.391 17.058 1.00 97.31 309 ALA A C 1
ATOM 2416 O O . ALA A 1 309 ? -0.778 -7.532 17.527 1.00 97.31 309 ALA A O 1
ATOM 2417 N N . LEU A 1 310 ? 0.946 -6.199 16.992 1.00 96.62 310 LEU A N 1
ATOM 2418 C CA . LEU A 1 310 ? 0.311 -4.961 17.437 1.00 96.62 310 LEU A CA 1
ATOM 2419 C C . LEU A 1 310 ? -0.861 -4.553 16.532 1.00 96.62 310 LEU A C 1
ATOM 2421 O O . LEU A 1 310 ? -1.910 -4.178 17.048 1.00 96.62 310 LEU A O 1
ATOM 2425 N N . SER A 1 311 ? -0.705 -4.658 15.208 1.00 95.69 311 SER A N 1
ATOM 2426 C CA . SER A 1 311 ? -1.758 -4.348 14.231 1.00 95.69 311 SER A CA 1
ATOM 2427 C C . SER A 1 311 ? -2.944 -5.312 14.354 1.00 95.69 311 SER A C 1
ATOM 2429 O O . SER A 1 311 ? -4.088 -4.893 14.465 1.00 95.69 311 SER A O 1
ATOM 2431 N N . VAL A 1 312 ? -2.699 -6.621 14.439 1.00 95.44 312 VAL A N 1
ATOM 2432 C CA . VAL A 1 312 ? -3.771 -7.608 14.654 1.00 95.44 312 VAL A CA 1
ATOM 2433 C C . VAL A 1 312 ? -4.364 -7.475 16.058 1.00 95.44 312 VAL A C 1
ATOM 2435 O O . VAL A 1 312 ? -5.582 -7.467 16.220 1.00 95.44 312 VAL A O 1
ATOM 2438 N N . GLY A 1 313 ? -3.519 -7.344 17.081 1.00 95.50 313 GLY A N 1
ATOM 2439 C CA . GLY A 1 313 ? -3.938 -7.253 18.478 1.00 95.50 313 GLY A CA 1
ATOM 2440 C C . GLY A 1 313 ? -4.817 -6.037 18.763 1.00 95.50 313 GLY A C 1
ATOM 2441 O O . GLY A 1 313 ? -5.774 -6.148 19.526 1.00 95.50 313 GLY A O 1
ATOM 2442 N N . SER A 1 314 ? -4.568 -4.902 18.107 1.00 94.31 314 SER A N 1
ATOM 2443 C CA . SER A 1 314 ? -5.424 -3.719 18.231 1.00 94.31 314 SER A CA 1
ATOM 2444 C C . SER A 1 314 ? -6.826 -3.948 17.658 1.00 94.31 314 SER A C 1
ATOM 2446 O O . SER A 1 314 ? -7.801 -3.465 18.222 1.00 94.31 314 SER A O 1
ATOM 2448 N N . HIS A 1 315 ? -6.958 -4.737 16.592 1.00 92.62 315 HIS A N 1
ATOM 2449 C CA . HIS A 1 315 ? -8.254 -5.099 16.016 1.00 92.62 315 HIS A CA 1
ATOM 2450 C C . HIS A 1 315 ? -9.026 -6.136 16.835 1.00 92.62 315 HIS A C 1
ATOM 2452 O O . HIS A 1 315 ? -10.247 -6.246 16.694 1.00 92.62 315 HIS A O 1
ATOM 2458 N N . LEU A 1 316 ? -8.329 -6.876 17.698 1.00 91.12 316 LEU A N 1
ATOM 2459 C CA . LEU A 1 316 ? -8.930 -7.747 18.708 1.00 91.12 316 LEU A CA 1
ATOM 2460 C C . LEU A 1 316 ? -9.284 -6.973 19.989 1.00 91.12 316 LEU A C 1
ATOM 2462 O O . LEU A 1 316 ? -10.138 -7.406 20.764 1.00 91.12 316 LEU A O 1
ATOM 2466 N N . TRP A 1 317 ? -8.684 -5.799 20.205 1.00 85.81 317 TRP A N 1
ATOM 2467 C CA . TRP A 1 317 ? -8.962 -4.961 21.366 1.00 85.81 317 TRP A CA 1
ATOM 2468 C C . TRP A 1 317 ? -10.412 -4.457 21.354 1.00 85.81 317 TRP A C 1
ATOM 2470 O O . TRP A 1 317 ? -10.866 -3.773 20.436 1.00 85.81 317 TRP A O 1
ATOM 2480 N N . GLY A 1 318 ? -11.169 -4.808 22.395 1.00 75.00 318 GLY A N 1
ATOM 2481 C CA . GLY A 1 318 ? -12.591 -4.476 22.505 1.00 75.00 318 GLY A CA 1
ATOM 2482 C C . GLY A 1 318 ? -13.524 -5.312 21.616 1.00 75.00 318 GLY A C 1
ATOM 2483 O O . GLY A 1 318 ? -14.723 -5.041 21.621 1.00 75.00 318 GLY A O 1
ATOM 2484 N N . MET A 1 319 ? -13.000 -6.307 20.881 1.00 80.31 319 MET A N 1
ATOM 2485 C CA . MET A 1 319 ? -13.741 -7.377 20.184 1.00 80.31 319 MET A CA 1
ATOM 2486 C C . MET A 1 319 ? -14.917 -6.918 19.296 1.00 80.31 319 MET A C 1
ATOM 2488 O O . MET A 1 319 ? -15.889 -7.650 19.111 1.00 80.31 319 MET A O 1
ATOM 2492 N N . ASN A 1 320 ? -14.850 -5.716 18.712 1.00 90.94 320 ASN A N 1
ATOM 2493 C CA . ASN A 1 320 ? -15.890 -5.221 17.808 1.00 90.94 320 ASN A CA 1
ATOM 2494 C C . ASN A 1 320 ? -15.470 -5.408 16.344 1.00 90.94 320 ASN A C 1
ATOM 2496 O O . ASN A 1 320 ? -14.794 -4.562 15.757 1.00 90.94 320 ASN A O 1
ATOM 2500 N N . ILE A 1 321 ? -15.916 -6.515 15.747 1.00 94.12 321 ILE A N 1
ATOM 2501 C CA . ILE A 1 321 ? -15.589 -6.869 14.361 1.00 94.12 321 ILE A CA 1
ATOM 2502 C C . ILE A 1 321 ? -16.043 -5.812 13.346 1.00 94.12 321 ILE A C 1
ATOM 2504 O O . ILE A 1 321 ? -15.359 -5.601 12.349 1.00 94.12 321 ILE A O 1
ATOM 2508 N N . PHE A 1 322 ? -17.143 -5.098 13.605 1.00 95.44 322 PHE A N 1
ATOM 2509 C CA . PHE A 1 322 ? -17.640 -4.058 12.700 1.00 95.44 322 PHE A CA 1
ATOM 2510 C C . PHE A 1 322 ? -16.727 -2.832 12.688 1.00 95.44 322 PHE A C 1
ATOM 2512 O O . PHE A 1 322 ? -16.513 -2.238 11.636 1.00 95.44 322 PHE A O 1
ATOM 2519 N N . VAL A 1 323 ? -16.150 -2.479 13.839 1.00 95.50 323 VAL A N 1
ATOM 2520 C CA . VAL A 1 323 ? -15.160 -1.398 13.954 1.00 95.50 323 VAL A CA 1
ATOM 2521 C C . VAL A 1 323 ? -13.890 -1.752 13.180 1.00 95.50 323 VAL A C 1
ATOM 2523 O O . VAL A 1 323 ? -13.429 -0.956 12.363 1.00 95.50 323 VAL A O 1
ATOM 2526 N N . SER A 1 324 ? -13.370 -2.968 13.357 1.00 95.12 324 SER A N 1
ATOM 2527 C CA . SER A 1 324 ? -12.212 -3.450 12.594 1.00 95.12 324 SER A CA 1
ATOM 2528 C C . SER A 1 324 ? -12.508 -3.534 11.092 1.00 95.12 324 SER A C 1
ATOM 2530 O O . SER A 1 324 ? -11.680 -3.139 10.275 1.00 95.12 324 SER A O 1
ATOM 2532 N N . TYR A 1 325 ? -13.711 -3.964 10.709 1.00 95.12 325 TYR A N 1
ATOM 2533 C CA . TYR A 1 325 ? -14.123 -3.999 9.310 1.00 95.12 325 TYR A CA 1
ATOM 2534 C C . TYR A 1 325 ? -14.225 -2.594 8.695 1.00 95.12 325 TYR A C 1
ATOM 2536 O O . TYR A 1 325 ? -13.699 -2.370 7.607 1.00 95.12 325 TYR A O 1
ATOM 2544 N N . ALA A 1 326 ? -14.804 -1.619 9.405 1.00 96.75 326 ALA A N 1
ATOM 2545 C CA . ALA A 1 326 ? -14.862 -0.228 8.952 1.00 96.75 326 ALA A CA 1
ATOM 2546 C C . ALA A 1 326 ? -13.461 0.376 8.742 1.00 96.75 326 ALA A C 1
ATOM 2548 O O . ALA A 1 326 ? -13.236 1.088 7.764 1.00 96.75 326 ALA A O 1
ATOM 2549 N N . TYR A 1 327 ? -12.501 0.044 9.611 1.00 96.94 327 TYR A N 1
ATOM 2550 C CA . TYR A 1 327 ? -11.098 0.421 9.431 1.00 96.94 327 TYR A CA 1
ATOM 2551 C C . TYR A 1 327 ? -10.498 -0.164 8.146 1.00 96.94 327 TYR A C 1
ATOM 2553 O O . TYR A 1 327 ? -9.928 0.570 7.337 1.00 96.94 327 TYR A O 1
ATOM 2561 N N . LEU A 1 328 ? -10.686 -1.467 7.911 1.00 95.94 328 LEU A N 1
ATOM 2562 C CA . LEU A 1 328 ? -10.229 -2.129 6.685 1.00 95.94 328 LEU A CA 1
ATOM 2563 C C . LEU A 1 328 ? -10.895 -1.545 5.431 1.00 95.94 328 LEU A C 1
ATOM 2565 O O . LEU A 1 328 ? -10.219 -1.358 4.423 1.00 95.94 328 LEU A O 1
ATOM 2569 N N . MET A 1 329 ? -12.185 -1.196 5.485 1.00 96.88 329 MET A N 1
ATOM 2570 C CA . MET A 1 329 ? -12.868 -0.490 4.392 1.00 96.88 329 MET A CA 1
ATOM 2571 C C . MET A 1 329 ? -12.217 0.864 4.088 1.00 96.88 329 MET A C 1
ATOM 2573 O O . MET A 1 329 ? -12.046 1.206 2.919 1.00 96.88 329 MET A O 1
ATOM 2577 N N . GLY A 1 330 ? -11.823 1.619 5.119 1.00 97.56 330 GLY A N 1
ATOM 2578 C CA . GLY A 1 330 ? -11.091 2.876 4.957 1.00 97.56 330 GLY A CA 1
ATOM 2579 C C . GLY A 1 330 ? -9.759 2.680 4.230 1.00 97.56 330 GLY A C 1
ATOM 2580 O O . GLY A 1 330 ? -9.480 3.384 3.257 1.00 97.56 330 GLY A O 1
ATOM 2581 N N . ILE A 1 331 ? -8.979 1.674 4.647 1.00 97.38 331 ILE A N 1
ATOM 2582 C CA . ILE A 1 331 ? -7.721 1.288 3.984 1.00 97.38 331 ILE A CA 1
ATOM 2583 C C . ILE A 1 331 ? -7.979 0.922 2.519 1.00 97.38 331 ILE A C 1
ATOM 2585 O O . ILE A 1 331 ? -7.355 1.481 1.622 1.00 97.38 331 ILE A O 1
ATOM 2589 N N . ASN A 1 332 ? -8.908 -0.004 2.268 1.00 96.75 332 ASN A N 1
ATOM 2590 C CA . ASN A 1 332 ? -9.226 -0.508 0.933 1.00 96.75 332 ASN A CA 1
ATOM 2591 C C . ASN A 1 332 ? -9.679 0.608 -0.013 1.00 96.75 332 ASN A C 1
ATOM 2593 O O . ASN A 1 332 ? -9.196 0.686 -1.140 1.00 96.75 332 ASN A O 1
ATOM 2597 N N . THR A 1 333 ? -10.566 1.487 0.459 1.00 95.44 333 THR A N 1
ATOM 2598 C CA . THR A 1 333 ? -11.100 2.598 -0.334 1.00 95.44 333 THR A CA 1
ATOM 2599 C C . THR A 1 333 ? -9.983 3.531 -0.782 1.00 95.44 333 THR A C 1
ATOM 2601 O O . THR A 1 333 ? -9.839 3.792 -1.974 1.00 95.44 333 THR A O 1
ATOM 2604 N N . LEU A 1 334 ? -9.150 4.008 0.149 1.00 95.69 334 LEU A N 1
ATOM 2605 C CA . LEU A 1 334 ? -8.068 4.929 -0.205 1.00 95.69 334 LEU A CA 1
ATOM 2606 C C . LEU A 1 334 ? -6.966 4.240 -1.002 1.00 95.69 334 LEU A C 1
ATOM 2608 O O . LEU A 1 334 ? -6.353 4.875 -1.858 1.00 95.69 334 LEU A O 1
ATOM 2612 N N . TYR A 1 335 ? -6.734 2.948 -0.773 1.00 94.56 335 TYR A N 1
ATOM 2613 C CA . TYR A 1 335 ? -5.752 2.199 -1.542 1.00 94.56 335 TYR A CA 1
ATOM 2614 C C . TYR A 1 335 ? -6.176 2.098 -3.006 1.00 94.56 335 TYR A C 1
ATOM 2616 O O . TYR A 1 335 ? -5.408 2.453 -3.899 1.00 94.56 335 TYR A O 1
ATOM 2624 N N . HIS A 1 336 ? -7.431 1.710 -3.240 1.00 92.19 336 HIS A N 1
ATOM 2625 C CA . HIS A 1 336 ? -8.000 1.639 -4.578 1.00 92.19 336 HIS A CA 1
ATOM 2626 C C . HIS A 1 336 ? -7.982 3.001 -5.280 1.00 92.19 336 HIS A C 1
ATOM 2628 O O . HIS A 1 336 ? -7.518 3.096 -6.412 1.00 92.19 336 HIS A O 1
ATOM 2634 N N . LEU A 1 337 ? -8.410 4.067 -4.594 1.00 90.00 337 LEU A N 1
ATOM 2635 C CA . LEU A 1 337 ? -8.408 5.426 -5.149 1.00 90.00 337 LEU A CA 1
ATOM 2636 C C . LEU A 1 337 ? -7.005 5.961 -5.453 1.00 90.00 337 LEU A C 1
ATOM 2638 O O . LEU A 1 337 ? -6.873 6.844 -6.293 1.00 90.00 337 LEU A O 1
ATOM 2642 N N . THR A 1 338 ? -5.972 5.452 -4.778 1.00 87.00 338 THR A N 1
ATOM 2643 C CA . THR A 1 338 ? -4.585 5.840 -5.056 1.00 87.00 338 THR A CA 1
ATOM 2644 C C . THR A 1 338 ? -4.056 5.148 -6.312 1.00 87.00 338 THR A C 1
ATOM 2646 O O . THR A 1 338 ? -3.369 5.780 -7.103 1.00 87.00 338 THR A O 1
ATOM 2649 N N . ILE A 1 339 ? -4.392 3.872 -6.518 1.00 84.69 339 ILE A N 1
ATOM 2650 C CA . ILE A 1 339 ? -3.849 3.076 -7.630 1.00 84.69 339 ILE A CA 1
ATOM 2651 C C . ILE A 1 339 ? -4.656 3.241 -8.918 1.00 84.69 339 ILE A C 1
ATOM 2653 O O . ILE A 1 339 ? -4.076 3.384 -9.994 1.00 84.69 339 ILE A O 1
ATOM 2657 N N . ALA A 1 340 ? -5.988 3.228 -8.825 1.00 81.50 340 ALA A N 1
ATOM 2658 C CA . ALA A 1 340 ? -6.853 3.162 -10.001 1.00 81.50 340 ALA A CA 1
ATOM 2659 C C . ALA A 1 340 ? -6.629 4.315 -11.005 1.00 81.50 340 ALA A C 1
ATOM 2661 O O . ALA A 1 340 ? -6.603 4.040 -12.204 1.00 81.50 340 ALA A O 1
ATOM 2662 N N . PRO A 1 341 ? -6.435 5.584 -10.584 1.00 65.69 341 PRO A N 1
ATOM 2663 C CA . PRO A 1 341 ? -6.216 6.682 -11.527 1.00 65.69 341 PRO A CA 1
ATOM 2664 C C . PRO A 1 341 ? -4.794 6.754 -12.096 1.00 65.69 341 PRO A C 1
ATOM 2666 O O . PRO A 1 341 ? -4.611 7.267 -13.197 1.00 65.69 341 PRO A O 1
ATOM 2669 N N . ASP A 1 342 ? -3.788 6.305 -11.342 1.00 57.69 342 ASP A N 1
ATOM 2670 C CA . ASP A 1 342 ? -2.384 6.634 -11.622 1.00 57.69 342 ASP A CA 1
ATOM 2671 C C . ASP A 1 342 ? -1.735 5.619 -12.585 1.00 57.69 342 ASP A C 1
ATOM 2673 O O . ASP A 1 342 ? -0.833 5.957 -13.358 1.00 57.69 342 ASP A O 1
ATOM 2677 N N . HIS A 1 343 ? -2.186 4.359 -12.577 1.00 53.62 343 HIS A N 1
ATOM 2678 C CA . HIS A 1 343 ? -1.484 3.266 -13.275 1.00 53.62 343 HIS A CA 1
ATOM 2679 C C . HIS A 1 343 ? -2.390 2.414 -14.181 1.00 53.62 343 HIS A C 1
ATOM 2681 O O . HIS A 1 343 ? -1.904 1.831 -15.148 1.00 53.62 343 HIS A O 1
ATOM 2687 N N . ASP A 1 344 ? -3.706 2.401 -13.938 1.00 54.75 344 ASP A N 1
ATOM 2688 C CA . ASP A 1 344 ? -4.668 1.554 -14.666 1.00 54.75 344 ASP A CA 1
ATOM 2689 C C . ASP A 1 344 ? -5.377 2.278 -15.830 1.00 54.75 344 ASP A C 1
ATOM 2691 O O . ASP A 1 344 ? -6.351 1.767 -16.390 1.00 54.75 344 ASP A O 1
ATOM 2695 N N . THR A 1 345 ? -4.929 3.479 -16.209 1.00 56.59 345 THR A N 1
ATOM 2696 C CA . THR A 1 345 ? -5.541 4.214 -17.322 1.00 56.59 345 THR A CA 1
ATOM 2697 C C . THR A 1 345 ? -4.954 3.783 -18.663 1.00 56.59 345 THR A C 1
ATOM 2699 O O . THR A 1 345 ? -3.757 3.510 -18.809 1.00 56.59 345 THR A O 1
ATOM 2702 N N . TYR A 1 346 ? -5.817 3.738 -19.682 1.00 59.19 346 TYR A N 1
ATOM 2703 C CA . TYR A 1 346 ? -5.396 3.506 -21.062 1.00 59.19 346 TYR A CA 1
ATOM 2704 C C . TYR A 1 346 ? -4.376 4.562 -21.492 1.00 59.19 346 TYR A C 1
ATOM 2706 O O . TYR A 1 346 ? -3.427 4.246 -22.196 1.00 59.19 346 TYR A O 1
ATOM 2714 N N . GLU A 1 347 ? -4.530 5.792 -21.014 1.00 60.47 347 GLU A N 1
ATOM 2715 C CA . GLU A 1 347 ? -3.636 6.916 -21.241 1.00 60.47 347 GLU A CA 1
ATOM 2716 C C . GLU A 1 347 ? -2.226 6.637 -20.720 1.00 60.47 347 GLU A C 1
ATOM 2718 O O . GLU A 1 347 ? -1.283 6.823 -21.482 1.00 60.47 347 GLU A O 1
ATOM 2723 N N . SER A 1 348 ? -2.054 6.132 -19.492 1.00 57.47 348 SER A N 1
ATOM 2724 C CA . SER A 1 348 ? -0.730 5.759 -18.968 1.00 57.47 348 SER A CA 1
ATOM 2725 C C . SER A 1 348 ? -0.088 4.647 -19.802 1.00 57.47 348 SER A C 1
ATOM 2727 O O . SER A 1 348 ? 1.070 4.763 -20.204 1.00 57.47 348 SER A O 1
ATOM 2729 N N . ALA A 1 349 ? -0.852 3.608 -20.156 1.00 57.78 349 ALA A N 1
ATOM 2730 C CA . ALA A 1 349 ? -0.359 2.519 -21.003 1.00 57.78 349 ALA A CA 1
ATOM 2731 C C . ALA A 1 349 ? 0.001 2.993 -22.424 1.00 57.78 349 ALA A C 1
ATOM 2733 O O . ALA A 1 349 ? 1.001 2.568 -22.998 1.00 57.78 349 ALA A O 1
ATOM 2734 N N . VAL A 1 350 ? -0.795 3.897 -22.996 1.00 59.84 350 VAL A N 1
ATOM 2735 C CA . VAL A 1 350 ? -0.581 4.471 -24.326 1.00 59.84 350 VAL A CA 1
ATOM 2736 C C . VAL A 1 350 ? 0.576 5.450 -24.333 1.00 59.84 350 VAL A C 1
ATOM 2738 O O . VAL A 1 350 ? 1.363 5.405 -25.267 1.00 59.84 350 VAL A O 1
ATOM 2741 N N . LEU A 1 351 ? 0.709 6.316 -23.332 1.00 59.62 351 LEU A N 1
ATOM 2742 C CA . LEU A 1 351 ? 1.851 7.219 -23.210 1.00 59.62 351 LEU A CA 1
ATOM 2743 C C . LEU A 1 351 ? 3.140 6.403 -23.098 1.00 59.62 351 LEU A C 1
ATOM 2745 O O . LEU A 1 351 ? 4.056 6.625 -23.886 1.00 59.62 351 LEU A O 1
ATOM 2749 N N . ASN A 1 352 ? 3.157 5.375 -22.246 1.00 55.34 352 ASN A N 1
ATOM 2750 C CA . ASN A 1 352 ? 4.302 4.476 -22.103 1.00 55.34 352 ASN A CA 1
ATOM 2751 C C . ASN A 1 352 ? 4.613 3.708 -23.403 1.00 55.34 352 ASN A C 1
ATOM 2753 O O . ASN A 1 352 ? 5.777 3.556 -23.762 1.00 55.34 352 ASN A O 1
ATOM 2757 N N . ALA A 1 353 ? 3.591 3.265 -24.145 1.00 55.06 353 ALA A N 1
ATOM 2758 C CA . ALA A 1 353 ? 3.769 2.500 -25.382 1.00 55.06 353 ALA A CA 1
ATOM 2759 C C . ALA A 1 353 ? 4.016 3.354 -26.643 1.00 55.06 353 ALA A C 1
ATOM 2761 O O . ALA A 1 353 ? 4.560 2.846 -27.623 1.00 55.06 353 ALA A O 1
ATOM 2762 N N . ARG A 1 354 ? 3.584 4.623 -26.668 1.00 48.47 354 ARG A N 1
ATOM 2763 C CA . ARG A 1 354 ? 3.572 5.484 -27.867 1.00 48.47 354 ARG A CA 1
ATOM 2764 C C . ARG A 1 354 ? 4.581 6.626 -27.833 1.00 48.47 354 ARG A C 1
ATOM 2766 O O . ARG A 1 354 ? 4.451 7.528 -28.656 1.00 48.47 354 ARG A O 1
ATOM 2773 N N . HIS A 1 355 ? 5.571 6.645 -26.940 1.00 52.12 355 HIS A N 1
ATOM 2774 C CA . HIS A 1 355 ? 6.535 7.749 -26.935 1.00 52.12 355 HIS A CA 1
ATOM 2775 C C . HIS A 1 355 ? 7.315 7.827 -28.271 1.00 52.12 355 HIS A C 1
ATOM 2777 O O . HIS A 1 355 ? 8.168 6.980 -28.529 1.00 52.12 355 HIS A O 1
ATOM 2783 N N . PRO A 1 356 ? 7.094 8.861 -29.117 1.00 38.97 356 PRO A N 1
ATOM 2784 C CA . PRO A 1 356 ? 7.638 8.910 -30.480 1.00 38.97 356 PRO A CA 1
ATOM 2785 C C . PRO A 1 356 ? 9.069 9.462 -30.544 1.00 38.97 356 PRO A C 1
ATOM 2787 O O . PRO A 1 356 ? 9.602 9.688 -31.627 1.00 38.97 356 PRO A O 1
ATOM 2790 N N . LYS A 1 357 ? 9.696 9.761 -29.397 1.00 43.44 357 LYS A N 1
ATOM 2791 C CA . LYS A 1 357 ? 11.028 10.376 -29.345 1.00 43.44 357 LYS A CA 1
ATOM 2792 C C . LYS A 1 357 ? 12.049 9.407 -28.741 1.00 43.44 357 LYS A C 1
ATOM 2794 O O . LYS A 1 357 ? 12.204 9.389 -27.522 1.00 43.44 357 LYS A O 1
ATOM 2799 N N . PRO A 1 358 ? 12.824 8.687 -29.577 1.00 49.91 358 PRO A N 1
ATOM 2800 C CA . PRO A 1 358 ? 13.929 7.842 -29.119 1.00 49.91 358 PRO A CA 1
ATOM 2801 C C . PRO A 1 358 ? 15.034 8.608 -28.370 1.00 49.91 358 PRO A C 1
ATOM 2803 O O . PRO A 1 358 ? 15.920 7.997 -27.781 1.00 49.91 358 PRO A O 1
ATOM 2806 N N . SER A 1 359 ? 15.019 9.945 -28.399 1.00 46.16 359 SER A N 1
ATOM 2807 C CA . SER A 1 359 ? 16.071 10.788 -27.828 1.00 46.16 359 SER A CA 1
ATOM 2808 C C . SER A 1 359 ? 15.991 10.984 -26.310 1.00 46.16 359 SER A C 1
ATOM 2810 O O . SER A 1 359 ? 16.943 11.508 -25.740 1.00 46.16 359 SER A O 1
ATOM 2812 N N . ALA A 1 360 ? 14.883 10.624 -25.652 1.00 50.84 360 ALA A N 1
ATOM 2813 C CA . ALA A 1 360 ? 14.765 10.682 -24.194 1.00 50.84 360 ALA A CA 1
ATOM 2814 C C . ALA A 1 360 ? 13.608 9.781 -23.725 1.00 50.84 360 ALA A C 1
ATOM 2816 O O . ALA A 1 360 ? 12.471 10.259 -23.678 1.00 50.84 360 ALA A O 1
ATOM 2817 N N . PRO A 1 361 ? 13.851 8.494 -23.411 1.00 52.56 361 PRO A N 1
ATOM 2818 C CA . PRO A 1 361 ? 12.852 7.697 -22.711 1.00 52.56 361 PRO A CA 1
ATOM 2819 C C . PRO A 1 361 ? 12.500 8.424 -21.411 1.00 52.56 361 PRO A C 1
ATOM 2821 O O . PRO A 1 361 ? 13.383 8.786 -20.631 1.00 52.56 361 PRO A O 1
ATOM 2824 N N . GLN A 1 362 ? 11.219 8.729 -21.226 1.00 52.22 362 GLN A N 1
ATOM 2825 C CA . GLN A 1 362 ? 10.751 9.300 -19.976 1.00 52.22 362 GLN A CA 1
ATOM 2826 C C . GLN A 1 362 ? 10.760 8.178 -18.940 1.00 52.22 362 GLN A C 1
ATOM 2828 O O . GLN A 1 362 ? 9.968 7.246 -19.033 1.00 52.22 362 GLN A O 1
ATOM 2833 N N . ASP A 1 363 ? 11.682 8.262 -17.983 1.00 55.56 363 ASP A N 1
ATOM 2834 C CA . ASP A 1 363 ? 11.710 7.384 -16.817 1.00 55.56 363 ASP A CA 1
ATOM 2835 C C . ASP A 1 363 ? 10.432 7.642 -16.004 1.00 55.56 363 ASP A C 1
ATOM 2837 O O . ASP A 1 363 ? 10.214 8.726 -15.448 1.00 55.56 363 ASP A O 1
ATOM 2841 N N . TRP A 1 364 ? 9.529 6.666 -16.017 1.00 58.12 364 TRP A N 1
ATOM 2842 C CA . TRP A 1 364 ? 8.236 6.778 -15.356 1.00 58.12 364 TRP A CA 1
ATOM 2843 C C . TRP A 1 364 ? 8.381 6.755 -13.832 1.00 58.12 364 TRP A C 1
ATOM 2845 O O . TRP A 1 364 ? 7.684 7.505 -13.143 1.00 58.12 364 TRP A O 1
ATOM 2855 N N . GLY A 1 365 ? 9.366 6.014 -13.313 1.00 56.59 365 GLY A N 1
ATOM 2856 C CA . GLY A 1 365 ? 9.762 6.085 -11.911 1.00 56.59 365 GLY A CA 1
ATOM 2857 C C . GLY A 1 365 ? 10.192 7.506 -11.539 1.00 56.59 365 GLY A C 1
ATOM 2858 O O . GLY A 1 365 ? 9.724 8.064 -10.545 1.00 56.59 365 GLY A O 1
ATOM 2859 N N . GLU A 1 366 ? 10.988 8.166 -12.385 1.00 57.97 366 GLU A N 1
ATOM 2860 C CA . GLU A 1 366 ? 11.328 9.578 -12.190 1.00 57.97 366 GLU A CA 1
ATOM 2861 C C . GLU A 1 366 ? 10.084 10.488 -12.221 1.00 57.97 366 GLU A C 1
ATOM 2863 O O . GLU A 1 366 ? 9.963 11.395 -11.388 1.00 57.97 366 GLU A O 1
ATOM 2868 N N . ALA A 1 367 ? 9.155 10.274 -13.156 1.00 60.75 367 ALA A N 1
ATOM 2869 C CA . ALA A 1 367 ? 7.939 11.079 -13.271 1.00 60.75 367 ALA A CA 1
ATOM 2870 C C . ALA A 1 367 ? 7.058 10.984 -12.012 1.00 60.75 367 ALA A C 1
ATOM 2872 O O . ALA A 1 367 ? 6.610 12.018 -11.505 1.00 60.75 367 ALA A O 1
ATOM 2873 N N . GLN A 1 368 ? 6.875 9.780 -11.465 1.00 59.59 368 GLN A N 1
ATOM 2874 C CA . GLN A 1 368 ? 6.134 9.566 -10.222 1.00 59.59 368 GLN A CA 1
ATOM 2875 C C . GLN A 1 368 ? 6.778 10.287 -9.039 1.00 59.59 368 GLN A C 1
ATOM 2877 O O . GLN A 1 368 ? 6.116 11.049 -8.328 1.00 59.59 368 GLN A O 1
ATOM 2882 N N . VAL A 1 369 ? 8.092 10.119 -8.862 1.00 54.91 369 VAL A N 1
ATOM 2883 C CA . VAL A 1 369 ? 8.821 10.750 -7.756 1.00 54.91 369 VAL A CA 1
ATOM 2884 C C . VAL A 1 369 ? 8.779 12.282 -7.891 1.00 54.91 369 VAL A C 1
ATOM 2886 O O . VAL A 1 369 ? 8.590 12.997 -6.906 1.00 54.91 369 VAL A O 1
ATOM 2889 N N . ARG A 1 370 ? 8.882 12.830 -9.110 1.00 59.31 370 ARG A N 1
ATOM 2890 C CA . ARG A 1 370 ? 8.786 14.284 -9.353 1.00 59.31 370 ARG A CA 1
ATOM 2891 C C . ARG A 1 370 ? 7.394 14.847 -9.064 1.00 59.31 370 ARG A C 1
ATOM 2893 O O . ARG A 1 370 ? 7.296 15.934 -8.492 1.00 59.31 370 ARG A O 1
ATOM 2900 N N . ASN A 1 371 ? 6.335 14.135 -9.443 1.00 58.50 371 ASN A N 1
ATOM 2901 C CA . ASN A 1 371 ? 4.960 14.587 -9.231 1.00 58.50 371 ASN A CA 1
ATOM 2902 C C . ASN A 1 371 ? 4.530 14.462 -7.758 1.00 58.50 371 ASN A C 1
ATOM 2904 O O . ASN A 1 371 ? 3.805 15.328 -7.265 1.00 58.50 3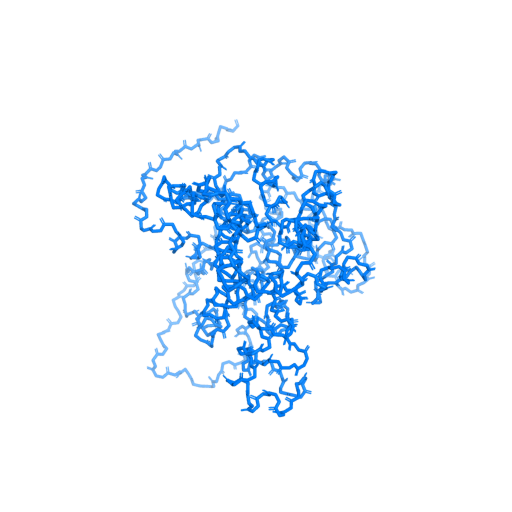71 ASN A O 1
ATOM 2908 N N . GLY A 1 372 ? 5.050 13.473 -7.021 1.00 48.75 372 GLY A N 1
ATOM 2909 C CA . GLY A 1 372 ? 4.772 13.285 -5.592 1.00 48.75 372 GLY A CA 1
ATOM 2910 C C . GLY A 1 372 ? 5.358 14.359 -4.662 1.00 48.75 372 GLY A C 1
ATOM 2911 O O . GLY A 1 372 ? 4.866 14.552 -3.547 1.00 48.75 372 GLY A O 1
ATOM 2912 N N . HIS A 1 373 ? 6.386 15.100 -5.093 1.00 45.94 373 HIS A N 1
ATOM 2913 C CA . HIS A 1 373 ? 7.133 16.024 -4.225 1.00 45.94 373 HIS A CA 1
ATOM 2914 C C . HIS A 1 373 ? 6.828 17.521 -4.417 1.00 45.94 373 HIS A C 1
ATOM 2916 O O . HIS A 1 373 ? 7.438 18.359 -3.742 1.00 45.94 373 HIS A O 1
ATOM 2922 N N . GLY A 1 374 ? 5.867 17.875 -5.281 1.00 46.06 374 GLY A N 1
ATOM 2923 C CA . GLY A 1 374 ? 5.641 19.262 -5.701 1.00 46.06 374 GLY A CA 1
ATOM 2924 C C . GLY A 1 374 ? 6.835 19.806 -6.500 1.00 46.06 374 GLY A C 1
ATOM 2925 O O . GLY A 1 374 ? 7.921 19.234 -6.487 1.00 46.06 374 GLY A O 1
ATOM 2926 N N . ARG A 1 375 ? 6.666 20.910 -7.240 1.00 43.00 375 ARG A N 1
ATOM 2927 C CA . ARG A 1 375 ? 7.730 21.474 -8.100 1.00 43.00 375 ARG A CA 1
ATOM 2928 C C . ARG A 1 375 ? 8.953 21.915 -7.276 1.00 43.00 375 ARG A C 1
ATOM 2930 O O . ARG A 1 375 ? 9.086 23.087 -6.929 1.00 43.00 375 ARG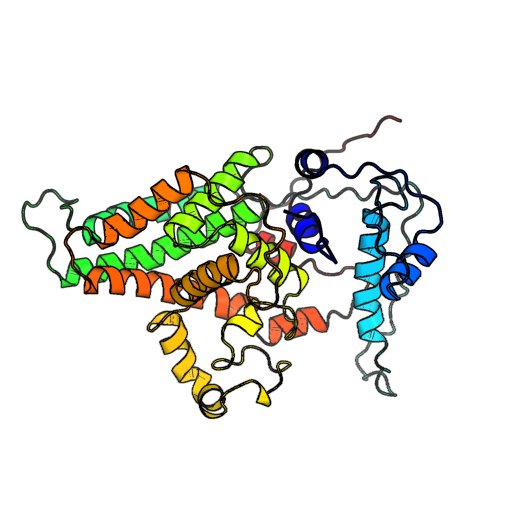 A O 1
ATOM 2937 N N . SER A 1 376 ? 9.884 21.009 -6.986 1.00 43.25 376 SER A N 1
ATOM 2938 C CA . SER A 1 376 ? 11.167 21.364 -6.390 1.00 43.25 376 SER A CA 1
ATOM 2939 C C . SER A 1 376 ? 12.027 22.045 -7.456 1.00 43.25 376 SER A C 1
ATOM 2941 O O . SER A 1 376 ? 12.381 21.427 -8.463 1.00 43.25 376 SER A O 1
ATOM 2943 N N . ARG A 1 377 ? 12.371 23.323 -7.258 1.00 43.69 377 ARG A N 1
ATOM 2944 C CA . ARG A 1 377 ? 13.370 24.009 -8.093 1.00 43.69 377 ARG A CA 1
ATOM 2945 C C . ARG A 1 377 ? 14.705 23.272 -7.965 1.00 43.69 377 ARG A C 1
ATOM 2947 O O . ARG A 1 377 ? 15.277 23.218 -6.878 1.00 43.69 377 ARG A O 1
ATOM 2954 N N . ALA A 1 378 ? 15.190 22.711 -9.071 1.00 41.47 378 ALA A N 1
ATOM 2955 C CA . ALA A 1 378 ? 16.503 22.085 -9.136 1.00 41.47 378 ALA A CA 1
ATOM 2956 C C . ALA A 1 378 ? 17.583 23.124 -8.786 1.00 41.47 378 ALA A C 1
ATOM 2958 O O . ALA A 1 378 ? 17.711 24.135 -9.474 1.00 41.47 378 ALA A O 1
ATOM 2959 N N . LYS A 1 379 ? 18.346 22.888 -7.713 1.00 36.97 379 LYS A N 1
ATOM 2960 C CA . LYS A 1 379 ? 19.581 23.635 -7.436 1.00 36.97 379 LYS A CA 1
ATOM 2961 C C . LYS A 1 379 ? 20.757 22.924 -8.109 1.00 36.97 379 LYS A C 1
ATOM 2963 O O . LYS A 1 379 ? 20.819 21.697 -8.125 1.00 36.97 379 LYS A O 1
ATOM 2968 N N . SER A 1 380 ? 21.650 23.707 -8.701 1.00 34.12 380 SER A N 1
ATOM 2969 C CA . SER A 1 380 ? 22.777 23.279 -9.531 1.00 34.12 380 SER A CA 1
ATOM 2970 C C . SER A 1 380 ? 23.870 22.524 -8.759 1.00 34.12 380 SER A C 1
ATOM 2972 O O . SER A 1 380 ? 24.369 23.028 -7.759 1.00 34.12 380 SER A O 1
ATOM 2974 N N . GLY A 1 381 ? 24.236 21.350 -9.292 1.00 32.59 381 GLY A N 1
ATOM 2975 C CA . GLY A 1 381 ? 25.589 20.779 -9.414 1.00 32.59 381 GLY A CA 1
ATOM 2976 C C . GLY A 1 381 ? 26.475 20.589 -8.174 1.00 32.59 381 GLY A C 1
ATOM 2977 O O . GLY A 1 381 ? 27.020 21.546 -7.643 1.00 32.59 381 GLY A O 1
ATOM 2978 N N . ILE A 1 382 ? 26.764 19.327 -7.834 1.00 30.59 382 ILE A N 1
ATOM 2979 C CA . ILE A 1 382 ? 28.032 18.926 -7.197 1.00 30.59 382 ILE A CA 1
ATOM 2980 C C . ILE A 1 382 ? 28.821 18.156 -8.262 1.00 30.59 382 ILE A C 1
ATOM 2982 O O . ILE A 1 382 ? 28.360 17.107 -8.713 1.00 30.59 382 ILE A O 1
ATOM 2986 N N . GLN A 1 383 ? 29.981 18.674 -8.669 1.00 27.73 383 GLN A N 1
ATOM 2987 C CA . GLN A 1 383 ? 30.959 17.935 -9.470 1.00 27.73 383 GLN A CA 1
ATOM 2988 C C . GLN A 1 383 ? 31.754 17.007 -8.547 1.00 27.73 383 GLN A C 1
ATOM 2990 O O . GLN A 1 383 ? 32.292 17.446 -7.533 1.00 27.73 383 GLN A O 1
ATOM 2995 N N . ILE A 1 384 ? 31.824 15.722 -8.887 1.00 30.41 384 ILE A N 1
ATOM 2996 C CA . ILE A 1 384 ? 32.756 14.775 -8.271 1.00 30.41 384 ILE A CA 1
ATOM 2997 C C . ILE A 1 384 ? 33.742 14.396 -9.369 1.00 30.41 384 ILE A C 1
ATOM 2999 O O . ILE A 1 384 ? 33.362 13.748 -10.341 1.00 30.41 384 ILE A O 1
ATOM 3003 N N . HIS A 1 385 ? 34.992 14.827 -9.225 1.00 23.77 385 HIS A N 1
ATOM 3004 C CA . HIS A 1 385 ? 36.080 14.365 -10.076 1.00 23.77 385 HIS A CA 1
ATOM 3005 C C . HIS A 1 385 ? 36.501 12.962 -9.635 1.00 23.77 385 HIS A C 1
ATOM 3007 O O . HIS A 1 385 ? 36.747 12.728 -8.452 1.00 23.77 385 HIS A O 1
ATOM 3013 N N . ALA A 1 386 ? 36.589 12.037 -10.587 1.00 26.88 386 ALA A N 1
ATOM 3014 C CA . ALA A 1 386 ? 37.351 10.812 -10.410 1.00 26.88 386 ALA A CA 1
ATOM 3015 C C . ALA A 1 386 ? 38.808 11.126 -10.771 1.00 26.88 386 ALA A C 1
ATOM 3017 O O . ALA A 1 386 ? 39.097 11.475 -11.914 1.00 26.88 386 ALA A O 1
ATOM 3018 N N . SER A 1 387 ? 39.705 11.070 -9.791 1.00 26.94 387 SER A N 1
ATOM 3019 C CA . SER A 1 387 ? 41.142 10.992 -10.052 1.00 26.94 387 SER A CA 1
ATOM 3020 C C . SER A 1 387 ? 41.473 9.576 -10.524 1.00 26.94 387 SER A C 1
ATOM 3022 O O . SER A 1 387 ? 40.977 8.619 -9.923 1.00 26.94 387 SER A O 1
ATOM 3024 N N . MET A 1 388 ? 42.259 9.485 -11.601 1.00 30.45 388 MET A N 1
ATOM 3025 C CA . MET A 1 388 ? 42.821 8.237 -12.133 1.00 30.45 388 MET A CA 1
ATOM 3026 C C . MET A 1 388 ? 43.671 7.502 -11.101 1.00 30.45 388 MET A C 1
ATOM 3028 O O . MET A 1 388 ? 44.329 8.194 -10.289 1.00 30.45 388 MET A O 1
#